Protein AF-A0A7V3ZUM0-F1 (afdb_monomer_lite)

Foldseek 3Di:
DDPPPPPALVNLLVQLLVQLLCLLQVLCVVVPDDGDPVVLSVCLSVLLVVLCVVLCVSPPVPPDDDPVVLVSLLVSLCVSLVVSVVCVVVVVHPDDPSSSVSSSVSSSVSNVVVVVVVVVVVVVVVVVLVVVLVPDDDQAEEEEECLLHFLNLLLQVVCVVVVHQYEYEEQQPPHDQSCVVVVPPPSYHYQHDALLDLVSLLVSLAPGQEYEYPWAQDDQVSCVVDVPVRCSGLAVSLLSNLVSCVVNNHAYYEYEAAPLQQPADPPDDDFPPHDGDRPGSNSVSRVNSLVSCLVRVLSHLYAYEHEFQEDDDGSRDDCVRDVNVQVVCCVPVVDGDFDFDPGKGFYDYSNQQSVVVVCLVPDDSVVGRSYYGYRTDPVRIDGRD

Secondary structure (DSSP, 8-state):
--------HHHHHHHHHHHHHHHHHHHHHHTT-SS--HHHHHHHHHHHHHHHHHTTTTTTTTT--THHHHHHHHHHHHHHHHHHHHHGGGGT----HHHHHHHHHHHHHHHHHHHHHHHHHHHHHHHHHHHHTTS-PPP-EEEEETTTSHHHHHHHHHHHHTT-EEEEEE--TT-SGGGGGGGG-TTEEEEES-TTSHHHHHHHTTT-SEEEE-----SHHHHHT-HHHHIIIIIIHHHHHHHHHHHTT--EEEEEEEGGGS---SSPPP-TTSPP---SHHHHHHHHHHHHHHHH-TTSEEEEEEE-EEES--SS--TTSHHHHHHHHHHHHS-------S-EEEEEEHHHHHHHHHHHHHS-HHHHTTEEEEES-GGGEEE--

InterPro domains:
  IPR001509 NAD-dependent epimerase/dehydratase [PF01370] (142-376)
  IPR036291 NAD(P)-binding domain superfamily [SSF51735] (141-379)
  IPR050177 Bifunctional lipid A modification and metabolic enzymes [PTHR43245] (141-382)

pLDDT: mean 87.78, std 13.62, range [28.17, 98.88]

Radius of gyration: 31.3 Å; chains: 1; bounding box: 70×58×89 Å

Structure (mmCIF, N/CA/C/O backbone):
data_AF-A0A7V3ZUM0-F1
#
_entry.id   AF-A0A7V3ZUM0-F1
#
loop_
_atom_site.group_PDB
_atom_site.id
_atom_site.type_symbol
_atom_site.label_atom_id
_atom_site.label_alt_id
_atom_site.label_comp_id
_atom_site.label_asym_id
_atom_site.label_entity_id
_atom_site.label_seq_id
_atom_site.pdbx_PDB_ins_code
_atom_site.Cartn_x
_atom_site.Cartn_y
_atom_site.Cartn_z
_atom_site.occupancy
_atom_site.B_iso_or_equiv
_atom_site.auth_seq_id
_atom_site.auth_comp_id
_atom_site.auth_asym_id
_atom_site.auth_atom_id
_atom_site.pdbx_PDB_model_num
ATOM 1 N N . MET A 1 1 ? -23.088 8.554 10.949 1.00 31.09 1 MET A N 1
ATOM 2 C CA . MET A 1 1 ? -23.214 9.950 11.427 1.00 31.09 1 MET A CA 1
ATOM 3 C C . MET A 1 1 ? -23.264 10.011 12.962 1.00 31.09 1 MET A C 1
ATOM 5 O O . MET A 1 1 ? -24.195 10.553 13.531 1.00 31.09 1 MET A O 1
ATOM 9 N N . LEU A 1 2 ? -22.247 9.482 13.652 1.00 28.17 2 LEU A N 1
ATOM 10 C CA . LEU A 1 2 ? -22.033 9.686 15.091 1.00 28.17 2 LEU A CA 1
ATOM 11 C C . LEU A 1 2 ? -20.631 10.278 15.220 1.00 28.17 2 LEU A C 1
ATOM 13 O O . LEU A 1 2 ? -19.628 9.577 15.085 1.00 28.17 2 LEU A O 1
ATOM 17 N N . LYS A 1 3 ? -20.569 11.612 15.323 1.00 31.75 3 LYS A N 1
ATOM 18 C CA . LYS A 1 3 ? -19.327 12.367 15.525 1.00 31.75 3 LYS A CA 1
ATOM 19 C C . LYS A 1 3 ? -18.569 11.739 16.695 1.00 31.75 3 LYS A C 1
ATOM 21 O O . LYS A 1 3 ? -19.166 11.475 17.735 1.00 31.75 3 LYS A O 1
ATOM 26 N N . LYS A 1 4 ? -17.254 11.539 16.531 1.00 39.03 4 LYS A N 1
ATOM 27 C CA . LYS A 1 4 ? -16.315 11.295 17.636 1.00 39.03 4 LYS A CA 1
ATOM 28 C C . LYS A 1 4 ? -16.740 12.179 18.813 1.00 39.03 4 LYS A C 1
ATOM 30 O O . LYS A 1 4 ? -16.676 13.400 18.680 1.00 39.03 4 LYS A O 1
ATOM 35 N N . LEU A 1 5 ? -17.143 11.589 19.939 1.00 40.75 5 LEU A N 1
ATOM 36 C CA . LEU A 1 5 ? -17.339 12.283 21.218 1.00 40.75 5 LEU A CA 1
ATOM 37 C C . LEU A 1 5 ? -15.971 12.717 21.781 1.00 40.75 5 LEU A C 1
ATOM 39 O O . LEU A 1 5 ? -15.583 12.411 22.903 1.00 40.75 5 LEU A O 1
ATOM 43 N N . ASN A 1 6 ? -15.206 13.455 20.977 1.00 42.56 6 ASN A N 1
ATOM 44 C CA . ASN A 1 6 ? -14.172 14.341 21.464 1.00 42.56 6 ASN A CA 1
ATOM 45 C C . ASN A 1 6 ? -14.917 15.524 22.073 1.00 42.56 6 ASN A C 1
ATOM 47 O O . ASN A 1 6 ? -15.177 16.509 21.388 1.00 42.56 6 ASN A O 1
ATOM 51 N N . PHE A 1 7 ? -15.310 15.396 23.342 1.00 53.81 7 PHE A N 1
ATOM 52 C CA . PHE A 1 7 ? -15.875 16.502 24.108 1.00 53.81 7 PHE A CA 1
ATOM 53 C C . PHE A 1 7 ? -14.894 17.678 24.045 1.00 53.81 7 PHE A C 1
ATOM 55 O O . PHE A 1 7 ? -13.860 17.659 24.726 1.00 53.81 7 PHE A O 1
ATOM 62 N N . SER A 1 8 ? -15.190 18.664 23.191 1.00 62.16 8 SER A N 1
ATOM 63 C CA . SER A 1 8 ? -14.493 19.946 23.187 1.00 62.16 8 SER A CA 1
ATOM 64 C C . SER A 1 8 ? -14.659 20.594 24.563 1.00 62.16 8 SER A C 1
ATOM 66 O O . SER A 1 8 ? -15.570 20.248 25.323 1.00 62.16 8 SER A O 1
ATOM 68 N N . ILE A 1 9 ? -13.767 21.526 24.896 1.00 67.62 9 ILE A N 1
ATOM 69 C CA . ILE A 1 9 ? -13.821 22.296 26.148 1.00 67.62 9 ILE A CA 1
ATOM 70 C C . ILE A 1 9 ? -15.236 22.863 26.373 1.00 67.62 9 ILE A C 1
ATOM 72 O O . ILE A 1 9 ? -15.766 22.768 27.478 1.00 67.62 9 ILE A O 1
ATOM 76 N N . SER A 1 10 ? -15.891 23.303 25.294 1.00 71.38 10 SER A N 1
ATOM 77 C CA . SER A 1 10 ? -17.259 23.829 25.265 1.00 71.38 10 SER A CA 1
ATOM 78 C C . SER A 1 10 ? -18.306 22.868 25.848 1.00 71.38 10 SER A C 1
ATOM 80 O O . SER A 1 10 ? -19.123 23.281 26.663 1.00 71.38 10 SER A O 1
ATOM 82 N N . TYR A 1 11 ? -18.274 21.576 25.494 1.00 75.06 11 TYR A N 1
ATOM 83 C CA . TYR A 1 11 ? -19.259 20.609 26.003 1.00 75.06 11 TYR A CA 1
ATOM 84 C C . TYR A 1 11 ? -19.029 20.245 27.471 1.00 75.06 11 TYR A C 1
ATOM 86 O O . TYR A 1 11 ? -19.983 19.959 28.189 1.00 75.06 11 TYR A O 1
ATOM 94 N N . ARG A 1 12 ? -17.769 20.234 27.928 1.00 78.25 12 ARG A N 1
ATOM 95 C CA . ARG A 1 12 ? -17.461 19.978 29.345 1.00 78.25 12 ARG A CA 1
ATOM 96 C C . ARG A 1 12 ? -17.945 21.126 30.216 1.00 78.25 12 ARG A C 1
ATOM 98 O O . ARG A 1 12 ? -18.548 20.873 31.248 1.00 78.25 12 ARG A O 1
ATOM 105 N N . LEU A 1 13 ? -17.715 22.356 29.764 1.00 83.94 13 LEU A N 1
ATOM 106 C CA . LEU A 1 13 ? -18.168 23.558 30.449 1.00 83.94 13 LEU A CA 1
ATOM 107 C C . LEU A 1 13 ? -19.701 23.606 30.523 1.00 83.94 13 LEU A C 1
ATOM 109 O O . LEU A 1 13 ? -20.245 23.822 31.599 1.00 83.94 13 LEU A O 1
ATOM 113 N N . LEU A 1 14 ? -20.394 23.289 29.423 1.00 85.88 14 LEU A N 1
ATOM 114 C CA . LEU A 1 14 ? -21.857 23.175 29.405 1.00 85.88 14 LEU A CA 1
ATOM 115 C C . LEU A 1 14 ? -22.374 22.114 30.395 1.00 85.88 14 LEU A C 1
ATOM 117 O O . LEU A 1 14 ? -23.320 22.370 31.134 1.00 85.88 14 LEU A O 1
ATOM 121 N N . ALA A 1 15 ? -21.756 20.930 30.427 1.00 86.12 15 ALA A N 1
ATOM 122 C CA . ALA A 1 15 ? -22.154 19.863 31.344 1.00 86.12 15 ALA A CA 1
ATOM 123 C C . ALA A 1 15 ? -21.955 20.261 32.815 1.00 86.12 15 ALA A C 1
ATOM 125 O O . ALA A 1 15 ? -22.826 20.000 33.641 1.00 86.12 15 ALA A O 1
ATOM 126 N N . ASP A 1 16 ? -20.837 20.914 33.137 1.00 88.75 16 ASP A N 1
ATOM 127 C CA . ASP A 1 16 ? -20.536 21.337 34.504 1.00 88.75 16 ASP A CA 1
ATOM 128 C C . ASP A 1 16 ? -21.480 22.474 34.958 1.00 88.75 16 ASP A C 1
ATOM 130 O O . ASP A 1 16 ? -21.953 22.441 36.093 1.00 88.75 16 ASP A O 1
ATOM 134 N N . VAL A 1 17 ? -21.844 23.413 34.066 1.00 90.88 17 VAL A N 1
ATOM 135 C CA . VAL A 1 17 ? -22.904 24.420 34.307 1.00 90.88 17 VAL A CA 1
ATOM 136 C C . VAL A 1 17 ? -24.218 23.734 34.673 1.00 90.88 17 VAL A C 1
ATOM 138 O O . VAL A 1 17 ? -24.786 24.018 35.723 1.00 90.88 17 VAL A O 1
ATOM 141 N N . LEU A 1 18 ? -24.681 22.796 33.839 1.00 90.69 18 LEU A N 1
ATOM 142 C CA . LEU A 1 18 ? -25.948 22.094 34.060 1.00 90.69 18 LEU A CA 1
ATOM 143 C C . LEU A 1 18 ? -25.952 21.327 35.385 1.00 90.69 18 LEU A C 1
ATOM 145 O O . LEU A 1 18 ? -26.943 21.376 36.110 1.00 90.69 18 LEU A O 1
ATOM 149 N N . ILE A 1 19 ? -24.847 20.657 35.724 1.00 91.00 19 ILE A N 1
ATOM 150 C CA . ILE A 1 19 ? -24.710 19.919 36.984 1.00 91.00 19 ILE A CA 1
ATOM 151 C C . ILE A 1 19 ? -24.791 20.865 38.185 1.00 91.00 19 ILE A C 1
ATOM 153 O O . ILE A 1 19 ? -25.517 20.570 39.135 1.00 91.00 19 ILE A O 1
ATOM 157 N N . LEU A 1 20 ? -24.074 21.991 38.162 1.00 89.31 20 LEU A N 1
ATOM 158 C CA . LEU A 1 20 ? -24.071 22.955 39.265 1.00 89.31 20 LEU A CA 1
ATOM 159 C C . LEU A 1 20 ? -25.440 23.622 39.432 1.00 89.31 20 LEU A C 1
ATOM 161 O O . LEU A 1 20 ? -25.961 23.683 40.547 1.00 89.31 20 LEU A O 1
ATOM 165 N N . THR A 1 21 ? -26.051 24.053 38.326 1.00 89.06 21 THR A N 1
ATOM 166 C CA . THR A 1 21 ? -27.392 24.643 38.324 1.00 89.06 21 THR A CA 1
ATOM 167 C C . THR A 1 21 ? -28.431 23.661 38.850 1.00 89.06 21 THR A C 1
ATOM 169 O O . THR A 1 21 ? -29.188 24.002 39.756 1.00 89.06 21 THR A O 1
ATOM 172 N N . PHE A 1 22 ? -28.426 22.424 38.348 1.00 90.62 22 PHE A N 1
ATOM 173 C CA . PHE A 1 22 ? -29.328 21.378 38.821 1.00 90.62 22 PHE A CA 1
ATOM 174 C C . PHE A 1 22 ? -29.130 21.098 40.311 1.00 90.62 22 PHE A C 1
ATOM 176 O O . PHE A 1 22 ? -30.105 21.059 41.055 1.00 90.62 22 PHE A O 1
ATOM 183 N N . SER A 1 23 ? -27.878 20.957 40.760 1.00 88.94 23 SER A N 1
ATOM 184 C CA . SER A 1 23 ? -27.572 20.630 42.156 1.00 88.94 23 SER A CA 1
ATOM 185 C C . SER A 1 23 ? -28.124 21.682 43.115 1.00 88.94 23 SER A C 1
ATOM 187 O O . SER A 1 23 ? -28.759 21.334 44.108 1.00 88.94 23 SER A O 1
ATOM 189 N N . TYR A 1 24 ? -27.921 22.965 42.804 1.00 85.31 24 TYR A N 1
ATOM 190 C CA . TYR A 1 24 ? -28.390 24.061 43.650 1.00 85.31 24 TYR A CA 1
ATOM 191 C C . TYR A 1 24 ? -29.913 24.189 43.626 1.00 85.31 24 TYR A C 1
ATOM 193 O O . TYR A 1 24 ? -30.544 24.240 44.680 1.00 85.31 24 TYR A O 1
ATOM 201 N N . SER A 1 25 ? -30.526 24.186 42.437 1.00 85.38 25 SER A N 1
ATOM 202 C CA . SER A 1 25 ? -31.981 24.300 42.297 1.00 85.38 25 SER A CA 1
ATOM 203 C C . SER A 1 25 ? -32.721 23.135 42.957 1.00 85.38 25 SER A C 1
ATOM 205 O O . SER A 1 25 ? -33.730 23.358 43.624 1.00 85.38 25 SER A O 1
ATOM 207 N N . PHE A 1 26 ? -32.210 21.909 42.818 1.00 86.44 26 PHE A N 1
ATOM 208 C CA . PHE A 1 26 ? -32.809 20.710 43.402 1.00 86.44 26 PHE A CA 1
ATOM 209 C C . PHE A 1 26 ? -32.731 20.712 44.931 1.00 86.44 26 PHE A C 1
ATOM 211 O O . PHE A 1 26 ? -33.729 20.467 45.606 1.00 86.44 26 PHE A O 1
ATOM 218 N N . VAL A 1 27 ? -31.568 21.042 45.496 1.00 85.12 27 VAL A N 1
ATOM 219 C CA . VAL A 1 27 ? -31.409 21.103 46.955 1.00 85.12 27 VAL A CA 1
ATOM 220 C C . VAL A 1 27 ? -32.220 22.251 47.548 1.00 85.12 27 VAL A C 1
ATOM 222 O O . VAL A 1 27 ? -32.852 22.062 48.582 1.00 85.12 27 VAL A O 1
ATOM 225 N N . ASN A 1 28 ? -32.264 23.406 46.883 1.00 80.19 28 ASN A N 1
ATOM 226 C CA . ASN A 1 28 ? -33.067 24.543 47.327 1.00 80.19 28 ASN A CA 1
ATOM 227 C C . ASN A 1 28 ? -34.577 24.245 47.317 1.00 80.19 28 ASN A C 1
ATOM 229 O O . ASN A 1 28 ? -35.300 24.686 48.208 1.00 80.19 28 ASN A O 1
ATOM 233 N N . PHE A 1 29 ? -35.047 23.465 46.338 1.00 81.56 29 PHE A N 1
ATOM 234 C CA . PHE A 1 29 ? -36.418 22.953 46.314 1.00 81.56 29 PHE A CA 1
ATOM 235 C C . PHE A 1 29 ? -36.701 22.035 47.515 1.00 81.56 29 PHE A C 1
ATOM 237 O O . PHE A 1 29 ? -37.710 22.206 48.194 1.00 81.56 29 PHE A O 1
ATOM 244 N N . LEU A 1 30 ? -35.789 21.105 47.825 1.00 81.69 30 LEU A N 1
ATOM 245 C CA . LEU A 1 30 ? -35.936 20.178 48.956 1.00 81.69 30 LEU A CA 1
ATOM 246 C C . LEU A 1 30 ? -35.876 20.862 50.329 1.00 81.69 30 LEU A C 1
ATOM 248 O O . LEU A 1 30 ? -36.428 20.339 51.295 1.00 81.69 30 LEU A O 1
ATOM 252 N N . THR A 1 31 ? -35.211 22.012 50.446 1.00 77.81 31 THR A N 1
ATOM 253 C CA . THR A 1 31 ? -35.088 22.755 51.710 1.00 77.81 31 THR A CA 1
ATOM 254 C C . THR A 1 31 ? -36.210 23.778 51.942 1.00 77.81 31 THR A C 1
ATOM 256 O O . THR A 1 31 ? -36.068 24.641 52.806 1.00 77.81 31 THR A O 1
ATOM 259 N N . ASN A 1 32 ? -37.354 23.635 51.254 1.00 64.81 32 ASN A N 1
ATOM 260 C CA . ASN A 1 32 ? -38.580 24.439 51.407 1.00 64.81 32 ASN A CA 1
ATOM 261 C C . ASN A 1 32 ? -38.448 25.938 51.066 1.00 64.81 32 ASN A C 1
ATOM 263 O O . ASN A 1 32 ? -39.253 26.751 51.526 1.00 64.81 32 ASN A O 1
ATOM 267 N N . HIS A 1 33 ? -37.493 26.324 50.214 1.00 61.25 33 HIS A N 1
ATOM 268 C CA . HIS A 1 33 ? -37.398 27.706 49.729 1.00 61.25 33 HIS A CA 1
ATOM 269 C C . HIS A 1 33 ? -38.168 27.901 48.419 1.00 61.25 33 HIS A C 1
ATOM 271 O O . HIS A 1 33 ? -37.955 27.193 47.432 1.00 61.25 33 HIS A O 1
ATOM 277 N N . ARG A 1 34 ? -39.060 28.903 48.389 1.00 56.22 34 ARG A N 1
ATOM 278 C CA . ARG A 1 34 ? -39.757 29.349 47.172 1.00 56.22 34 ARG A CA 1
ATOM 279 C C . ARG A 1 34 ? -38.751 30.011 46.225 1.00 56.22 34 ARG A C 1
ATOM 281 O O . ARG A 1 34 ? -38.423 31.171 46.420 1.00 56.22 34 ARG A O 1
ATOM 288 N N . LEU A 1 35 ? -38.334 29.259 45.204 1.00 53.41 35 LEU A N 1
ATOM 289 C CA . LEU A 1 35 ? -37.402 29.617 44.123 1.00 53.41 35 LEU A CA 1
ATOM 290 C C . LEU A 1 35 ? -35.992 30.046 44.596 1.00 53.41 35 LEU A C 1
ATOM 292 O O . LEU A 1 35 ? -35.839 30.835 45.524 1.00 53.41 35 LEU A O 1
ATOM 296 N N . PRO A 1 36 ? -34.916 29.532 43.971 1.00 59.66 36 PRO A N 1
ATOM 297 C CA . PRO A 1 36 ? -33.568 30.003 44.269 1.00 59.66 36 PRO A CA 1
ATOM 298 C C . PRO A 1 36 ? -33.463 31.493 43.937 1.00 59.66 36 PRO A C 1
ATOM 300 O O . PRO A 1 36 ? -33.962 31.931 42.900 1.00 59.66 36 PRO A O 1
ATOM 303 N N . ASN A 1 37 ? -32.781 32.271 44.782 1.00 69.06 37 ASN A N 1
ATOM 304 C CA . ASN A 1 37 ? -32.390 33.621 44.393 1.00 69.06 37 ASN A CA 1
ATOM 305 C C . ASN A 1 37 ? -31.504 33.493 43.140 1.00 69.06 37 ASN A C 1
ATOM 307 O O . ASN A 1 37 ? -30.405 32.939 43.188 1.00 69.06 37 ASN A O 1
ATOM 311 N N . PHE A 1 38 ? -32.008 33.944 41.989 1.00 71.44 38 PHE A N 1
ATOM 312 C CA . PHE A 1 38 ? -31.313 33.798 40.708 1.00 71.44 38 PHE A CA 1
ATOM 313 C C . PHE A 1 38 ? -29.910 34.415 40.749 1.00 71.44 38 PHE A C 1
ATOM 315 O O . PHE A 1 38 ? -28.995 33.896 40.109 1.00 71.44 38 PHE A O 1
ATOM 322 N N . LEU A 1 39 ? -29.719 35.461 41.561 1.00 75.69 39 LEU A N 1
ATOM 323 C CA . LEU A 1 39 ? -28.429 36.112 41.749 1.00 75.69 39 LEU A CA 1
ATOM 324 C C . LEU A 1 39 ? -27.421 35.205 42.474 1.00 75.69 39 LEU A C 1
ATOM 326 O O . LEU A 1 39 ? -26.272 35.106 42.048 1.00 75.69 39 LEU A O 1
ATOM 330 N N . SER A 1 40 ? -27.845 34.499 43.530 1.00 75.25 40 SER A N 1
ATOM 331 C CA . SER A 1 40 ? -26.961 33.601 44.288 1.00 75.25 40 SER A CA 1
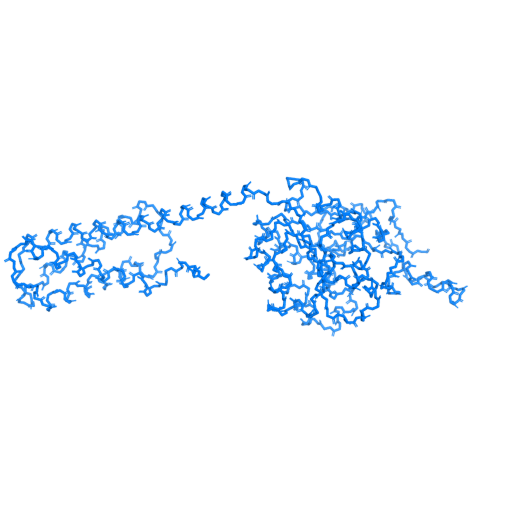ATOM 332 C C . SER A 1 40 ? -26.610 32.349 43.491 1.00 75.25 40 SER A C 1
ATOM 334 O O . SER A 1 40 ? -25.469 31.896 43.538 1.00 75.25 40 SER A O 1
ATOM 336 N N . LEU A 1 41 ? -27.562 31.820 42.717 1.00 82.00 41 LEU A N 1
ATOM 337 C CA . LEU A 1 41 ? -27.322 30.718 41.788 1.00 82.00 41 LEU A CA 1
ATOM 338 C C . LEU A 1 41 ? -26.305 31.116 40.709 1.00 82.00 41 LEU A C 1
ATOM 340 O O . LEU A 1 41 ? -25.343 30.386 40.469 1.00 82.00 41 LEU A O 1
ATOM 344 N N . TYR A 1 42 ? -26.499 32.275 40.075 1.00 85.19 42 TYR A N 1
ATOM 345 C CA . TYR A 1 42 ? -25.591 32.772 39.044 1.00 85.19 42 TYR A CA 1
ATOM 346 C C . TYR A 1 42 ? -24.178 32.989 39.596 1.00 85.19 42 TYR A C 1
ATOM 348 O O . TYR A 1 42 ? -23.201 32.548 38.985 1.00 85.19 42 TYR A O 1
ATOM 356 N N . PHE A 1 43 ? -24.062 33.603 40.778 1.00 84.69 43 PHE A N 1
ATOM 357 C CA . PHE A 1 43 ? -22.773 33.830 41.427 1.00 84.69 43 PHE A CA 1
ATOM 358 C C . PHE A 1 43 ? -22.094 32.510 41.816 1.00 84.69 43 PHE A C 1
ATOM 360 O O . PHE A 1 43 ? -20.909 32.339 41.559 1.00 84.69 43 PHE A O 1
ATOM 367 N N . LEU A 1 44 ? -22.839 31.532 42.346 1.00 84.94 44 LEU A N 1
ATOM 368 C CA . LEU A 1 44 ? -22.287 30.222 42.705 1.00 84.94 44 LEU A CA 1
ATOM 369 C C . LEU A 1 44 ? -21.729 29.497 41.480 1.00 84.94 44 LEU A C 1
ATOM 371 O O . LEU A 1 44 ? -20.591 29.036 41.496 1.00 84.94 44 LEU A O 1
ATOM 375 N N . VAL A 1 45 ? -22.519 29.411 40.407 1.00 87.69 45 VAL A N 1
ATOM 376 C CA . VAL A 1 45 ? -22.122 28.697 39.187 1.00 87.69 45 VAL A CA 1
ATOM 377 C C . VAL A 1 45 ? -20.909 29.366 38.543 1.00 87.69 45 VAL A C 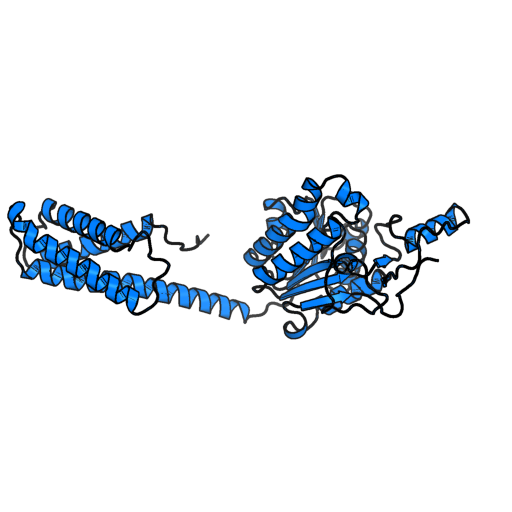1
ATOM 379 O O . VAL A 1 45 ? -19.932 28.685 38.237 1.00 87.69 45 VAL A O 1
ATOM 382 N N . THR A 1 46 ? -20.931 30.691 38.369 1.00 88.00 46 THR A N 1
ATOM 383 C CA . THR A 1 46 ? -19.800 31.426 37.776 1.00 88.00 46 THR A CA 1
ATOM 384 C C . THR A 1 46 ? -18.535 31.304 38.623 1.00 88.00 46 THR A C 1
ATOM 386 O O . THR A 1 46 ? -17.455 31.062 38.080 1.00 88.00 46 THR A O 1
ATOM 389 N N . PHE A 1 47 ? -18.666 31.372 39.947 1.00 88.38 47 PHE A N 1
ATOM 390 C CA . PHE A 1 47 ? -17.550 31.226 40.871 1.00 88.38 47 PHE A CA 1
ATOM 391 C C . PHE A 1 47 ? -16.958 29.809 40.855 1.00 88.38 47 PHE A C 1
ATOM 393 O O . PHE A 1 47 ? -15.743 29.646 40.742 1.00 88.38 47 PHE A O 1
ATOM 400 N N . CYS A 1 48 ? -17.797 28.768 40.862 1.00 88.94 48 CYS A N 1
ATOM 401 C CA . CYS A 1 48 ? -17.347 27.385 40.706 1.00 88.94 48 CYS A CA 1
ATOM 402 C C . CYS A 1 48 ? -16.590 27.174 39.388 1.00 88.94 48 CYS A C 1
ATOM 404 O O . CYS A 1 48 ? -15.515 26.580 39.398 1.00 88.94 48 CYS A O 1
ATOM 406 N N . LEU A 1 49 ? -17.095 27.692 38.263 1.00 89.56 49 LEU A N 1
ATOM 407 C CA . LEU A 1 49 ? -16.420 27.569 36.964 1.00 89.56 49 LEU A CA 1
ATOM 408 C C . LEU A 1 49 ? -15.069 28.289 36.937 1.00 89.56 49 LEU A C 1
ATOM 410 O O . LEU A 1 49 ? -14.115 27.773 36.349 1.00 89.56 49 LEU A O 1
ATOM 414 N N . PHE A 1 50 ? -14.970 29.451 37.589 1.00 89.50 50 PHE A N 1
ATOM 415 C CA . PHE A 1 50 ? -13.712 30.179 37.733 1.00 89.50 50 PHE A CA 1
ATOM 416 C C . PHE A 1 50 ? -12.676 29.352 38.505 1.00 89.50 50 PHE A C 1
ATOM 418 O O . PHE A 1 50 ? -11.569 29.131 38.009 1.00 89.50 50 PHE A O 1
ATOM 425 N N . ILE A 1 51 ? -13.060 28.799 39.660 1.00 88.88 51 ILE A N 1
ATOM 426 C CA . ILE A 1 51 ? -12.192 27.920 40.455 1.00 88.88 51 ILE A CA 1
ATOM 427 C C . ILE A 1 51 ? -11.832 26.647 39.679 1.00 88.88 51 ILE A C 1
ATOM 429 O O . ILE A 1 51 ? -10.670 26.253 39.653 1.00 88.88 51 ILE A O 1
ATOM 433 N N . PHE A 1 52 ? -12.780 26.028 38.973 1.00 89.00 52 PHE A N 1
ATOM 434 C CA . PHE A 1 52 ? -12.516 24.845 38.145 1.00 89.00 52 PHE A CA 1
ATOM 435 C C . PHE A 1 52 ? -11.511 25.142 37.028 1.00 89.00 52 PHE A C 1
ATOM 437 O O . PHE A 1 52 ? -10.640 24.315 36.746 1.00 89.00 52 PHE A O 1
ATOM 444 N N . SER A 1 53 ? -11.591 26.327 36.418 1.00 85.38 53 SER A N 1
ATOM 445 C CA . SER A 1 53 ? -10.621 26.789 35.424 1.00 85.38 53 SER A CA 1
ATOM 446 C C . SER A 1 53 ? -9.222 26.944 36.026 1.00 85.38 53 SER A C 1
ATOM 448 O O . SER A 1 53 ? -8.267 26.392 35.475 1.00 85.38 53 SER A O 1
ATOM 450 N N . LEU A 1 54 ? -9.107 27.595 37.191 1.00 86.19 54 LEU A N 1
ATOM 451 C CA . LEU A 1 54 ? -7.839 27.743 37.920 1.00 86.19 54 LEU A CA 1
ATOM 452 C C . LEU A 1 54 ? -7.244 26.391 38.337 1.00 86.19 54 LEU A C 1
ATOM 454 O O . LEU A 1 54 ? -6.044 26.173 38.202 1.00 86.19 54 LEU A O 1
ATOM 458 N N . CYS A 1 55 ? -8.084 25.447 38.765 1.00 83.94 55 CYS A N 1
ATOM 459 C CA . CYS A 1 55 ? -7.684 24.077 39.090 1.00 83.94 55 CYS A CA 1
ATOM 460 C C . CYS A 1 55 ? -7.432 23.198 37.848 1.00 83.94 55 CYS A C 1
ATOM 462 O O . CYS A 1 55 ? -7.160 22.003 37.974 1.00 83.94 55 CYS A O 1
ATOM 464 N N . GLY A 1 56 ? -7.536 23.752 36.639 1.00 78.25 56 GLY A N 1
ATOM 465 C CA . GLY A 1 56 ? -7.142 23.085 35.405 1.00 78.25 56 GLY A CA 1
ATOM 466 C C . GLY A 1 56 ? -8.149 22.086 34.831 1.00 78.25 56 GLY A C 1
ATOM 467 O O . GLY A 1 56 ? -7.778 21.274 33.976 1.00 78.25 56 GLY A O 1
ATOM 468 N N . PHE A 1 57 ? -9.426 22.136 35.232 1.00 77.31 57 PHE A N 1
ATOM 469 C CA . PHE A 1 57 ? -10.471 21.245 34.698 1.00 77.31 57 PHE A CA 1
ATOM 470 C C . PHE A 1 57 ? -10.612 21.345 33.174 1.00 77.31 57 PHE A C 1
ATOM 472 O O . PHE A 1 57 ? -10.902 20.345 32.502 1.00 77.31 57 PHE A O 1
ATOM 479 N N . TYR A 1 58 ? -10.395 22.547 32.635 1.00 75.94 58 TYR A N 1
ATOM 480 C CA . TYR A 1 58 ? -10.609 22.874 31.225 1.00 75.94 58 TYR A CA 1
ATOM 481 C C . TYR A 1 58 ? -9.310 22.993 30.417 1.00 75.94 58 TYR A C 1
ATOM 483 O O . TYR A 1 58 ? -9.353 22.866 29.195 1.00 75.94 58 TYR A O 1
ATOM 491 N N . THR A 1 59 ? -8.162 23.155 31.079 1.00 66.88 59 THR A N 1
ATOM 492 C CA . THR A 1 59 ? -6.841 23.328 30.447 1.00 66.88 59 THR A CA 1
ATOM 493 C C . THR A 1 59 ? -6.001 22.046 30.475 1.00 66.88 59 THR A C 1
ATOM 495 O O . THR A 1 59 ? -5.512 21.613 29.434 1.00 66.88 59 THR A O 1
ATOM 498 N N . TYR A 1 60 ? -5.902 21.369 31.626 1.00 55.69 60 TYR A N 1
ATOM 499 C CA . TYR A 1 60 ? -5.011 20.212 31.834 1.00 55.69 60 TYR A CA 1
ATOM 500 C C . TYR A 1 60 ? -5.734 18.859 31.914 1.00 55.69 60 TYR A C 1
ATOM 502 O O . TYR A 1 60 ? -5.1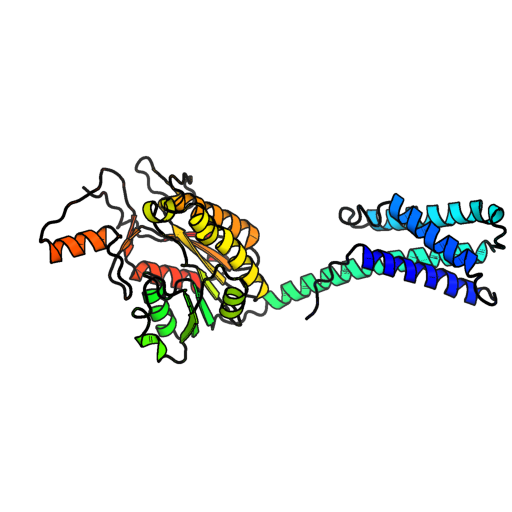06 17.811 32.055 1.00 55.69 60 TYR A O 1
ATOM 510 N N . GLY A 1 61 ? -7.062 18.829 31.759 1.00 51.44 61 GLY A N 1
ATOM 511 C CA . GLY A 1 61 ? -7.912 17.640 31.938 1.00 51.44 61 GLY A CA 1
ATOM 512 C C . GLY A 1 61 ? -7.692 16.451 30.979 1.00 51.44 61 GLY A C 1
ATOM 513 O O . GLY A 1 61 ? -8.584 15.602 30.866 1.00 51.44 61 GLY A O 1
ATOM 514 N N . ARG A 1 62 ? -6.563 16.386 30.258 1.00 50.56 62 ARG A N 1
ATOM 515 C CA . ARG A 1 62 ? -6.125 15.241 29.438 1.00 50.56 62 ARG A CA 1
ATOM 516 C C . ARG A 1 62 ? -5.042 14.378 30.101 1.00 50.56 62 ARG A C 1
ATOM 518 O O . ARG A 1 62 ? -4.912 13.225 29.701 1.00 50.56 62 ARG A O 1
ATOM 525 N N . THR A 1 63 ? -4.303 14.877 31.094 1.00 48.28 63 THR A N 1
ATOM 526 C CA . THR A 1 63 ? -3.138 14.164 31.662 1.00 48.28 63 THR A CA 1
ATOM 527 C C . THR A 1 63 ? -3.443 13.358 32.926 1.00 48.28 63 THR A C 1
ATOM 529 O O . THR A 1 63 ? -2.741 12.391 33.213 1.00 48.28 63 THR A O 1
ATOM 532 N N . TYR A 1 64 ? -4.517 13.669 33.654 1.00 55.22 64 TYR A N 1
ATOM 533 C CA . TYR A 1 64 ? -4.820 13.008 34.927 1.00 55.22 64 TYR A CA 1
ATOM 534 C C . TYR A 1 64 ? -5.676 11.739 34.763 1.00 55.22 64 TYR A C 1
ATOM 536 O O . TYR A 1 64 ? -6.803 11.789 34.256 1.00 55.22 64 TYR A O 1
ATOM 544 N N . ARG A 1 65 ? -5.159 10.588 35.221 1.00 58.25 65 ARG A N 1
ATOM 545 C CA . ARG A 1 65 ? -5.845 9.279 35.210 1.00 58.25 65 ARG A CA 1
ATOM 546 C C . ARG A 1 65 ? -6.261 8.838 36.621 1.00 58.25 65 ARG A C 1
ATOM 548 O O . ARG A 1 65 ? -5.555 9.081 37.594 1.00 58.25 65 ARG A O 1
ATOM 555 N N . GLY A 1 66 ? -7.391 8.131 36.716 1.00 65.44 66 GLY A N 1
ATOM 556 C CA . GLY A 1 66 ? -7.798 7.391 37.919 1.00 65.44 66 GLY A CA 1
ATOM 557 C C . GLY A 1 66 ? -8.086 8.258 39.153 1.00 65.44 66 GLY A C 1
ATOM 558 O O . GLY A 1 66 ? -8.779 9.271 39.058 1.00 65.44 66 GLY A O 1
ATOM 559 N N . ARG A 1 67 ? -7.554 7.844 40.314 1.00 62.44 67 ARG A N 1
ATOM 560 C CA . ARG A 1 67 ? -7.806 8.439 41.646 1.00 62.44 67 ARG A CA 1
ATOM 561 C C . ARG A 1 67 ? -7.472 9.932 41.725 1.00 62.44 67 ARG A C 1
ATOM 563 O O . ARG A 1 67 ? -8.187 10.680 42.383 1.00 62.44 67 ARG A O 1
ATOM 570 N N . TYR A 1 68 ? -6.452 10.379 40.993 1.00 71.25 68 TYR A N 1
ATOM 571 C CA . TYR A 1 68 ? -6.036 11.783 40.975 1.00 71.25 68 TYR A CA 1
ATOM 572 C C . TYR A 1 68 ? -7.131 12.710 40.429 1.00 71.25 68 TYR A C 1
ATOM 574 O O . TYR A 1 68 ? -7.307 13.829 40.897 1.00 71.25 68 TYR A O 1
ATOM 582 N N . LYS A 1 69 ? -7.930 12.225 39.470 1.00 75.12 69 LYS A N 1
ATOM 583 C CA . LYS A 1 69 ? -9.020 13.005 38.877 1.00 75.12 69 LYS A CA 1
ATOM 584 C C . LYS A 1 69 ? -10.180 13.207 39.852 1.00 75.12 69 LYS A C 1
ATOM 586 O O . LYS A 1 69 ? -10.778 14.274 39.856 1.00 75.12 69 LYS A O 1
ATOM 591 N N . PHE A 1 70 ? -10.480 12.204 40.676 1.00 78.69 70 PHE A N 1
ATOM 592 C CA . PHE A 1 70 ? -11.490 12.317 41.729 1.00 78.69 70 PHE A CA 1
ATOM 593 C C . PHE A 1 70 ? -11.040 13.282 42.832 1.00 78.69 70 PHE A C 1
ATOM 595 O O . PHE A 1 70 ? -11.801 14.164 43.211 1.00 78.69 70 PHE A O 1
ATOM 602 N N . LEU A 1 71 ? -9.783 13.174 43.277 1.00 81.88 71 LEU A N 1
ATOM 603 C CA . LEU A 1 71 ? -9.212 14.089 44.271 1.00 81.88 71 LEU A CA 1
ATOM 604 C C . LEU A 1 71 ? -9.212 15.542 43.785 1.00 81.88 71 LEU A C 1
ATOM 606 O O . LEU A 1 71 ? -9.547 16.435 44.554 1.00 81.88 71 LEU A O 1
ATOM 610 N N . LEU A 1 72 ? -8.914 15.775 42.504 1.00 84.25 72 LEU A N 1
ATOM 611 C CA . LEU A 1 72 ? -8.988 17.108 41.905 1.00 84.25 72 LEU A CA 1
ATOM 612 C C . LEU A 1 72 ? -10.426 17.653 41.887 1.00 84.25 72 LEU A C 1
ATOM 614 O O . LEU A 1 72 ? -10.629 18.833 42.160 1.00 84.25 72 LEU A O 1
ATOM 618 N N . ILE A 1 73 ? -11.420 16.800 41.598 1.00 85.31 73 ILE A N 1
ATOM 619 C CA . ILE A 1 73 ? -12.839 17.188 41.639 1.00 85.31 73 ILE A CA 1
ATOM 620 C C . ILE A 1 73 ? -13.256 17.567 43.053 1.00 85.31 73 ILE A C 1
ATOM 622 O O . ILE A 1 73 ? -13.834 18.632 43.256 1.00 85.31 73 ILE A O 1
ATOM 626 N N . LEU A 1 74 ? -12.919 16.716 44.021 1.00 86.69 74 LEU A N 1
ATOM 627 C CA . LEU A 1 74 ? -13.214 16.946 45.426 1.00 86.69 74 LEU A CA 1
ATOM 628 C C . LEU A 1 74 ? -12.559 18.239 45.921 1.00 86.69 74 LEU A C 1
ATOM 630 O O . LEU A 1 74 ? -13.237 19.068 46.518 1.00 86.69 74 LEU A O 1
ATOM 634 N N . PHE A 1 75 ? -11.273 18.438 45.628 1.00 89.00 75 PHE A N 1
ATOM 635 C CA . PHE A 1 75 ? -10.522 19.624 46.030 1.00 89.00 75 PHE A CA 1
ATOM 636 C C . PHE A 1 75 ? -11.100 20.905 45.423 1.00 89.00 75 PHE A C 1
ATOM 638 O O . PHE A 1 75 ? -11.430 21.831 46.158 1.00 89.00 75 PHE A O 1
ATOM 645 N N . ALA A 1 76 ? -11.278 20.951 44.099 1.00 87.88 76 ALA A N 1
ATOM 646 C CA . ALA A 1 76 ? -11.758 22.150 43.417 1.00 87.88 76 ALA A CA 1
ATOM 647 C C . ALA A 1 76 ? -13.194 22.505 43.831 1.00 87.88 76 ALA A C 1
ATOM 649 O O . ALA A 1 76 ? -13.507 23.678 44.028 1.00 87.88 76 ALA A O 1
ATOM 650 N N . ASN A 1 77 ? -14.058 21.500 44.012 1.00 90.00 77 ASN A N 1
ATOM 651 C CA . ASN A 1 77 ? -15.423 21.725 44.475 1.00 90.00 77 ASN A CA 1
ATOM 652 C C . ASN A 1 77 ? -15.459 22.161 45.946 1.00 90.00 77 ASN A C 1
ATOM 654 O O . ASN A 1 77 ? -16.169 23.102 46.284 1.00 90.00 77 ASN A O 1
ATOM 658 N N . SER A 1 78 ? -14.646 21.546 46.811 1.00 88.94 78 SER A N 1
ATOM 659 C CA . SER A 1 78 ? -14.532 21.956 48.219 1.00 88.94 78 SER A CA 1
ATOM 660 C C . SER A 1 78 ? -14.051 23.398 48.334 1.00 88.94 78 SER A C 1
ATOM 662 O O . SER A 1 78 ? -14.651 24.187 49.055 1.00 88.94 78 SER A O 1
ATOM 664 N N . LEU A 1 79 ? -13.013 23.761 47.578 1.00 89.75 79 LEU A N 1
ATOM 665 C CA . LEU A 1 79 ? -12.463 25.111 47.555 1.00 89.75 79 LEU A CA 1
ATOM 666 C C . LEU A 1 79 ? -13.500 26.133 47.072 1.00 89.75 79 LEU A C 1
ATOM 668 O O . LEU A 1 79 ? -13.659 27.180 47.696 1.00 89.75 79 LEU A O 1
ATOM 672 N N . ALA A 1 80 ? -14.238 25.817 46.003 1.00 87.44 80 ALA A N 1
ATOM 673 C CA . ALA A 1 80 ? -15.268 26.699 45.466 1.00 87.44 80 ALA A CA 1
ATOM 674 C C . ALA A 1 80 ? -16.400 26.953 46.471 1.00 87.44 80 ALA A C 1
ATOM 676 O O . ALA A 1 80 ? -16.745 28.105 46.721 1.00 87.44 80 ALA A O 1
ATOM 677 N N . PHE A 1 81 ? -16.947 25.900 47.086 1.00 86.50 81 PHE A N 1
ATOM 678 C CA . PHE A 1 81 ? -18.040 26.033 48.055 1.00 86.50 81 PHE A CA 1
ATOM 679 C C . PHE A 1 81 ? -17.583 26.666 49.377 1.00 86.50 81 PHE A C 1
ATOM 681 O O . PHE A 1 81 ? -18.326 27.456 49.956 1.00 86.50 81 PHE A O 1
ATOM 688 N N . PHE A 1 82 ? -16.358 26.376 49.830 1.00 87.50 82 PHE A N 1
ATOM 689 C CA . PHE A 1 82 ? -15.767 27.000 51.015 1.00 87.50 82 PHE A CA 1
ATOM 690 C C . PHE A 1 82 ? -15.602 28.510 50.819 1.00 87.50 82 PHE A C 1
ATOM 692 O O . PHE A 1 82 ? -16.127 29.297 51.602 1.00 87.50 82 PHE A O 1
ATOM 699 N N . LEU A 1 83 ? -14.939 28.929 49.739 1.00 86.00 83 LEU A N 1
ATOM 700 C CA . LEU A 1 83 ? -14.743 30.348 49.444 1.00 86.00 83 LEU A CA 1
ATOM 701 C C . LEU A 1 83 ? -16.074 31.070 49.205 1.00 86.00 83 LEU A C 1
ATOM 703 O O . LEU A 1 83 ? -16.260 32.181 49.694 1.00 86.00 83 LEU A O 1
ATOM 707 N N . PHE A 1 84 ? -17.022 30.433 48.516 1.00 84.19 84 PHE A N 1
ATOM 708 C CA . PHE A 1 84 ? -18.349 31.003 48.301 1.00 84.19 84 PHE A CA 1
ATOM 709 C C . PHE A 1 84 ? -19.096 31.246 49.617 1.00 84.19 84 PHE A C 1
ATOM 711 O O . PHE A 1 84 ? -19.685 32.310 49.787 1.00 84.19 84 PHE A O 1
ATOM 718 N N . TYR A 1 85 ? -19.031 30.310 50.572 1.00 84.06 85 TYR A N 1
ATOM 719 C CA . TYR A 1 85 ? -19.636 30.478 51.894 1.00 84.06 85 TYR A CA 1
ATOM 720 C C . TYR A 1 85 ? -19.055 31.685 52.639 1.00 84.06 85 TYR A C 1
ATOM 722 O O . TYR A 1 85 ? -19.821 32.524 53.110 1.00 84.06 85 TYR A O 1
ATOM 730 N N . TYR A 1 86 ? -17.725 31.822 52.676 1.00 84.00 86 TYR A N 1
ATOM 731 C CA . TYR A 1 86 ? -17.055 32.937 53.358 1.00 84.00 86 TYR A CA 1
ATOM 732 C C . TYR A 1 86 ? -17.285 34.291 52.681 1.00 84.00 86 TYR A C 1
ATOM 734 O O . TYR A 1 86 ? -17.353 35.308 53.365 1.00 84.00 86 TYR A O 1
ATOM 742 N N . LEU A 1 87 ? -17.420 34.315 51.353 1.00 83.38 87 LEU A N 1
ATOM 743 C CA . LEU A 1 87 ? -17.662 35.543 50.595 1.00 83.38 87 LEU A CA 1
ATOM 744 C C . LEU A 1 87 ? -19.145 35.925 50.533 1.00 83.38 87 LEU A C 1
ATOM 746 O O . LEU A 1 87 ? -19.457 37.093 50.326 1.00 83.38 87 LEU A O 1
ATOM 750 N N . SER A 1 88 ? -20.071 34.985 50.734 1.00 76.62 88 SER A N 1
ATOM 751 C CA . SER A 1 88 ? -21.513 35.241 50.624 1.00 76.62 88 SER A CA 1
ATOM 752 C C . SER A 1 88 ? -22.066 36.376 51.512 1.00 76.62 88 SER A C 1
ATOM 754 O O . SER A 1 88 ? -22.949 37.089 51.019 1.00 76.62 88 SER A O 1
ATOM 756 N N . PRO A 1 89 ? -21.560 36.638 52.744 1.00 78.69 89 PRO A N 1
ATOM 757 C CA . PRO A 1 89 ? -22.028 37.755 53.567 1.00 78.69 89 PRO A CA 1
ATOM 758 C C . PRO A 1 89 ? -21.718 39.128 52.956 1.00 78.69 89 PRO A C 1
ATOM 760 O O . PRO A 1 89 ? -22.505 40.054 53.131 1.00 78.69 89 PRO A O 1
ATOM 763 N N . LEU A 1 90 ? -20.624 39.255 52.190 1.00 78.81 90 LEU A N 1
ATOM 764 C CA . LEU A 1 90 ? -20.251 40.503 51.500 1.00 78.81 90 LEU A CA 1
ATOM 765 C C . LEU A 1 90 ? -21.277 40.907 50.433 1.00 78.81 90 LEU A C 1
ATOM 767 O O . LEU A 1 90 ? -21.394 42.080 50.098 1.00 78.81 90 LEU A O 1
ATOM 771 N N . PHE A 1 91 ? -22.025 39.935 49.911 1.00 72.56 91 PHE A N 1
ATOM 772 C CA . PHE A 1 91 ? -23.016 40.124 48.855 1.00 72.56 91 PHE A CA 1
ATOM 773 C C . PHE A 1 91 ? -24.460 40.043 49.371 1.00 72.56 91 PHE A C 1
ATOM 775 O O . PHE A 1 91 ? -25.387 39.924 48.572 1.00 72.56 91 PHE A O 1
ATOM 782 N N . LEU A 1 92 ? -24.662 40.096 50.698 1.00 68.69 92 LEU A N 1
ATOM 783 C CA . LEU A 1 92 ? -25.978 40.041 51.352 1.00 68.69 92 LEU A CA 1
ATOM 784 C C . LEU A 1 92 ? -26.818 38.815 50.946 1.00 68.69 92 LEU A C 1
ATOM 786 O O . LEU A 1 92 ? -28.048 38.871 50.931 1.00 68.69 92 LEU A O 1
ATOM 790 N N . PHE A 1 93 ? -26.182 37.688 50.612 1.00 66.88 93 PHE A N 1
ATOM 791 C CA . PHE A 1 93 ? -26.913 36.470 50.277 1.00 66.88 93 PHE A CA 1
ATOM 792 C C . PHE A 1 93 ? -27.332 35.731 51.559 1.00 66.88 93 PHE A C 1
ATOM 794 O O . PHE A 1 93 ? -26.459 35.242 52.278 1.00 66.88 93 PHE A O 1
ATOM 801 N N . PRO A 1 94 ? -28.640 35.577 51.854 1.00 63.16 94 PRO A N 1
ATOM 802 C CA . PRO A 1 94 ? -29.097 34.812 53.008 1.00 63.16 94 PRO A CA 1
ATOM 803 C C . PRO A 1 94 ? -28.902 33.323 52.717 1.00 63.16 94 PRO A C 1
ATOM 805 O O . PRO A 1 94 ? -29.750 32.676 52.104 1.00 63.16 94 PRO A O 1
ATOM 808 N N . GLN A 1 95 ? -27.750 32.771 53.087 1.00 63.06 95 GLN A N 1
ATOM 809 C CA . GLN A 1 95 ? -27.434 31.380 52.780 1.00 63.06 95 GLN A CA 1
ATOM 810 C C . GLN A 1 95 ? -27.499 30.510 54.022 1.00 63.06 95 GLN A C 1
ATOM 812 O O . GLN A 1 95 ? -26.752 30.672 54.982 1.00 63.06 95 GLN A O 1
ATOM 817 N N . GLN A 1 96 ? -28.399 29.533 53.979 1.00 70.31 96 GLN A N 1
ATOM 818 C CA . GLN A 1 96 ? -28.450 28.488 54.983 1.00 70.31 96 GLN A CA 1
ATOM 819 C C . GLN A 1 96 ? -27.311 27.504 54.720 1.00 70.31 96 GLN A C 1
ATOM 821 O O . GLN A 1 96 ? -27.279 26.850 53.673 1.00 70.31 96 GLN A O 1
ATOM 826 N N . LEU A 1 97 ? -26.413 27.358 55.699 1.00 76.44 97 LEU A N 1
ATOM 827 C CA . LEU A 1 97 ? -25.291 26.410 55.674 1.00 76.44 97 LEU A CA 1
ATOM 828 C C . LEU A 1 97 ? -25.736 25.003 55.233 1.00 76.44 97 LEU A C 1
ATOM 830 O O . LEU A 1 97 ? -25.047 24.333 54.467 1.00 76.44 97 LEU A O 1
ATOM 834 N N . ARG A 1 98 ? -26.942 24.595 55.647 1.00 77.31 98 ARG A N 1
ATOM 835 C CA . ARG A 1 98 ? -27.570 23.324 55.271 1.00 77.31 98 ARG A CA 1
ATOM 836 C C . ARG A 1 98 ? -27.761 23.182 53.754 1.00 77.31 98 ARG A C 1
ATOM 838 O O . ARG A 1 98 ? -27.361 22.168 53.190 1.00 77.31 98 ARG A O 1
ATOM 845 N N . THR A 1 99 ? -28.330 24.185 53.084 1.00 80.44 99 THR A N 1
ATOM 846 C CA . THR A 1 99 ? -28.587 24.161 51.630 1.00 80.44 99 THR A CA 1
ATOM 847 C C . THR A 1 99 ? -27.279 24.104 50.842 1.00 80.44 99 THR A C 1
ATOM 849 O O . THR A 1 99 ? -27.153 23.320 49.901 1.00 80.44 99 THR A O 1
ATOM 852 N N . LEU A 1 100 ? -26.269 24.875 51.252 1.00 82.00 100 LEU A N 1
ATOM 853 C CA . LEU A 1 100 ? -24.949 24.841 50.620 1.00 82.00 100 LEU A CA 1
ATOM 854 C C . LEU A 1 100 ? -24.257 23.489 50.776 1.00 82.00 100 LEU A C 1
ATOM 856 O O . LEU A 1 100 ? -23.722 22.964 49.803 1.00 82.00 100 LEU A O 1
ATOM 860 N N . PHE A 1 101 ? -24.296 22.912 51.976 1.00 83.75 101 PHE A N 1
ATOM 861 C CA . PHE A 1 101 ? -23.663 21.628 52.255 1.00 83.75 101 PHE A CA 1
ATOM 862 C C . PHE A 1 101 ? -24.259 20.495 51.408 1.00 83.75 101 PHE A C 1
ATOM 864 O O . PHE A 1 101 ? -23.524 19.739 50.771 1.00 83.75 101 PHE A O 1
ATOM 871 N N . PHE A 1 102 ? -25.590 20.408 51.324 1.00 84.69 102 PHE A N 1
ATOM 872 C CA . PHE A 1 102 ? -26.245 19.405 50.478 1.00 84.69 102 PHE A CA 1
ATOM 873 C C . PHE A 1 102 ? -26.025 19.663 48.982 1.00 84.69 102 PHE A C 1
ATOM 875 O O . PHE A 1 102 ? -25.852 18.709 48.222 1.00 84.69 102 PHE A O 1
ATOM 882 N N . THR A 1 103 ? -25.951 20.931 48.558 1.00 86.00 103 THR A N 1
ATOM 883 C CA . THR A 1 103 ? -25.601 21.284 47.172 1.00 86.00 103 THR A CA 1
ATOM 884 C C . THR A 1 103 ? -24.184 20.831 46.836 1.00 86.00 103 THR A C 1
ATOM 886 O O . THR A 1 103 ? -23.966 20.231 45.786 1.00 86.00 103 THR A O 1
ATOM 889 N N . TYR A 1 104 ? -23.228 21.066 47.736 1.00 89.31 104 TYR A N 1
ATOM 890 C CA . TYR A 1 104 ? -21.847 20.618 47.597 1.00 89.31 104 TYR A CA 1
ATOM 891 C C . TYR A 1 104 ? -21.758 19.093 47.442 1.00 89.31 104 TYR A C 1
ATOM 893 O O . TYR A 1 104 ? -21.080 18.608 46.531 1.00 89.31 104 TYR A O 1
ATOM 901 N N . LEU A 1 105 ? -22.462 18.332 48.287 1.00 89.81 105 LEU A N 1
ATOM 902 C CA . LEU A 1 105 ? -22.469 16.868 48.216 1.00 89.81 105 LEU A CA 1
ATOM 903 C C . LEU A 1 105 ? -23.028 16.372 46.877 1.00 89.81 105 LEU A C 1
ATOM 905 O O . LEU A 1 105 ? -22.394 15.550 46.211 1.00 89.81 105 LEU A O 1
ATOM 909 N N . LEU A 1 106 ? -24.175 16.912 46.455 1.00 89.69 106 LEU A N 1
ATOM 910 C CA . LEU A 1 106 ? -24.817 16.531 45.200 1.00 89.69 106 LEU A CA 1
ATOM 911 C C . LEU A 1 106 ? -23.961 16.909 43.982 1.00 89.69 106 LEU A C 1
ATOM 913 O O . LEU A 1 106 ? -23.763 16.081 43.092 1.00 89.69 106 LEU A O 1
ATOM 917 N N . ALA A 1 107 ? -23.381 18.111 43.972 1.00 88.88 107 ALA A N 1
ATOM 918 C CA . ALA A 1 107 ? -22.489 18.562 42.908 1.00 88.88 107 ALA A CA 1
ATOM 919 C C . ALA A 1 107 ? -21.233 17.682 42.816 1.00 88.88 107 ALA A C 1
ATOM 921 O O . ALA A 1 107 ? -20.860 17.247 41.727 1.00 88.88 107 ALA A O 1
ATOM 922 N N . THR A 1 108 ? -20.614 17.347 43.954 1.00 88.38 108 THR A N 1
ATOM 923 C CA . THR A 1 108 ? -19.438 16.460 44.002 1.00 88.38 108 THR A CA 1
ATOM 924 C C . THR A 1 108 ? -19.767 15.078 43.441 1.00 88.38 108 THR A C 1
ATOM 926 O O . THR A 1 108 ? -18.993 14.528 42.648 1.00 88.38 108 THR A O 1
ATOM 929 N N . PHE A 1 109 ? -20.926 14.527 43.814 1.00 90.25 109 PHE A N 1
ATOM 930 C CA . PHE A 1 109 ? -21.402 13.239 43.319 1.00 90.25 109 PHE A CA 1
ATOM 931 C C . PHE A 1 109 ? -21.630 13.265 41.803 1.00 90.25 109 PHE A C 1
ATOM 933 O O . PHE A 1 109 ? -21.057 12.446 41.084 1.00 90.25 109 PHE A O 1
ATOM 940 N N . LEU A 1 110 ? -22.396 14.236 41.297 1.00 90.69 110 LEU A N 1
ATOM 941 C CA . LEU A 1 110 ? -22.744 14.331 39.878 1.00 90.69 110 LEU A CA 1
ATOM 942 C C . LEU A 1 110 ? -21.531 14.629 38.986 1.00 90.69 110 LEU A C 1
ATOM 944 O O . LEU A 1 110 ? -21.385 14.008 37.931 1.00 90.69 110 LEU A O 1
ATOM 948 N N . LEU A 1 111 ? -20.617 15.511 39.412 1.00 88.19 111 LEU A N 1
ATOM 949 C CA . LEU A 1 111 ? -19.367 15.783 38.690 1.00 88.19 111 LEU A CA 1
ATOM 950 C C . LEU A 1 111 ? -18.490 14.526 38.607 1.00 88.19 111 LEU A C 1
ATOM 952 O O . LEU A 1 111 ? -17.955 14.201 37.542 1.00 88.19 111 LEU A O 1
ATOM 956 N N . SER A 1 112 ? -18.373 13.781 39.709 1.00 85.56 112 SER A N 1
ATOM 957 C CA . SER A 1 112 ? -17.609 12.530 39.752 1.00 85.56 112 SER A CA 1
ATOM 958 C C . SER A 1 112 ? -18.246 11.451 38.875 1.00 85.56 112 SER A C 1
ATOM 960 O O . SER A 1 112 ? -17.553 10.814 38.075 1.00 85.56 112 SER A O 1
ATOM 962 N N . PHE A 1 113 ? -19.570 11.297 38.959 1.00 86.25 113 PHE A N 1
ATOM 963 C CA . PHE A 1 113 ? -20.340 10.342 38.168 1.00 86.25 113 PHE A CA 1
ATOM 964 C C . PHE A 1 113 ? -20.231 10.628 36.668 1.00 86.25 113 PHE A C 1
ATOM 966 O O . PHE A 1 113 ? -19.891 9.732 35.899 1.00 86.25 113 PHE A O 1
ATOM 973 N N . ALA A 1 114 ? -20.407 11.882 36.240 1.00 84.44 114 ALA A N 1
ATOM 974 C CA . ALA A 1 114 ? -20.279 12.269 34.836 1.00 84.44 114 ALA A CA 1
ATOM 975 C C . ALA A 1 114 ? -18.886 11.935 34.270 1.00 84.44 114 ALA A C 1
ATOM 977 O O . ALA A 1 114 ? -18.748 11.482 33.132 1.00 84.44 114 ALA A O 1
ATOM 978 N N . ARG A 1 115 ? -17.822 12.115 35.064 1.00 81.75 115 ARG A N 1
ATOM 979 C CA . ARG A 1 115 ? -16.452 11.787 34.638 1.00 81.75 115 ARG A CA 1
ATOM 980 C C . ARG A 1 115 ? -16.178 10.280 34.637 1.00 81.75 115 ARG A C 1
ATOM 982 O O . ARG A 1 115 ? -15.441 9.831 33.757 1.00 81.75 115 ARG A O 1
ATOM 989 N N . LEU A 1 116 ? -16.767 9.515 35.558 1.00 81.12 116 LEU A N 1
ATOM 990 C CA . LEU A 1 116 ? -16.705 8.050 35.565 1.00 81.12 116 LEU A CA 1
ATOM 991 C C . LEU A 1 116 ? -17.469 7.452 34.377 1.00 81.12 116 LEU A C 1
ATOM 993 O O . LEU A 1 116 ? -16.927 6.609 33.666 1.00 81.12 116 LEU A O 1
ATOM 997 N N . PHE A 1 117 ? -18.677 7.946 34.103 1.00 79.94 117 PHE A N 1
ATOM 998 C CA . PHE A 1 117 ? -19.499 7.523 32.972 1.00 79.94 117 PHE A CA 1
ATOM 999 C C . PHE A 1 117 ? -18.774 7.724 31.637 1.00 79.94 117 PHE A C 1
ATOM 1001 O O . PHE A 1 117 ? -18.744 6.823 30.806 1.00 79.94 117 PHE A O 1
ATOM 1008 N N . LEU A 1 118 ? -18.096 8.861 31.451 1.00 74.25 118 LEU A N 1
ATOM 1009 C CA . LEU A 1 118 ? -17.280 9.104 30.257 1.00 74.25 118 LEU A CA 1
ATOM 1010 C C . LEU A 1 118 ? -16.096 8.135 30.129 1.00 74.25 118 LEU A C 1
ATOM 1012 O O . LEU A 1 118 ? -15.738 7.750 29.016 1.00 74.25 118 LEU A O 1
ATOM 1016 N N . LEU A 1 119 ? -15.461 7.746 31.237 1.00 73.31 119 LEU A N 1
ATOM 1017 C CA . LEU A 1 119 ? -14.388 6.747 31.211 1.00 73.31 119 LEU A CA 1
ATOM 1018 C C . LEU A 1 119 ? -14.933 5.368 30.826 1.00 73.31 119 LEU A C 1
ATOM 1020 O O . LEU A 1 119 ? -14.369 4.720 29.945 1.00 73.31 119 LEU A O 1
ATOM 1024 N N . LEU A 1 120 ? -16.046 4.959 31.438 1.00 73.44 120 LEU A N 1
ATOM 1025 C CA . LEU A 1 120 ? -16.710 3.690 31.152 1.00 73.44 120 LEU A CA 1
ATOM 1026 C C . LEU A 1 120 ? -17.222 3.639 29.711 1.00 73.44 120 LEU A C 1
ATOM 1028 O O . LEU A 1 120 ? -16.927 2.686 29.005 1.00 73.44 120 LEU A O 1
ATOM 1032 N N . SER A 1 121 ? -17.898 4.682 29.230 1.00 70.12 121 SER A N 1
ATOM 1033 C CA . SER A 1 121 ? -18.395 4.774 27.851 1.00 70.12 121 SER A CA 1
ATOM 1034 C C . SER A 1 121 ? -17.266 4.636 26.823 1.00 70.12 121 SER A C 1
ATOM 1036 O O . SER A 1 121 ? -17.381 3.863 25.872 1.00 70.12 121 SER A O 1
ATOM 1038 N N . ASN A 1 122 ? -16.125 5.298 27.046 1.00 69.06 122 ASN A N 1
ATOM 1039 C CA . ASN A 1 122 ? -14.953 5.140 26.181 1.00 69.06 122 ASN A CA 1
ATOM 1040 C C . ASN A 1 122 ? -14.370 3.718 26.239 1.00 69.06 122 ASN A C 1
ATOM 1042 O O . ASN A 1 122 ? -13.940 3.193 25.212 1.00 69.06 122 ASN A O 1
ATOM 1046 N N . HIS A 1 123 ? -14.367 3.087 27.416 1.00 71.31 123 HIS A N 1
ATOM 1047 C CA . HIS A 1 123 ? -13.916 1.707 27.587 1.00 71.31 123 HIS A CA 1
ATOM 1048 C C . HIS A 1 123 ? -14.846 0.702 26.889 1.00 71.31 123 HIS A C 1
ATOM 1050 O O . HIS A 1 123 ? -14.364 -0.152 26.149 1.00 71.31 123 HIS A O 1
ATOM 1056 N N . PHE A 1 124 ? -16.165 0.842 27.036 1.00 67.31 124 PHE A N 1
ATOM 1057 C CA . PHE A 1 124 ? -17.152 0.017 26.335 1.00 67.31 124 PHE A CA 1
ATOM 1058 C C . PHE A 1 124 ? -17.068 0.197 24.820 1.00 67.31 124 PHE A C 1
ATOM 1060 O O . PHE A 1 124 ? -16.987 -0.792 24.103 1.00 67.31 124 PHE A O 1
ATOM 1067 N N . THR A 1 125 ? -16.947 1.434 24.330 1.00 64.62 125 THR A N 1
ATOM 1068 C CA . THR A 1 125 ? -16.759 1.707 22.892 1.00 64.62 125 THR A CA 1
ATOM 1069 C C . THR A 1 125 ? -15.468 1.064 22.361 1.00 64.62 125 THR A C 1
ATOM 1071 O O . THR A 1 125 ? -15.420 0.563 21.236 1.00 64.62 125 THR A O 1
ATOM 1074 N N . TYR A 1 126 ? -14.395 1.061 23.160 1.00 63.56 126 TYR A N 1
ATOM 1075 C CA . TYR A 1 126 ? -13.150 0.366 22.827 1.00 63.56 126 TYR A CA 1
ATOM 1076 C C . TYR A 1 126 ? -13.342 -1.156 22.772 1.00 63.56 126 TYR A C 1
ATOM 1078 O O . TYR A 1 126 ? -12.884 -1.796 21.823 1.00 63.56 126 TYR A O 1
ATOM 1086 N N . LEU A 1 127 ? -14.043 -1.733 23.752 1.00 63.50 127 LEU A N 1
ATOM 1087 C CA . LEU A 1 127 ? -14.343 -3.163 23.794 1.00 63.50 127 LEU A CA 1
ATOM 1088 C C . LEU A 1 127 ? -15.257 -3.597 22.645 1.00 63.50 127 LEU A C 1
ATOM 1090 O O . LEU A 1 127 ? -14.987 -4.624 22.032 1.00 63.50 127 LEU A O 1
ATOM 1094 N N . GLU A 1 128 ? -16.273 -2.813 22.291 1.00 62.25 128 GLU A N 1
ATOM 1095 C CA . GLU A 1 128 ? -17.138 -3.074 21.137 1.00 62.25 128 GLU A CA 1
ATOM 1096 C C . GLU A 1 128 ? -16.352 -3.065 19.829 1.00 62.25 128 GLU A C 1
ATOM 1098 O O . GLU A 1 128 ? -16.481 -3.995 19.041 1.00 62.25 128 GLU A O 1
ATOM 1103 N N . LYS A 1 129 ? -15.460 -2.088 19.617 1.00 57.59 129 LYS A N 1
ATOM 1104 C CA . LYS A 1 129 ? -14.565 -2.087 18.446 1.00 57.59 129 LYS A CA 1
ATOM 1105 C C . LYS A 1 129 ? -13.636 -3.296 18.426 1.00 57.59 129 LYS A C 1
ATOM 1107 O O . LYS A 1 129 ? -13.411 -3.883 17.370 1.00 57.59 129 LYS A O 1
ATOM 1112 N N . LYS A 1 130 ? -13.100 -3.681 19.588 1.00 53.94 130 LYS A N 1
ATOM 1113 C CA . LYS A 1 130 ? -12.260 -4.876 19.721 1.00 53.94 130 LYS A CA 1
ATOM 1114 C C . LYS A 1 130 ? -13.057 -6.145 19.410 1.00 53.94 130 LYS A C 1
ATOM 1116 O O . LYS A 1 130 ? -12.526 -7.020 18.745 1.00 53.94 130 LYS A O 1
ATOM 1121 N N . ARG A 1 131 ? -14.320 -6.231 19.834 1.00 50.19 131 ARG A N 1
ATOM 1122 C CA . ARG A 1 131 ? -15.215 -7.374 19.595 1.00 50.19 131 ARG A CA 1
ATOM 1123 C C . ARG A 1 131 ? -15.727 -7.423 18.150 1.00 50.19 131 ARG A C 1
ATOM 1125 O O . ARG A 1 131 ? -15.772 -8.501 17.574 1.00 50.19 131 ARG A O 1
ATOM 1132 N N . ALA A 1 132 ? -16.010 -6.278 17.530 1.00 51.25 132 ALA A N 1
ATOM 1133 C CA . ALA A 1 132 ? -16.347 -6.173 16.109 1.00 51.25 132 ALA A CA 1
ATOM 1134 C C . ALA A 1 132 ? -15.186 -6.621 15.203 1.00 51.25 132 ALA A C 1
ATOM 1136 O O . ALA A 1 132 ? -15.425 -7.240 14.175 1.00 51.25 132 ALA A O 1
ATOM 1137 N N . ARG A 1 133 ? -13.927 -6.408 15.620 1.00 52.34 133 ARG A N 1
ATOM 1138 C CA . ARG A 1 133 ? -12.749 -6.994 14.949 1.00 52.34 133 ARG A CA 1
ATOM 1139 C C . ARG A 1 133 ? -12.678 -8.525 15.028 1.00 52.34 133 ARG A C 1
ATOM 1141 O O . ARG A 1 133 ? -11.959 -9.121 14.235 1.00 52.34 133 ARG A O 1
ATOM 1148 N N . VAL A 1 134 ? -13.360 -9.160 15.984 1.00 49.19 134 VAL A N 1
ATOM 1149 C CA . VAL A 1 134 ? -13.297 -10.619 16.193 1.00 49.19 134 VAL A CA 1
ATOM 1150 C C . VAL A 1 134 ? -14.255 -11.373 15.261 1.00 49.19 134 VAL A C 1
ATOM 1152 O O . VAL A 1 134 ? -13.978 -12.519 14.919 1.00 49.19 134 VAL A O 1
ATOM 1155 N N . ILE A 1 135 ? -15.329 -10.741 14.772 1.00 45.66 135 ILE A N 1
ATOM 1156 C CA . ILE A 1 135 ? -16.202 -11.340 13.749 1.00 45.66 135 ILE A CA 1
ATOM 1157 C C . ILE A 1 135 ? -15.577 -11.070 12.373 1.00 45.66 135 ILE A C 1
ATOM 1159 O O . ILE A 1 135 ? -15.836 -10.048 11.740 1.00 45.66 135 ILE A O 1
ATOM 1163 N N . LYS A 1 136 ? -14.690 -11.971 11.935 1.00 60.78 136 LYS A N 1
ATOM 1164 C CA . LYS A 1 136 ? -13.966 -11.854 10.661 1.00 60.78 136 LYS A CA 1
ATOM 1165 C C . LYS A 1 136 ? -14.881 -12.140 9.473 1.00 60.78 136 LYS A C 1
ATOM 1167 O O . LYS A 1 136 ? -15.298 -13.276 9.263 1.00 60.78 136 LYS A O 1
ATOM 1172 N N . LYS A 1 137 ? -15.138 -11.114 8.662 1.00 71.19 137 LYS A N 1
ATOM 1173 C CA . LYS A 1 137 ? -15.693 -11.283 7.316 1.00 71.19 137 LYS A CA 1
ATOM 1174 C C . LYS A 1 137 ? -14.575 -11.790 6.386 1.00 71.19 137 LYS A C 1
ATOM 1176 O O . LYS A 1 137 ? -13.482 -11.224 6.441 1.00 71.19 137 LYS A O 1
ATOM 1181 N N . PRO A 1 138 ? -14.804 -12.810 5.541 1.00 84.19 138 PRO A N 1
ATOM 1182 C CA . PRO A 1 138 ? -13.820 -13.219 4.539 1.00 84.19 138 PRO A CA 1
ATOM 1183 C C . PRO A 1 138 ? -13.484 -12.058 3.590 1.00 84.19 138 PRO A C 1
ATOM 1185 O O . PRO A 1 138 ? -14.329 -11.202 3.327 1.00 84.19 138 PRO A O 1
ATOM 1188 N N . ILE A 1 139 ? -12.251 -12.030 3.073 1.00 92.25 139 ILE A N 1
ATOM 1189 C CA . ILE A 1 139 ? -11.860 -11.072 2.030 1.00 92.25 139 ILE A CA 1
ATOM 1190 C C . ILE A 1 139 ? -12.651 -11.418 0.767 1.00 92.25 139 ILE A C 1
ATOM 1192 O O . ILE A 1 139 ? -12.487 -12.507 0.226 1.00 92.25 139 ILE A O 1
ATOM 1196 N N . GLU A 1 140 ? -13.492 -10.501 0.298 1.00 94.69 140 GLU A N 1
ATOM 1197 C CA . GLU A 1 140 ? -14.311 -10.684 -0.903 1.00 94.69 140 GLU A CA 1
ATOM 1198 C C . GLU A 1 140 ? -13.943 -9.655 -1.975 1.00 94.69 140 GLU A C 1
ATOM 1200 O O . GLU A 1 140 ? -13.763 -10.010 -3.144 1.00 94.69 140 GLU A O 1
ATOM 1205 N N . ARG A 1 141 ? -13.797 -8.382 -1.573 1.00 98.00 141 ARG A N 1
ATOM 1206 C CA . ARG A 1 141 ? -13.435 -7.277 -2.466 1.00 98.00 141 ARG A CA 1
ATOM 1207 C C . ARG A 1 141 ? -12.060 -6.702 -2.142 1.00 98.00 141 ARG A C 1
ATOM 1209 O O . ARG A 1 141 ? -11.780 -6.324 -1.003 1.00 98.00 141 ARG A O 1
ATOM 1216 N N . ILE A 1 142 ? -11.231 -6.568 -3.174 1.00 98.75 142 ILE A N 1
ATOM 1217 C CA . ILE A 1 142 ? -9.861 -6.055 -3.092 1.00 98.75 142 ILE A CA 1
ATOM 1218 C C . ILE A 1 142 ? -9.755 -4.773 -3.916 1.00 98.75 142 ILE A C 1
ATOM 1220 O O . ILE A 1 142 ? -10.109 -4.767 -5.094 1.00 98.75 142 ILE A O 1
ATOM 1224 N N . LEU A 1 143 ? -9.232 -3.706 -3.314 1.00 98.88 143 LEU A N 1
ATOM 1225 C CA . LEU A 1 143 ? -8.810 -2.508 -4.035 1.00 98.88 143 LEU A CA 1
ATOM 1226 C C . LEU A 1 143 ? -7.339 -2.634 -4.449 1.00 98.88 143 LEU A C 1
ATOM 1228 O O . LEU A 1 143 ? -6.483 -2.896 -3.605 1.00 98.88 143 LEU A O 1
ATOM 1232 N N . VAL A 1 144 ? -7.032 -2.377 -5.719 1.00 98.88 144 VAL A N 1
ATOM 1233 C CA . VAL A 1 144 ? -5.660 -2.248 -6.230 1.00 98.88 144 VAL A CA 1
ATOM 1234 C C . VAL A 1 144 ? -5.439 -0.819 -6.727 1.00 98.88 144 VAL A C 1
ATOM 1236 O O . VAL A 1 144 ? -5.971 -0.417 -7.762 1.00 98.88 144 VAL A O 1
ATOM 1239 N N . ILE A 1 145 ? -4.649 -0.034 -5.993 1.00 98.81 145 ILE A N 1
ATOM 1240 C CA . ILE A 1 145 ? -4.225 1.299 -6.450 1.00 98.81 145 ILE A CA 1
ATOM 1241 C C . ILE A 1 145 ? -3.083 1.115 -7.452 1.00 98.81 145 ILE A C 1
ATOM 1243 O O . ILE A 1 145 ? -2.115 0.422 -7.141 1.00 98.81 145 ILE A O 1
ATOM 1247 N N . GLY A 1 146 ? -3.180 1.735 -8.631 1.00 98.38 146 GLY A N 1
ATOM 1248 C CA . GLY A 1 146 ? -2.256 1.502 -9.749 1.00 98.38 146 GLY A CA 1
ATOM 1249 C C . GLY A 1 146 ? -2.568 0.219 -10.531 1.00 98.38 146 GLY A C 1
ATOM 1250 O O . GLY A 1 146 ? -1.663 -0.431 -11.061 1.00 98.38 146 GLY A O 1
ATOM 1251 N N . GLY A 1 147 ? -3.840 -0.196 -10.547 1.00 98.12 147 GLY A N 1
ATOM 1252 C CA . GLY A 1 147 ? -4.291 -1.458 -11.135 1.00 98.12 147 GLY A CA 1
ATOM 1253 C C . GLY A 1 147 ? -4.181 -1.546 -12.662 1.00 98.12 147 GLY A C 1
ATOM 1254 O O . GLY A 1 147 ? -4.144 -2.656 -13.184 1.00 98.12 147 GLY A O 1
ATOM 1255 N N . ALA A 1 148 ? -4.069 -0.424 -13.381 1.00 98.12 148 ALA A N 1
ATOM 1256 C CA . ALA A 1 148 ? -3.799 -0.418 -14.824 1.00 98.12 148 ALA A CA 1
ATOM 1257 C C . ALA A 1 148 ? -2.292 -0.343 -15.149 1.00 98.12 148 ALA A C 1
ATOM 1259 O O . ALA A 1 148 ? -1.887 -0.363 -16.315 1.00 98.12 148 ALA A O 1
ATOM 1260 N N . GLY A 1 149 ? -1.450 -0.278 -14.113 1.00 97.62 149 GLY A N 1
ATOM 1261 C CA . GLY A 1 149 ? 0.003 -0.235 -14.207 1.00 97.62 149 GLY A CA 1
ATOM 1262 C C . GLY A 1 149 ? 0.651 -1.542 -14.684 1.00 97.62 149 GLY A C 1
ATOM 1263 O O . GLY A 1 149 ? -0.005 -2.554 -14.934 1.00 97.62 149 GLY A O 1
ATOM 1264 N N . TYR A 1 150 ? 1.986 -1.527 -14.747 1.00 98.00 150 TYR A N 1
ATOM 1265 C CA . TYR A 1 150 ? 2.810 -2.679 -15.146 1.00 98.00 150 TYR A CA 1
ATOM 1266 C C . TYR A 1 150 ? 2.537 -3.921 -14.281 1.00 98.00 150 TYR A C 1
ATOM 1268 O O . TYR A 1 150 ? 2.100 -4.941 -14.801 1.00 98.00 150 TYR A O 1
ATOM 1276 N N . ILE A 1 151 ? 2.694 -3.808 -12.956 1.00 98.56 151 ILE A N 1
ATOM 1277 C CA . ILE A 1 151 ? 2.406 -4.901 -12.005 1.00 98.56 151 ILE A CA 1
ATOM 1278 C C . ILE A 1 151 ? 0.894 -5.090 -11.835 1.00 98.56 151 ILE A C 1
ATOM 1280 O O . ILE A 1 151 ? 0.396 -6.213 -11.850 1.00 98.56 151 ILE A O 1
ATOM 1284 N N . GLY A 1 152 ? 0.158 -3.982 -11.690 1.00 98.44 152 GLY A N 1
ATOM 1285 C CA . GLY A 1 152 ? -1.273 -4.000 -11.393 1.00 98.44 152 GLY A CA 1
ATOM 1286 C C . GLY A 1 152 ? -2.086 -4.787 -12.416 1.00 98.44 152 GLY A C 1
ATOM 1287 O O . GLY A 1 152 ? -2.901 -5.619 -12.028 1.00 98.44 152 GLY A O 1
ATOM 1288 N N . SER A 1 153 ? -1.811 -4.602 -13.708 1.00 98.31 153 SER A N 1
ATOM 1289 C CA . SER A 1 153 ? -2.564 -5.272 -14.770 1.00 98.31 153 SER A CA 1
ATOM 1290 C C . SER A 1 153 ? -2.412 -6.802 -14.728 1.00 98.31 153 SER A C 1
ATOM 1292 O O . SER A 1 153 ? -3.391 -7.526 -14.929 1.00 98.31 153 SER A O 1
ATOM 1294 N N . VAL A 1 154 ? -1.230 -7.321 -14.389 1.00 98.75 154 VAL A N 1
ATOM 1295 C CA . VAL A 1 154 ? -1.007 -8.766 -14.203 1.00 98.75 154 VAL A CA 1
ATOM 1296 C C . VAL A 1 154 ? -1.689 -9.260 -12.922 1.00 98.75 154 VAL A C 1
ATOM 1298 O O . VAL A 1 154 ? -2.439 -10.240 -12.951 1.00 98.75 154 VAL A O 1
ATOM 1301 N N . LEU A 1 155 ? -1.506 -8.543 -11.809 1.00 98.88 155 LEU A N 1
ATOM 1302 C CA . LEU A 1 155 ? -2.071 -8.904 -10.507 1.00 98.88 155 LEU A CA 1
ATOM 1303 C C . LEU A 1 155 ? -3.605 -8.966 -10.531 1.00 98.88 155 LEU A C 1
ATOM 1305 O O . LEU A 1 155 ? -4.192 -9.929 -10.042 1.00 98.88 155 LEU A O 1
ATOM 1309 N N . VAL A 1 156 ? -4.261 -7.965 -11.121 1.00 98.75 156 VAL A N 1
ATOM 1310 C CA . VAL A 1 156 ? -5.727 -7.881 -11.214 1.00 98.75 156 VAL A CA 1
ATOM 1311 C C . VAL A 1 156 ? -6.300 -9.114 -11.914 1.00 98.75 156 VAL A C 1
ATOM 1313 O O . VAL A 1 156 ? -7.277 -9.688 -11.437 1.00 98.75 156 VAL A O 1
ATOM 1316 N N . ARG A 1 157 ? -5.678 -9.573 -13.007 1.00 98.50 157 ARG A N 1
ATOM 1317 C CA . ARG A 1 157 ? -6.114 -10.781 -13.727 1.00 98.50 157 ARG A CA 1
ATOM 1318 C C . ARG A 1 157 ? -6.008 -12.031 -12.864 1.00 98.50 157 ARG A C 1
ATOM 1320 O O . ARG A 1 157 ? -6.945 -12.826 -12.837 1.00 98.50 157 ARG A O 1
ATOM 1327 N N . LYS A 1 158 ? -4.901 -12.191 -12.133 1.00 98.69 158 LYS A N 1
ATOM 1328 C CA . LYS A 1 158 ? -4.716 -13.322 -11.213 1.00 98.69 158 LYS A CA 1
ATOM 1329 C C . LYS A 1 158 ? -5.750 -13.297 -10.081 1.00 98.69 158 LYS A C 1
ATOM 1331 O O . LYS A 1 158 ? -6.368 -14.320 -9.810 1.00 98.69 158 LYS A O 1
ATOM 1336 N N . LEU A 1 159 ? -6.017 -12.131 -9.490 1.00 98.69 159 LEU A N 1
ATOM 1337 C CA . LEU A 1 159 ? -7.039 -11.975 -8.448 1.00 98.69 159 LEU A CA 1
ATOM 1338 C C . LEU A 1 159 ? -8.454 -12.297 -8.955 1.00 98.69 159 LEU A C 1
ATOM 1340 O O . LEU A 1 159 ? -9.182 -13.037 -8.297 1.00 98.69 159 LEU A O 1
ATOM 1344 N N . LEU A 1 160 ? -8.831 -11.802 -10.140 1.00 98.56 160 LEU A N 1
ATOM 1345 C CA . LEU A 1 160 ? -10.119 -12.126 -10.766 1.00 98.56 160 LEU A CA 1
ATOM 1346 C C . LEU A 1 160 ? -10.236 -13.627 -11.077 1.00 98.56 160 LEU A C 1
ATOM 1348 O O . LEU A 1 160 ? -11.292 -14.215 -10.857 1.00 98.56 160 LEU A O 1
ATOM 1352 N N . LYS A 1 161 ? -9.152 -14.264 -11.545 1.00 98.12 161 LYS A N 1
ATOM 1353 C CA . LYS A 1 161 ? -9.102 -15.713 -11.808 1.00 98.12 161 LYS A CA 1
ATOM 1354 C C . LYS A 1 161 ? -9.298 -16.546 -10.535 1.00 98.12 161 LYS A C 1
ATOM 1356 O O . LYS A 1 161 ? -9.870 -17.627 -10.609 1.00 98.12 161 LYS A O 1
ATOM 1361 N N . LEU A 1 162 ? -8.870 -16.034 -9.380 1.00 97.56 162 LEU A N 1
ATOM 1362 C CA . LEU A 1 162 ? -9.106 -16.640 -8.063 1.00 97.56 162 LEU A CA 1
ATOM 1363 C C . LEU A 1 162 ? -10.527 -16.394 -7.518 1.00 97.56 162 LEU A C 1
ATOM 1365 O O . LEU A 1 162 ? -10.852 -16.873 -6.436 1.00 97.56 162 LEU A O 1
ATOM 1369 N N . GLY A 1 163 ? -11.379 -15.668 -8.250 1.00 97.56 163 GLY A N 1
ATOM 1370 C CA . GLY A 1 163 ? -12.777 -15.430 -7.886 1.00 97.56 163 GLY A CA 1
ATOM 1371 C C . GLY A 1 163 ? -13.019 -14.197 -7.011 1.00 97.56 163 GLY A C 1
ATOM 1372 O O . GLY A 1 163 ? -14.153 -13.976 -6.587 1.00 97.56 163 GLY A O 1
ATOM 1373 N N . TYR A 1 164 ? -11.999 -13.372 -6.754 1.00 98.31 164 TYR A N 1
ATOM 1374 C CA . TYR A 1 164 ? -12.177 -12.124 -6.010 1.00 98.31 164 TYR A CA 1
ATOM 1375 C C . TYR A 1 164 ? -12.914 -11.068 -6.830 1.00 98.31 164 TYR A C 1
ATOM 1377 O O . TYR A 1 164 ? -12.765 -10.979 -8.050 1.00 98.31 164 TYR A O 1
ATOM 1385 N N . LYS A 1 165 ? -13.646 -10.191 -6.137 1.00 98.62 165 LYS A N 1
ATOM 1386 C CA . LYS A 1 165 ? -14.092 -8.920 -6.712 1.00 98.62 165 LYS A CA 1
ATOM 1387 C C . LYS A 1 165 ? -12.932 -7.938 -6.644 1.00 98.62 165 LYS A C 1
ATOM 1389 O O . LYS A 1 165 ? -12.409 -7.669 -5.564 1.00 98.62 165 LYS A O 1
ATOM 1394 N N . VAL A 1 166 ? -12.521 -7.397 -7.781 1.00 98.75 166 VAL A N 1
ATOM 1395 C CA . VAL A 1 166 ? -11.368 -6.501 -7.859 1.00 98.75 166 VAL A CA 1
ATOM 1396 C C . VAL A 1 166 ? -11.829 -5.132 -8.309 1.00 98.75 166 VAL A C 1
ATOM 1398 O O . VAL A 1 166 ? -12.393 -4.976 -9.388 1.00 98.75 166 VAL A O 1
ATOM 1401 N N . ARG A 1 167 ? -11.552 -4.131 -7.482 1.00 98.81 167 ARG A N 1
ATOM 1402 C CA . ARG A 1 167 ? -11.678 -2.728 -7.848 1.00 98.81 167 ARG A CA 1
ATOM 1403 C C . ARG A 1 167 ? -10.291 -2.155 -8.075 1.00 98.81 167 ARG A C 1
ATOM 1405 O O . ARG A 1 167 ? -9.385 -2.435 -7.293 1.00 98.81 167 ARG A O 1
ATOM 1412 N N . ILE A 1 168 ? -10.118 -1.326 -9.095 1.00 98.81 168 ILE A N 1
ATOM 1413 C CA . ILE A 1 168 ? -8.886 -0.551 -9.269 1.00 98.81 168 ILE A CA 1
ATOM 1414 C C . ILE A 1 168 ? -9.133 0.932 -9.029 1.00 98.81 168 ILE A C 1
ATOM 1416 O O . ILE A 1 168 ? -10.223 1.432 -9.299 1.00 98.81 168 ILE A O 1
ATOM 1420 N N . LEU A 1 169 ? -8.103 1.620 -8.542 1.00 98.81 169 LEU A N 1
ATOM 1421 C CA . LEU A 1 169 ? -8.018 3.077 -8.557 1.00 98.81 169 LEU A CA 1
ATOM 1422 C C . LEU A 1 169 ? -6.792 3.478 -9.372 1.00 98.81 169 LEU A C 1
ATOM 1424 O O . LEU A 1 169 ? -5.664 3.152 -8.993 1.00 98.81 169 LEU A O 1
ATOM 1428 N N . ASP A 1 170 ? -7.020 4.146 -10.495 1.00 98.62 170 ASP A N 1
ATOM 1429 C CA . ASP A 1 170 ? -5.968 4.543 -11.427 1.00 98.62 170 ASP A CA 1
ATOM 1430 C C . ASP A 1 170 ? -6.353 5.850 -12.133 1.00 98.62 170 ASP A C 1
ATOM 1432 O O . ASP A 1 170 ? -7.526 6.077 -12.432 1.00 98.62 170 ASP A O 1
ATOM 1436 N N . ASN A 1 171 ? -5.372 6.710 -12.400 1.00 97.25 171 ASN A N 1
ATOM 1437 C CA . ASN A 1 171 ? -5.580 7.952 -13.148 1.00 97.25 171 ASN A CA 1
ATOM 1438 C C . ASN A 1 171 ? -5.324 7.778 -14.652 1.00 97.25 171 ASN A C 1
ATOM 1440 O O . ASN A 1 171 ? -5.422 8.746 -15.401 1.00 97.25 171 ASN A O 1
ATOM 1444 N N . PHE A 1 172 ? -4.960 6.566 -15.084 1.00 97.38 172 PHE A N 1
ATOM 1445 C CA . PHE A 1 172 ? -4.691 6.203 -16.469 1.00 97.38 172 PHE A CA 1
ATOM 1446 C C . PHE A 1 172 ? -3.659 7.093 -17.156 1.00 97.38 172 PHE A C 1
ATOM 1448 O O . PHE A 1 172 ? -3.745 7.321 -18.362 1.00 97.38 172 PHE A O 1
ATOM 1455 N N . LEU A 1 173 ? -2.626 7.517 -16.417 1.00 93.50 173 LEU A N 1
ATOM 1456 C CA . LEU A 1 173 ? -1.480 8.247 -16.974 1.00 93.50 173 LEU A CA 1
ATOM 1457 C C . LEU A 1 173 ? -0.892 7.565 -18.226 1.00 93.50 173 LEU A C 1
ATOM 1459 O O . LEU A 1 173 ? -0.359 8.229 -19.107 1.00 93.50 173 LEU A O 1
ATOM 1463 N N . TYR A 1 174 ? -1.010 6.237 -18.310 1.00 92.50 174 TYR A N 1
ATOM 1464 C CA . TYR A 1 174 ? -0.514 5.414 -19.415 1.00 92.50 174 TYR A CA 1
ATOM 1465 C C . TYR A 1 174 ? -1.624 4.775 -20.267 1.00 92.50 174 TYR A C 1
ATOM 1467 O O . TYR A 1 174 ? -1.362 3.828 -21.007 1.00 92.50 174 TYR A O 1
ATOM 1475 N N . GLY A 1 175 ? -2.858 5.265 -20.153 1.00 95.31 175 GLY A N 1
ATOM 1476 C CA . GLY A 1 175 ? -4.022 4.748 -20.866 1.00 95.31 175 GLY A CA 1
ATOM 1477 C C . GLY A 1 175 ? -4.701 3.544 -20.204 1.00 95.31 175 GLY A C 1
ATOM 1478 O O . GLY A 1 175 ? -4.271 3.032 -19.171 1.00 95.31 175 GLY A O 1
ATOM 1479 N N . LYS A 1 176 ? -5.805 3.107 -20.823 1.00 96.94 176 LYS A N 1
ATOM 1480 C CA . LYS A 1 176 ? -6.716 2.051 -20.333 1.00 96.94 176 LYS A CA 1
ATOM 1481 C C . LYS A 1 176 ? -6.543 0.705 -21.043 1.00 96.94 176 LYS A C 1
ATOM 1483 O O . LYS A 1 176 ? -7.222 -0.258 -20.703 1.00 96.94 176 LYS A O 1
ATOM 1488 N N . GLU A 1 177 ? -5.668 0.620 -22.042 1.00 97.12 177 GLU A N 1
ATOM 1489 C CA . GLU A 1 177 ? -5.568 -0.574 -22.895 1.00 97.12 177 GLU A CA 1
ATOM 1490 C C . GLU A 1 177 ? -5.182 -1.829 -22.097 1.00 97.12 177 GLU A C 1
ATOM 1492 O O . GLU A 1 177 ? -5.717 -2.904 -22.346 1.00 97.12 177 GLU A O 1
ATOM 1497 N N . SER A 1 178 ? -4.368 -1.678 -21.048 1.00 97.38 178 SER A N 1
ATOM 1498 C CA . SER A 1 178 ? -3.895 -2.779 -20.199 1.00 97.38 178 SER A CA 1
ATOM 1499 C C . SER A 1 178 ? -4.968 -3.474 -19.357 1.00 97.38 178 SER A C 1
ATOM 1501 O O . SER A 1 178 ? -4.670 -4.487 -18.721 1.00 97.38 178 SER A O 1
ATOM 1503 N N . ILE A 1 179 ? -6.190 -2.942 -19.301 1.00 97.44 179 ILE A N 1
ATOM 1504 C CA . ILE A 1 179 ? -7.325 -3.501 -18.543 1.00 97.44 179 ILE A CA 1
ATOM 1505 C C . ILE A 1 179 ? -8.611 -3.557 -19.374 1.00 97.44 179 ILE A C 1
ATOM 1507 O O . ILE A 1 179 ? -9.677 -3.887 -18.853 1.00 97.44 179 ILE A O 1
ATOM 1511 N N . LYS A 1 180 ? -8.539 -3.241 -20.668 1.00 96.38 180 LYS A N 1
ATOM 1512 C CA . LYS A 1 180 ? -9.712 -3.074 -21.528 1.00 96.38 180 LYS A CA 1
ATOM 1513 C C . LYS A 1 180 ? -10.553 -4.339 -21.629 1.00 96.38 180 LYS A C 1
ATOM 1515 O O . LYS A 1 180 ? -11.779 -4.248 -21.577 1.00 96.38 180 LYS A O 1
ATOM 1520 N N . GLU A 1 181 ? -9.933 -5.517 -21.718 1.00 96.31 181 GLU A N 1
ATOM 1521 C CA . GLU A 1 181 ? -10.696 -6.766 -21.760 1.00 96.31 181 GLU A CA 1
ATOM 1522 C C . GLU A 1 181 ? -11.386 -7.096 -20.428 1.00 96.31 181 GLU A C 1
ATOM 1524 O O . GLU A 1 181 ? -12.394 -7.803 -20.415 1.00 96.31 181 GLU A O 1
ATOM 1529 N N . LEU A 1 182 ? -10.899 -6.540 -19.313 1.00 97.31 182 LEU A N 1
ATOM 1530 C CA . LEU A 1 182 ? -11.444 -6.785 -17.976 1.00 97.31 182 LEU A CA 1
ATOM 1531 C C . LEU A 1 182 ? -12.736 -6.015 -17.726 1.00 97.31 182 LEU A C 1
ATOM 1533 O O . LEU A 1 182 ? -13.536 -6.446 -16.903 1.00 97.31 182 LEU A O 1
ATOM 1537 N N . MET A 1 183 ? -12.993 -4.940 -18.475 1.00 94.69 183 MET A N 1
ATOM 1538 C CA . MET A 1 183 ? -14.210 -4.124 -18.355 1.00 94.69 183 MET A CA 1
ATOM 1539 C C . MET A 1 183 ? -15.507 -4.921 -18.570 1.00 94.69 183 MET A C 1
ATOM 1541 O O . MET A 1 183 ? -16.574 -4.490 -18.147 1.00 94.69 183 MET A O 1
ATOM 1545 N N . LYS A 1 184 ? -15.430 -6.086 -19.228 1.00 95.12 184 LYS A N 1
ATOM 1546 C CA . LYS A 1 184 ? -16.572 -6.992 -19.437 1.00 95.12 184 LYS A CA 1
ATOM 1547 C C . LYS A 1 184 ? -16.826 -7.931 -18.250 1.00 95.12 184 LYS A C 1
ATOM 1549 O O . LYS A 1 184 ? -17.846 -8.618 -18.224 1.00 95.12 184 LYS A O 1
ATOM 1554 N N . ASN A 1 185 ? -15.907 -8.007 -17.289 1.00 97.56 185 ASN A N 1
ATOM 1555 C CA . ASN A 1 185 ? -16.007 -8.897 -16.141 1.00 97.56 185 ASN A CA 1
ATOM 1556 C C . ASN A 1 185 ? -16.874 -8.261 -15.041 1.00 97.56 185 ASN A C 1
ATOM 1558 O O . ASN A 1 185 ? -16.559 -7.193 -14.532 1.00 97.56 185 ASN A O 1
ATOM 1562 N N . LYS A 1 186 ? -17.945 -8.951 -14.625 1.00 97.56 186 LYS A N 1
ATOM 1563 C CA . LYS A 1 186 ? -18.879 -8.474 -13.585 1.00 97.56 186 LYS A CA 1
ATOM 1564 C C . LYS A 1 186 ? -18.241 -8.314 -12.198 1.00 97.56 186 LYS A C 1
ATOM 1566 O O . LYS A 1 186 ? -18.794 -7.614 -11.358 1.00 97.56 186 LYS A O 1
ATOM 1571 N N . SER A 1 187 ? -17.111 -8.974 -11.952 1.00 98.19 187 SER A N 1
ATOM 1572 C CA . SER A 1 187 ? -16.341 -8.870 -10.707 1.00 98.19 187 SER A CA 1
ATOM 1573 C C . SER A 1 187 ? -15.248 -7.799 -10.771 1.00 98.19 187 SER A C 1
ATOM 1575 O O . SER A 1 187 ? -14.474 -7.680 -9.821 1.00 98.19 187 SER A O 1
ATOM 1577 N N . PHE A 1 188 ? -15.157 -7.038 -11.866 1.00 98.69 188 PHE A N 1
ATOM 1578 C CA . PHE A 1 188 ? -14.171 -5.983 -12.054 1.00 98.69 188 PHE A CA 1
ATOM 1579 C C . PHE A 1 188 ? -14.826 -4.599 -12.023 1.00 98.69 188 PHE A C 1
ATOM 1581 O O . PHE A 1 188 ? -15.785 -4.333 -12.742 1.00 98.69 188 PHE A O 1
ATOM 1588 N N . GLU A 1 189 ? -14.287 -3.710 -11.194 1.00 98.50 189 GLU A N 1
ATOM 1589 C CA . GLU A 1 189 ? -14.743 -2.328 -11.053 1.00 98.50 189 GLU A CA 1
ATOM 1590 C C . GLU A 1 189 ? -13.570 -1.361 -11.251 1.00 98.50 189 GLU A C 1
ATOM 1592 O O . GLU A 1 189 ? -12.444 -1.613 -10.817 1.00 98.50 189 GLU A O 1
ATOM 1597 N N . VAL A 1 190 ? -13.841 -0.212 -11.865 1.00 98.50 190 VAL A N 1
ATOM 1598 C CA . VAL A 1 190 ? -12.852 0.847 -12.076 1.00 98.50 190 VAL A CA 1
ATOM 1599 C C . VAL A 1 190 ? -13.328 2.112 -11.386 1.00 98.50 190 VAL A C 1
ATOM 1601 O O . VAL A 1 190 ? -14.437 2.571 -11.639 1.00 98.50 190 VAL A O 1
ATOM 1604 N N . VAL A 1 191 ? -12.461 2.693 -10.561 1.00 98.50 191 VAL A N 1
ATOM 1605 C CA . VAL A 1 191 ? -12.582 4.074 -10.097 1.00 98.50 191 VAL A CA 1
ATOM 1606 C C . VAL A 1 191 ? -11.469 4.867 -10.763 1.00 98.50 191 VAL A C 1
ATOM 1608 O O . VAL A 1 191 ? -10.286 4.649 -10.506 1.00 98.50 191 VAL A O 1
ATOM 1611 N N . GLU A 1 192 ? -11.852 5.753 -11.673 1.00 98.25 192 GLU A N 1
ATOM 1612 C CA . GLU A 1 192 ? -10.912 6.613 -12.379 1.00 98.25 192 GLU A CA 1
ATOM 1613 C C . GLU A 1 192 ? -10.586 7.840 -11.536 1.00 98.25 192 GLU A C 1
ATOM 1615 O O . GLU A 1 192 ? -11.476 8.591 -11.139 1.00 98.25 192 GLU A O 1
ATOM 1620 N N . GLY A 1 193 ? -9.301 8.060 -11.274 1.00 97.88 193 GLY A N 1
ATOM 1621 C CA . GLY A 1 193 ? -8.848 9.269 -10.611 1.00 97.88 193 GLY A CA 1
ATOM 1622 C C . GLY A 1 193 ? -7.511 9.131 -9.905 1.00 97.88 193 GLY A C 1
ATOM 1623 O O . GLY A 1 193 ? -6.881 8.075 -9.864 1.00 97.88 193 GLY A O 1
ATOM 1624 N N . ASP A 1 194 ? -7.069 10.246 -9.339 1.00 97.88 194 ASP A N 1
ATOM 1625 C CA . ASP A 1 194 ? -5.814 10.318 -8.606 1.00 97.88 194 ASP A CA 1
ATOM 1626 C C . ASP A 1 194 ? -6.039 9.998 -7.123 1.00 97.88 194 ASP A C 1
ATOM 1628 O O . ASP A 1 194 ? -6.843 10.638 -6.440 1.00 97.88 194 ASP A O 1
ATOM 1632 N N . PHE A 1 195 ? -5.301 9.017 -6.604 1.00 97.62 195 PHE A N 1
ATOM 1633 C CA . PHE A 1 195 ? -5.405 8.577 -5.213 1.00 97.62 195 PHE A CA 1
ATOM 1634 C C . PHE A 1 195 ? -4.942 9.629 -4.190 1.00 97.62 195 PHE A C 1
ATOM 1636 O O . PHE A 1 195 ? -5.167 9.451 -2.991 1.00 97.62 195 PHE A O 1
ATOM 1643 N N . ARG A 1 196 ? -4.321 10.733 -4.629 1.00 96.94 196 ARG A N 1
ATOM 1644 C CA . ARG A 1 196 ? -4.045 11.911 -3.790 1.00 96.94 196 ARG A CA 1
ATOM 1645 C C . ARG A 1 196 ? -5.324 12.662 -3.412 1.00 96.94 196 ARG A C 1
ATOM 1647 O O . ARG A 1 196 ? -5.336 13.379 -2.411 1.00 96.94 196 ARG A O 1
ATOM 1654 N N . HIS A 1 197 ? -6.406 12.499 -4.175 1.00 97.44 197 HIS A N 1
ATOM 1655 C CA . HIS A 1 197 ? -7.690 13.126 -3.884 1.00 97.44 197 HIS A CA 1
ATOM 1656 C C . HIS A 1 197 ? -8.503 12.288 -2.894 1.00 97.44 197 HIS A C 1
ATOM 1658 O O . HIS A 1 197 ? -8.932 11.169 -3.173 1.00 97.44 197 HIS A O 1
ATOM 1664 N N . ILE A 1 198 ? -8.738 12.861 -1.711 1.00 94.94 198 ILE A N 1
ATOM 1665 C CA . ILE A 1 198 ? -9.352 12.165 -0.575 1.00 94.94 198 ILE A CA 1
ATOM 1666 C C . ILE A 1 198 ? -10.765 11.646 -0.866 1.00 94.94 198 ILE A C 1
ATOM 1668 O O . ILE A 1 198 ? -11.129 10.573 -0.391 1.00 94.94 198 ILE A O 1
ATOM 1672 N N . ASN A 1 199 ? -11.557 12.383 -1.644 1.00 96.12 199 ASN A N 1
ATOM 1673 C CA . ASN A 1 199 ? -12.907 12.000 -2.052 1.00 96.12 199 ASN A CA 1
ATOM 1674 C C . ASN A 1 199 ? -12.881 10.738 -2.926 1.00 96.12 199 ASN A C 1
ATOM 1676 O O . ASN A 1 199 ? -13.557 9.769 -2.591 1.00 96.12 199 ASN A O 1
ATOM 1680 N N . ILE A 1 200 ? -12.033 10.720 -3.957 1.00 97.69 200 ILE A N 1
ATOM 1681 C CA . ILE A 1 200 ? -11.883 9.585 -4.881 1.00 97.69 200 ILE A CA 1
ATOM 1682 C C . ILE A 1 200 ? -11.348 8.360 -4.136 1.00 97.69 200 ILE A C 1
ATOM 1684 O O . ILE A 1 200 ? -11.872 7.257 -4.256 1.00 97.69 200 ILE A O 1
ATOM 1688 N N . LEU A 1 201 ? -10.334 8.552 -3.293 1.00 97.88 201 LEU A N 1
ATOM 1689 C CA . LEU A 1 201 ? -9.778 7.488 -2.462 1.00 97.88 201 LEU A CA 1
ATOM 1690 C C . LEU A 1 201 ? -10.824 6.890 -1.502 1.00 97.88 201 LEU A C 1
ATOM 1692 O O . LEU A 1 201 ? -10.863 5.678 -1.290 1.00 97.88 201 LEU A O 1
ATOM 1696 N N . THR A 1 202 ? -11.670 7.738 -0.914 1.00 96.94 202 THR A N 1
ATOM 1697 C CA . THR A 1 202 ? -12.745 7.316 -0.004 1.00 96.94 202 THR A CA 1
ATOM 1698 C C . THR A 1 202 ? -13.805 6.497 -0.734 1.00 96.94 202 THR A C 1
ATOM 1700 O O . THR A 1 202 ? -14.260 5.497 -0.182 1.00 96.94 202 THR A O 1
ATOM 1703 N N . GLU A 1 203 ? -14.171 6.896 -1.953 1.00 97.31 203 GLU A N 1
ATOM 1704 C CA . GLU A 1 203 ? -15.067 6.148 -2.839 1.00 97.31 203 GLU A CA 1
ATOM 1705 C C . GLU A 1 203 ? -14.457 4.797 -3.234 1.00 97.31 203 GLU A C 1
ATOM 1707 O O . GLU A 1 203 ? -15.083 3.751 -3.067 1.00 97.31 203 GLU A O 1
ATOM 1712 N N . ALA A 1 204 ? -13.195 4.791 -3.667 1.00 98.12 204 ALA A N 1
ATOM 1713 C CA . ALA A 1 204 ? -12.505 3.577 -4.081 1.00 98.12 204 ALA A CA 1
ATOM 1714 C C . ALA A 1 204 ? -12.409 2.534 -2.957 1.00 98.12 204 ALA A C 1
ATOM 1716 O O . ALA A 1 204 ? -12.520 1.335 -3.216 1.00 98.12 204 ALA A O 1
ATOM 1717 N N . LEU A 1 205 ? -12.241 2.964 -1.705 1.00 97.62 205 LEU A N 1
ATOM 1718 C CA . LEU A 1 205 ? -12.168 2.072 -0.542 1.00 97.62 205 LEU A CA 1
ATOM 1719 C C . LEU A 1 205 ? -13.534 1.612 -0.008 1.00 97.62 205 LEU A C 1
ATOM 1721 O O . LEU A 1 205 ? -13.579 0.801 0.917 1.00 97.62 205 LEU A O 1
ATOM 1725 N N . GLU A 1 206 ? -14.646 2.097 -0.561 1.00 96.12 206 GLU A N 1
ATOM 1726 C CA . GLU A 1 206 ? -15.985 1.750 -0.086 1.00 96.12 206 GLU A CA 1
ATOM 1727 C C . GLU A 1 206 ? -16.270 0.246 -0.244 1.00 96.12 206 GLU A C 1
ATOM 1729 O O . GLU A 1 206 ? -16.235 -0.291 -1.353 1.00 96.12 206 GLU A O 1
ATOM 1734 N N . ASN A 1 207 ? -16.607 -0.437 0.855 1.00 94.94 207 ASN A N 1
ATOM 1735 C CA . ASN A 1 207 ? -16.867 -1.883 0.887 1.00 94.94 207 ASN A CA 1
ATOM 1736 C C . ASN A 1 207 ? -15.695 -2.763 0.396 1.00 94.94 207 ASN A C 1
ATOM 1738 O O . ASN A 1 207 ? -15.933 -3.852 -0.126 1.00 94.94 207 ASN A O 1
ATOM 1742 N N . CYS A 1 208 ? -14.447 -2.304 0.531 1.00 97.25 208 CYS A N 1
ATOM 1743 C CA . CYS A 1 208 ? -13.252 -3.102 0.239 1.00 97.25 208 CYS A CA 1
ATOM 1744 C C . CYS A 1 208 ? -12.705 -3.752 1.519 1.00 97.25 208 CYS A C 1
ATOM 1746 O O . CYS A 1 208 ? -12.501 -3.079 2.528 1.00 97.25 208 CYS A O 1
ATOM 1748 N N . ASP A 1 209 ? -12.428 -5.056 1.465 1.00 96.75 209 ASP A N 1
ATOM 1749 C CA . ASP A 1 209 ? -11.913 -5.829 2.600 1.00 96.75 209 ASP A CA 1
ATOM 1750 C C . ASP A 1 209 ? -10.374 -5.808 2.654 1.00 96.75 209 ASP A C 1
ATOM 1752 O O . ASP A 1 209 ? -9.781 -5.894 3.732 1.00 96.75 209 ASP A O 1
ATOM 1756 N N . ALA A 1 210 ? -9.722 -5.671 1.496 1.00 98.06 210 ALA A N 1
ATOM 1757 C CA . ALA A 1 210 ? -8.272 -5.565 1.375 1.00 98.06 210 ALA A CA 1
ATOM 1758 C C . ALA A 1 210 ? -7.858 -4.461 0.393 1.00 98.06 210 ALA A C 1
ATOM 1760 O O . ALA A 1 210 ? -8.577 -4.139 -0.554 1.00 98.06 210 ALA A O 1
ATOM 1761 N N . LEU A 1 211 ? -6.668 -3.907 0.610 1.00 98.62 211 LEU A N 1
ATOM 1762 C CA . LEU A 1 211 ? -6.036 -2.907 -0.241 1.00 98.62 211 LEU A CA 1
ATOM 1763 C C . LEU A 1 211 ? -4.606 -3.337 -0.586 1.00 98.62 211 LEU A C 1
ATOM 1765 O O . LEU A 1 211 ? -3.815 -3.648 0.303 1.00 98.62 211 LEU A O 1
ATOM 1769 N N . ILE A 1 212 ? -4.269 -3.275 -1.872 1.00 98.88 212 ILE A N 1
ATOM 1770 C CA . ILE A 1 212 ? -2.917 -3.426 -2.404 1.00 98.88 212 ILE A CA 1
ATOM 1771 C C . ILE A 1 212 ? -2.513 -2.092 -3.039 1.00 98.88 212 ILE A C 1
ATOM 1773 O O . ILE A 1 212 ? -3.099 -1.653 -4.030 1.00 98.88 212 ILE A O 1
ATOM 1777 N N . HIS A 1 213 ? -1.526 -1.421 -2.448 1.00 98.75 213 HIS A N 1
ATOM 1778 C CA . HIS A 1 213 ? -1.055 -0.113 -2.896 1.00 98.75 213 HIS A CA 1
ATOM 1779 C C . HIS A 1 213 ? 0.196 -0.249 -3.769 1.00 98.75 213 HIS A C 1
ATOM 1781 O O . HIS A 1 213 ? 1.306 -0.407 -3.254 1.00 98.75 213 HIS A O 1
ATOM 1787 N N . LEU A 1 214 ? 0.001 -0.194 -5.093 1.00 98.69 214 LEU A N 1
ATOM 1788 C CA . LEU A 1 214 ? 1.071 -0.205 -6.101 1.00 98.69 214 LEU A CA 1
ATOM 1789 C C . LEU A 1 214 ? 1.333 1.188 -6.700 1.00 98.69 214 LEU A C 1
ATOM 1791 O O . LEU A 1 214 ? 2.317 1.371 -7.417 1.00 98.69 214 LEU A O 1
ATOM 1795 N N . GLY A 1 215 ? 0.461 2.164 -6.430 1.00 97.00 215 GLY A N 1
ATOM 1796 C CA . GLY A 1 215 ? 0.527 3.503 -7.009 1.00 97.00 215 GLY A CA 1
ATOM 1797 C C . GLY A 1 215 ? 1.733 4.292 -6.507 1.00 97.00 215 GLY A C 1
ATOM 1798 O O . GLY A 1 215 ? 1.878 4.534 -5.310 1.00 97.00 215 GLY A O 1
ATOM 1799 N N . ALA A 1 216 ? 2.604 4.709 -7.420 1.00 96.62 216 ALA A N 1
ATOM 1800 C CA . ALA A 1 216 ? 3.749 5.562 -7.128 1.00 96.62 216 ALA A CA 1
ATOM 1801 C C . ALA A 1 216 ? 4.309 6.164 -8.421 1.00 96.62 216 ALA A C 1
ATOM 1803 O O . ALA A 1 216 ? 4.142 5.601 -9.505 1.00 96.62 216 ALA A O 1
ATOM 1804 N N . ILE A 1 217 ? 5.059 7.254 -8.285 1.00 94.81 217 ILE A N 1
ATOM 1805 C CA . ILE A 1 217 ? 6.086 7.620 -9.262 1.00 94.81 217 ILE A CA 1
ATOM 1806 C C . ILE A 1 217 ? 7.297 6.738 -8.961 1.00 94.81 217 ILE A C 1
ATOM 1808 O O . ILE A 1 217 ? 7.755 6.676 -7.817 1.00 94.81 217 ILE A O 1
ATOM 1812 N N . VAL A 1 218 ? 7.766 5.999 -9.964 1.00 90.81 218 VAL A N 1
ATOM 1813 C CA . VAL A 1 218 ? 8.771 4.943 -9.796 1.00 90.81 218 VAL A CA 1
ATOM 1814 C C . VAL A 1 218 ? 10.022 5.276 -10.590 1.00 90.81 218 VAL A C 1
ATOM 1816 O O . VAL A 1 218 ? 9.932 5.609 -11.767 1.00 90.81 218 VAL A O 1
ATOM 1819 N N . GLY A 1 219 ? 11.179 5.076 -9.962 1.00 85.25 219 GLY A N 1
ATOM 1820 C CA . GLY A 1 219 ? 12.486 5.270 -10.582 1.00 85.25 219 GLY A CA 1
ATOM 1821 C C . GLY A 1 219 ? 13.111 6.604 -10.193 1.00 85.25 219 GLY A C 1
ATOM 1822 O O . GLY A 1 219 ? 12.426 7.617 -10.069 1.00 85.25 219 GLY A O 1
ATOM 1823 N N . ASP A 1 220 ? 14.427 6.584 -9.995 1.00 84.44 220 ASP A N 1
ATOM 1824 C CA . ASP A 1 220 ? 15.185 7.735 -9.502 1.00 84.44 220 ASP A CA 1
ATOM 1825 C C . ASP A 1 220 ? 15.057 8.944 -10.437 1.00 84.44 220 ASP A C 1
ATOM 1827 O O . ASP A 1 220 ? 14.595 10.005 -10.024 1.00 84.44 220 ASP A O 1
ATOM 1831 N N . SER A 1 221 ? 15.316 8.745 -11.734 1.00 86.88 221 SER A N 1
ATOM 1832 C CA . SER A 1 221 ? 15.233 9.808 -12.741 1.00 86.88 221 SER A CA 1
ATOM 1833 C C . SER A 1 221 ? 13.846 10.448 -12.812 1.00 86.88 221 SER A C 1
ATOM 1835 O O . SER A 1 221 ? 13.749 11.667 -12.868 1.00 86.88 221 SER A O 1
ATOM 1837 N N . ALA A 1 222 ? 12.771 9.653 -12.762 1.00 88.88 222 ALA A N 1
ATOM 1838 C CA . ALA A 1 222 ? 11.404 10.175 -12.801 1.00 88.88 222 ALA A CA 1
ATOM 1839 C C . ALA A 1 222 ? 11.057 10.964 -11.529 1.00 88.88 222 ALA A C 1
ATOM 1841 O O . ALA A 1 222 ? 10.439 12.024 -11.604 1.00 88.88 222 ALA A O 1
ATOM 1842 N N . CYS A 1 223 ? 11.481 10.471 -10.363 1.00 92.19 223 CYS A N 1
ATOM 1843 C CA . CYS A 1 223 ? 11.270 11.155 -9.093 1.00 92.19 223 CYS A CA 1
ATOM 1844 C C . CYS A 1 223 ? 12.069 12.463 -8.978 1.00 92.19 223 CYS A C 1
ATOM 1846 O O . CYS A 1 223 ? 11.579 13.428 -8.392 1.00 92.19 223 CYS A O 1
ATOM 1848 N N . ALA A 1 224 ? 13.270 12.513 -9.557 1.00 88.75 224 ALA A N 1
ATOM 1849 C CA . ALA A 1 224 ? 14.134 13.690 -9.541 1.00 88.75 224 ALA A CA 1
ATOM 1850 C C . ALA A 1 224 ? 13.579 14.868 -10.363 1.00 88.75 224 ALA A C 1
ATOM 1852 O O . ALA A 1 224 ? 13.909 16.014 -10.072 1.00 88.75 224 ALA A O 1
ATOM 1853 N N . LEU A 1 225 ? 12.698 14.617 -11.344 1.00 93.44 225 LEU A N 1
ATOM 1854 C CA . LEU A 1 225 ? 12.077 15.678 -12.153 1.00 93.44 225 LEU A CA 1
ATOM 1855 C C . LEU A 1 225 ? 11.205 16.630 -11.325 1.00 93.44 225 LEU A C 1
ATOM 1857 O O . LEU A 1 225 ? 11.067 17.803 -11.663 1.00 93.44 225 LEU A O 1
ATOM 1861 N N . SER A 1 226 ? 10.576 16.128 -10.261 1.00 95.62 226 SER A N 1
ATOM 1862 C CA . SER A 1 226 ? 9.764 16.949 -9.368 1.00 95.62 226 SER A CA 1
ATOM 1863 C C . SER A 1 226 ? 9.736 16.353 -7.968 1.00 95.62 226 SER A C 1
ATOM 1865 O O . SER A 1 226 ? 8.985 15.416 -7.673 1.00 95.62 226 SER A O 1
ATOM 1867 N N . GLU A 1 227 ? 10.529 16.947 -7.077 1.00 95.69 227 GLU A N 1
ATOM 1868 C CA . GLU A 1 227 ? 10.576 16.540 -5.676 1.00 95.69 227 GLU A CA 1
ATOM 1869 C C . GLU A 1 227 ? 9.208 16.685 -5.005 1.00 95.69 227 GLU A C 1
ATOM 1871 O O . GLU A 1 227 ? 8.712 15.741 -4.387 1.00 95.69 227 GLU A O 1
ATOM 1876 N N . LYS A 1 228 ? 8.555 17.839 -5.195 1.00 97.25 228 LYS A N 1
ATOM 1877 C CA . LYS A 1 228 ? 7.227 18.118 -4.638 1.00 97.25 228 LYS A CA 1
ATOM 1878 C C . LYS A 1 228 ? 6.213 17.049 -5.046 1.00 97.25 228 LYS A C 1
ATOM 1880 O O . LYS A 1 228 ? 5.567 16.461 -4.181 1.00 97.25 228 LYS A O 1
ATOM 1885 N N . LEU A 1 229 ? 6.105 16.765 -6.346 1.00 96.19 229 LEU A N 1
ATOM 1886 C CA . LEU A 1 229 ? 5.154 15.779 -6.855 1.00 96.19 229 LEU A CA 1
ATOM 1887 C C . LEU A 1 229 ? 5.457 14.373 -6.317 1.00 96.19 229 LEU A C 1
ATOM 1889 O O . LEU A 1 229 ? 4.536 13.631 -5.971 1.00 96.19 229 LEU A O 1
ATOM 1893 N N . THR A 1 230 ? 6.737 14.017 -6.206 1.00 97.31 230 THR A N 1
ATOM 1894 C CA . THR A 1 230 ? 7.173 12.731 -5.654 1.00 97.31 230 THR A CA 1
ATOM 1895 C C . THR A 1 230 ? 6.807 12.593 -4.181 1.00 97.31 230 THR A C 1
ATOM 1897 O O . THR A 1 230 ? 6.257 11.567 -3.786 1.00 97.31 230 THR A O 1
ATOM 1900 N N . ILE A 1 231 ? 7.057 13.616 -3.361 1.00 98.00 231 ILE A N 1
ATOM 1901 C CA . ILE A 1 231 ? 6.693 13.607 -1.938 1.00 98.00 231 ILE A CA 1
ATOM 1902 C C . ILE A 1 231 ? 5.170 13.515 -1.780 1.00 98.00 231 ILE A C 1
ATOM 1904 O O . ILE A 1 231 ? 4.679 12.703 -0.992 1.00 98.00 231 ILE A O 1
ATOM 1908 N N . GLU A 1 232 ? 4.413 14.301 -2.547 1.00 97.94 232 GLU A N 1
ATOM 1909 C CA . GLU A 1 232 ? 2.948 14.271 -2.523 1.00 97.94 232 GLU A CA 1
ATOM 1910 C C . GLU A 1 232 ? 2.397 12.890 -2.894 1.00 97.94 232 GLU A C 1
ATOM 1912 O O . GLU A 1 232 ? 1.533 12.362 -2.194 1.00 97.94 232 GLU A O 1
ATOM 1917 N N . THR A 1 233 ? 2.924 12.287 -3.960 1.00 97.56 233 THR A N 1
ATOM 1918 C CA . THR A 1 233 ? 2.417 11.029 -4.523 1.00 97.56 233 THR A CA 1
ATOM 1919 C C . THR A 1 233 ? 2.884 9.809 -3.737 1.00 97.56 233 THR A C 1
ATOM 1921 O O . THR A 1 233 ? 2.078 8.952 -3.387 1.00 97.56 233 THR A O 1
ATOM 1924 N N . ASN A 1 234 ? 4.175 9.706 -3.428 1.00 98.25 234 ASN A N 1
ATOM 1925 C CA . ASN A 1 234 ? 4.732 8.486 -2.847 1.00 98.25 234 ASN A CA 1
ATOM 1926 C C . ASN A 1 234 ? 4.593 8.448 -1.323 1.00 98.25 234 ASN A C 1
ATOM 1928 O O . ASN A 1 234 ? 4.380 7.371 -0.769 1.00 98.25 234 ASN A O 1
ATOM 1932 N N . LEU A 1 235 ? 4.697 9.599 -0.647 1.00 98.38 235 LEU A N 1
ATOM 1933 C CA . LEU A 1 235 ? 4.753 9.670 0.815 1.00 98.38 235 LEU A CA 1
ATOM 1934 C C . LEU A 1 235 ? 3.450 10.191 1.432 1.00 98.38 235 LEU A C 1
ATOM 1936 O O . LEU A 1 235 ? 2.816 9.491 2.227 1.00 98.38 235 LEU A O 1
ATOM 1940 N N . LEU A 1 236 ? 3.034 11.413 1.081 1.00 98.19 236 LEU A N 1
ATOM 1941 C CA . LEU A 1 236 ? 1.856 12.034 1.696 1.00 98.19 236 LEU A CA 1
ATOM 1942 C C . LEU A 1 236 ? 0.583 11.263 1.355 1.00 98.19 236 LEU A C 1
ATOM 1944 O O . LEU A 1 236 ? -0.217 10.985 2.248 1.00 98.19 236 LEU A O 1
ATOM 1948 N N . ALA A 1 237 ? 0.424 10.844 0.099 1.00 98.25 237 ALA A N 1
ATOM 1949 C CA . ALA A 1 237 ? -0.708 10.019 -0.290 1.00 98.25 237 ALA A CA 1
ATOM 1950 C C . ALA A 1 237 ? -0.740 8.696 0.480 1.00 98.25 237 ALA A C 1
ATOM 1952 O O . ALA A 1 237 ? -1.783 8.346 1.016 1.00 98.25 237 ALA A O 1
ATOM 1953 N N . THR A 1 238 ? 0.393 8.001 0.641 1.00 98.50 238 THR A N 1
ATOM 1954 C CA . THR A 1 238 ? 0.460 6.754 1.425 1.00 98.50 238 THR A CA 1
ATOM 1955 C C . THR A 1 238 ? -0.010 6.964 2.867 1.00 98.50 238 THR A C 1
ATOM 1957 O O . THR A 1 238 ? -0.784 6.158 3.392 1.00 98.50 238 THR A O 1
ATOM 1960 N N . LYS A 1 239 ? 0.365 8.093 3.484 1.00 97.88 239 LYS A N 1
ATOM 1961 C CA . LYS A 1 239 ? -0.140 8.490 4.806 1.00 97.88 239 LYS A CA 1
ATOM 1962 C C . LYS A 1 239 ? -1.657 8.698 4.814 1.00 97.88 239 LYS A C 1
ATOM 1964 O O . LYS A 1 239 ? -2.317 8.297 5.767 1.00 97.88 239 LYS A O 1
ATOM 1969 N N . PHE A 1 240 ? -2.240 9.300 3.782 1.00 97.44 240 PHE A N 1
ATOM 1970 C CA . PHE A 1 240 ? -3.697 9.444 3.703 1.00 97.44 240 PHE A CA 1
ATOM 1971 C C . PHE A 1 240 ? -4.399 8.109 3.439 1.00 97.44 240 PHE A C 1
ATOM 1973 O O . PHE A 1 240 ? -5.370 7.792 4.124 1.00 97.44 240 PHE A O 1
ATOM 1980 N N . ILE A 1 241 ? -3.873 7.291 2.527 1.00 98.50 241 ILE A N 1
ATOM 1981 C CA . ILE A 1 241 ? -4.414 5.978 2.157 1.00 98.50 241 ILE A CA 1
ATOM 1982 C C . ILE A 1 241 ? -4.554 5.081 3.388 1.00 98.50 241 IL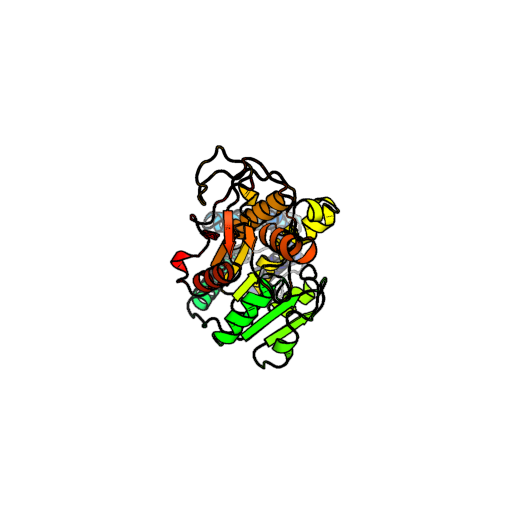E A C 1
ATOM 1984 O O . ILE A 1 241 ? -5.631 4.528 3.610 1.00 98.50 241 ILE A O 1
ATOM 1988 N N . ILE A 1 242 ? -3.533 4.993 4.249 1.00 97.81 242 ILE A N 1
ATOM 1989 C CA . ILE A 1 242 ? -3.631 4.170 5.464 1.00 97.81 242 ILE A CA 1
ATOM 1990 C C . ILE A 1 242 ? -4.703 4.688 6.440 1.00 97.81 242 ILE A C 1
ATOM 1992 O O . ILE A 1 242 ? -5.388 3.899 7.093 1.00 97.81 242 ILE A O 1
ATOM 1996 N N . GLN A 1 243 ? -4.901 6.007 6.533 1.00 96.81 243 GLN A N 1
ATOM 1997 C CA . GLN A 1 243 ? -5.929 6.607 7.393 1.00 96.81 243 GLN A CA 1
ATOM 1998 C C . GLN A 1 243 ? -7.345 6.360 6.856 1.00 96.81 243 GLN A C 1
ATOM 2000 O O . GLN A 1 243 ? -8.241 6.015 7.631 1.00 96.81 243 GLN A O 1
ATOM 2005 N N . VAL A 1 244 ? -7.547 6.474 5.540 1.00 97.12 244 VAL A N 1
ATOM 2006 C CA . VAL A 1 244 ? -8.838 6.165 4.910 1.00 97.12 244 VAL A CA 1
ATOM 2007 C C . VAL A 1 244 ? -9.143 4.676 5.020 1.00 97.12 244 VAL A C 1
ATOM 2009 O O . VAL A 1 244 ? -10.247 4.332 5.440 1.00 97.12 244 VAL A O 1
ATOM 2012 N N . ALA A 1 245 ? -8.170 3.799 4.754 1.00 96.81 245 ALA A N 1
ATOM 2013 C CA . ALA A 1 245 ? -8.335 2.351 4.876 1.00 96.81 245 ALA A CA 1
ATOM 2014 C C . ALA A 1 245 ? -8.808 1.947 6.284 1.00 96.81 245 ALA A C 1
ATOM 2016 O O . ALA A 1 245 ? -9.773 1.193 6.415 1.00 96.81 245 ALA A O 1
ATOM 2017 N N . LYS A 1 246 ? -8.215 2.532 7.337 1.00 94.12 246 LYS A N 1
ATOM 2018 C CA . LYS A 1 246 ? -8.683 2.361 8.725 1.00 94.12 246 LYS A CA 1
ATOM 2019 C C . LYS A 1 246 ? -10.131 2.809 8.907 1.00 94.12 246 LYS A C 1
ATOM 2021 O O . LYS A 1 246 ? -10.930 2.097 9.505 1.00 94.12 246 LYS A O 1
ATOM 2026 N N . SER A 1 247 ? -10.479 3.991 8.395 1.00 93.31 247 SER A N 1
ATOM 2027 C CA . SER A 1 247 ? -11.833 4.548 8.529 1.00 93.31 247 SER A CA 1
ATOM 2028 C C . SER A 1 247 ? -12.916 3.737 7.811 1.00 93.31 247 SER A C 1
ATOM 2030 O O . SER A 1 247 ? -14.076 3.788 8.215 1.00 93.31 247 SER A O 1
ATOM 2032 N N . LYS A 1 248 ? -12.533 2.980 6.776 1.00 92.81 248 LYS A N 1
ATOM 2033 C CA . LYS A 1 248 ? -13.418 2.122 5.979 1.00 92.81 248 LYS A CA 1
ATOM 2034 C C . LYS A 1 248 ? -13.458 0.673 6.465 1.00 92.81 248 LYS A C 1
ATOM 2036 O O . LYS A 1 248 ? -14.094 -0.152 5.825 1.00 92.81 248 LYS A O 1
ATOM 2041 N N . ASN A 1 249 ? -12.829 0.373 7.606 1.00 87.69 249 ASN A N 1
ATOM 2042 C CA . ASN A 1 249 ? -12.719 -0.980 8.156 1.00 87.69 249 ASN A CA 1
ATOM 2043 C C . ASN A 1 249 ? -12.115 -1.986 7.162 1.00 87.69 249 ASN A C 1
ATOM 2045 O O . ASN A 1 249 ? -12.469 -3.165 7.185 1.00 87.69 249 ASN A O 1
ATOM 2049 N N . CYS A 1 250 ? -11.190 -1.529 6.311 1.00 93.25 250 CYS A N 1
ATOM 2050 C CA . CYS A 1 250 ? -10.337 -2.446 5.568 1.00 93.25 250 CYS A CA 1
ATOM 2051 C C . CYS A 1 250 ? -9.642 -3.370 6.583 1.00 93.25 250 CYS A C 1
ATOM 2053 O O . CYS A 1 250 ? -9.342 -2.954 7.706 1.00 93.25 250 CYS A O 1
ATOM 2055 N N . GLN A 1 251 ? -9.435 -4.633 6.231 1.00 93.38 251 GLN A N 1
ATOM 2056 C CA . GLN A 1 251 ? -8.824 -5.615 7.125 1.00 93.38 251 GLN A CA 1
ATOM 2057 C C . GLN A 1 251 ? -7.333 -5.753 6.836 1.00 93.38 251 GLN A C 1
ATOM 2059 O O . GLN A 1 251 ? -6.530 -5.896 7.761 1.00 93.38 251 GLN A O 1
ATOM 2064 N N . ARG A 1 252 ? -6.957 -5.675 5.555 1.00 96.06 252 ARG A N 1
ATOM 2065 C CA . ARG A 1 252 ? -5.611 -5.991 5.081 1.00 96.06 252 ARG A CA 1
ATOM 2066 C C . ARG A 1 252 ? -5.053 -4.918 4.157 1.00 96.06 252 ARG A C 1
ATOM 2068 O O . ARG A 1 252 ? -5.724 -4.472 3.233 1.00 96.06 252 ARG A O 1
ATOM 2075 N N . PHE A 1 253 ? -3.802 -4.542 4.390 1.00 98.50 253 PHE A N 1
ATOM 2076 C CA . PHE A 1 253 ? -3.095 -3.504 3.653 1.00 98.50 253 PHE A CA 1
ATOM 2077 C C . PHE A 1 253 ? -1.738 -4.034 3.195 1.00 98.50 253 PHE A C 1
ATOM 2079 O O . PHE A 1 253 ? -0.889 -4.335 4.028 1.00 98.50 253 PHE A O 1
ATOM 2086 N N . ILE A 1 254 ? -1.514 -4.128 1.887 1.00 98.81 254 ILE A N 1
ATOM 2087 C CA . ILE A 1 254 ? -0.230 -4.538 1.309 1.00 98.81 254 ILE A CA 1
ATOM 2088 C C . ILE A 1 254 ? 0.391 -3.341 0.597 1.00 98.81 254 ILE A C 1
ATOM 2090 O O . ILE A 1 254 ? -0.235 -2.736 -0.274 1.00 98.81 254 ILE A O 1
ATOM 2094 N N . PHE A 1 255 ? 1.626 -3.002 0.959 1.00 98.88 255 PHE A N 1
ATOM 2095 C CA . PHE A 1 255 ? 2.372 -1.896 0.369 1.00 98.88 255 PHE A CA 1
ATOM 2096 C C . PHE A 1 255 ? 3.525 -2.391 -0.500 1.00 98.88 255 PHE A C 1
ATOM 2098 O O . PHE A 1 255 ? 4.365 -3.160 -0.031 1.00 98.88 255 PHE A O 1
ATOM 2105 N N . ALA A 1 256 ? 3.608 -1.888 -1.732 1.00 98.62 256 ALA A N 1
ATOM 2106 C CA . ALA A 1 256 ? 4.772 -2.085 -2.588 1.00 98.62 256 ALA A CA 1
ATOM 2107 C C . ALA A 1 256 ? 5.899 -1.111 -2.210 1.00 98.62 256 ALA A C 1
ATOM 2109 O O . ALA A 1 256 ? 5.877 0.067 -2.586 1.00 98.62 256 ALA A O 1
ATOM 2110 N N . SER A 1 257 ? 6.894 -1.611 -1.484 1.00 98.38 257 SER A N 1
ATOM 2111 C CA . SER A 1 257 ? 8.193 -0.965 -1.297 1.00 98.38 257 SER A CA 1
ATOM 2112 C C . SER A 1 257 ? 9.204 -1.466 -2.342 1.00 98.38 257 SER A C 1
ATOM 2114 O O . SER A 1 257 ? 8.826 -1.997 -3.384 1.00 98.38 257 SER A O 1
ATOM 2116 N N . THR A 1 258 ? 10.497 -1.248 -2.117 1.00 97.38 258 THR A N 1
ATOM 2117 C CA . THR A 1 258 ? 11.561 -1.503 -3.096 1.00 97.38 258 THR A CA 1
ATOM 2118 C C . THR A 1 258 ? 12.845 -1.961 -2.417 1.00 97.38 258 THR A C 1
ATOM 2120 O O . THR A 1 258 ? 13.165 -1.485 -1.332 1.00 97.38 258 THR A O 1
ATOM 2123 N N . CYS A 1 259 ? 13.639 -2.802 -3.080 1.00 95.25 259 CYS A N 1
ATOM 2124 C CA . CYS A 1 259 ? 15.002 -3.124 -2.654 1.00 95.25 259 CYS A CA 1
ATOM 2125 C C . CYS A 1 259 ? 15.933 -1.894 -2.670 1.00 95.25 259 CYS A C 1
ATOM 2127 O O . CYS A 1 259 ? 16.954 -1.871 -1.993 1.00 95.25 259 CYS A O 1
ATOM 2129 N N . SER A 1 260 ? 15.571 -0.816 -3.377 1.00 94.38 260 SER A N 1
ATOM 2130 C CA . SER A 1 260 ? 16.362 0.426 -3.402 1.00 94.38 260 SER A CA 1
ATOM 2131 C C . SER A 1 260 ? 16.506 1.100 -2.031 1.00 94.38 260 SER A C 1
ATOM 2133 O O . SER A 1 260 ? 17.356 1.974 -1.884 1.00 94.38 260 SER A O 1
ATOM 2135 N N . VAL A 1 261 ? 15.692 0.729 -1.033 1.00 96.50 261 VAL A N 1
ATOM 2136 C CA . VAL A 1 261 ? 15.811 1.255 0.340 1.00 96.50 261 VAL A CA 1
ATOM 2137 C C . VAL A 1 261 ? 17.112 0.838 1.023 1.00 96.50 261 VAL A C 1
ATOM 2139 O O . VAL A 1 261 ? 17.547 1.521 1.948 1.00 96.50 261 VAL A O 1
ATOM 2142 N N . TYR A 1 262 ? 17.731 -0.257 0.575 1.00 94.69 262 TYR A N 1
ATOM 2143 C CA . TYR A 1 262 ? 18.992 -0.739 1.127 1.00 94.69 262 TYR A CA 1
ATOM 2144 C C . TYR A 1 262 ? 20.179 0.145 0.747 1.00 94.69 262 TYR A C 1
ATOM 2146 O O . TYR A 1 262 ? 21.048 0.367 1.582 1.00 94.69 262 TYR A O 1
ATOM 2154 N N . GLY A 1 263 ? 20.174 0.727 -0.455 1.00 88.88 263 GLY A N 1
ATOM 2155 C CA . GLY A 1 263 ? 21.328 1.455 -0.981 1.00 88.88 263 GLY A CA 1
ATOM 2156 C C . GLY A 1 263 ? 22.405 0.519 -1.522 1.00 88.88 263 GLY A C 1
ATOM 2157 O O . GLY A 1 263 ? 22.097 -0.567 -2.011 1.00 88.88 263 GLY A O 1
ATOM 2158 N N . ALA A 1 264 ? 23.658 0.969 -1.470 1.00 80.75 264 ALA A N 1
ATOM 2159 C CA . ALA A 1 264 ? 24.815 0.141 -1.796 1.00 80.75 264 ALA A CA 1
ATOM 2160 C C . ALA A 1 264 ? 25.142 -0.815 -0.635 1.00 80.75 264 ALA A C 1
ATOM 2162 O O . ALA A 1 264 ? 24.958 -0.455 0.529 1.00 80.75 264 ALA A O 1
ATOM 2163 N N . SER A 1 265 ? 25.640 -2.009 -0.956 1.00 79.00 265 SER A N 1
ATOM 2164 C CA . SER A 1 265 ? 26.120 -2.996 0.015 1.00 79.00 265 SER A CA 1
ATOM 2165 C C . SER A 1 265 ? 27.476 -3.560 -0.400 1.00 79.00 265 SER A C 1
ATOM 2167 O O . SER A 1 265 ? 27.815 -3.570 -1.586 1.00 79.00 265 SER A O 1
ATOM 2169 N N . ASP A 1 266 ? 28.227 -4.072 0.574 1.00 76.69 266 ASP A N 1
ATOM 2170 C CA . ASP A 1 266 ? 29.569 -4.637 0.390 1.00 76.69 266 ASP A CA 1
ATOM 2171 C C . ASP A 1 266 ? 29.518 -6.089 -0.137 1.00 76.69 266 ASP A C 1
ATOM 2173 O O . ASP A 1 266 ? 30.154 -6.987 0.402 1.00 76.69 266 ASP A O 1
ATOM 2177 N N . ASN A 1 267 ? 28.736 -6.338 -1.197 1.00 72.50 267 ASN A N 1
ATOM 2178 C CA . ASN A 1 267 ? 28.553 -7.657 -1.832 1.00 72.50 267 ASN A CA 1
ATOM 2179 C C . ASN A 1 267 ? 27.959 -8.763 -0.931 1.00 72.50 267 ASN A C 1
ATOM 2181 O O . ASN A 1 267 ? 28.110 -9.950 -1.218 1.00 72.50 267 ASN A O 1
ATOM 2185 N N . GLU A 1 268 ? 27.243 -8.393 0.128 1.00 82.81 268 GLU A N 1
ATOM 2186 C CA . GLU A 1 268 ? 26.543 -9.338 1.005 1.00 82.81 268 GLU A CA 1
ATOM 2187 C C . GLU A 1 268 ? 25.079 -9.550 0.592 1.00 82.81 268 GLU A C 1
ATOM 2189 O O . GLU A 1 268 ? 24.434 -8.668 0.013 1.00 82.81 268 GLU A O 1
ATOM 2194 N N . TYR A 1 269 ? 24.526 -10.717 0.945 1.00 88.44 269 TYR A N 1
ATOM 2195 C CA . TYR A 1 269 ? 23.086 -10.954 0.852 1.00 88.44 269 TYR A CA 1
ATOM 2196 C C . TYR A 1 269 ? 22.339 -10.049 1.832 1.00 88.44 269 TYR A C 1
ATOM 2198 O O . TYR A 1 269 ? 22.601 -10.053 3.033 1.00 88.44 269 TYR A O 1
ATOM 2206 N N . LEU A 1 270 ? 21.369 -9.301 1.309 1.00 92.00 270 LEU A N 1
ATOM 2207 C CA . LEU A 1 270 ? 20.554 -8.385 2.095 1.00 92.00 270 LEU A CA 1
ATOM 2208 C C . LEU A 1 270 ? 19.266 -9.067 2.555 1.00 92.00 270 LEU A C 1
ATOM 2210 O O . LEU A 1 270 ? 18.499 -9.593 1.746 1.00 92.00 270 LEU A O 1
ATOM 2214 N N . THR A 1 271 ? 19.011 -9.004 3.855 1.00 94.00 271 THR A N 1
ATOM 2215 C CA . THR A 1 271 ? 17.774 -9.459 4.493 1.00 94.00 271 THR A CA 1
ATOM 2216 C C . THR A 1 271 ? 16.939 -8.257 4.927 1.00 94.00 271 THR A C 1
ATOM 2218 O O . THR A 1 271 ? 17.322 -7.092 4.788 1.00 94.00 271 THR A O 1
ATOM 2221 N N . GLU A 1 272 ? 15.748 -8.501 5.446 1.00 95.50 272 GLU A N 1
ATOM 2222 C CA . GLU A 1 272 ? 14.845 -7.477 5.967 1.00 95.50 272 GLU A CA 1
ATOM 2223 C C . GLU A 1 272 ? 15.428 -6.739 7.181 1.00 95.50 272 GLU A C 1
ATOM 2225 O O . GLU A 1 272 ? 15.086 -5.575 7.404 1.00 95.50 272 GLU A O 1
ATOM 2230 N N . GLU A 1 273 ? 16.359 -7.385 7.889 1.00 94.44 273 GLU A N 1
ATOM 2231 C CA . GLU A 1 273 ? 17.102 -6.852 9.035 1.00 94.44 273 GLU A CA 1
ATOM 2232 C C . GLU A 1 273 ? 18.329 -6.019 8.630 1.00 94.44 273 GLU A C 1
ATOM 2234 O O . GLU A 1 273 ? 18.875 -5.278 9.452 1.00 94.44 273 GLU A O 1
ATOM 2239 N N . SER A 1 274 ? 18.769 -6.103 7.369 1.00 94.31 274 SER A N 1
ATOM 2240 C CA . SER A 1 274 ? 19.903 -5.321 6.875 1.00 94.31 274 SER A CA 1
ATOM 2241 C C . SER A 1 274 ? 19.635 -3.816 6.961 1.00 94.31 274 SER A C 1
ATOM 2243 O O . SER A 1 274 ? 18.508 -3.334 6.801 1.00 94.31 274 SER A O 1
ATOM 2245 N N . LYS A 1 275 ? 20.705 -3.044 7.188 1.00 92.88 275 LYS A N 1
ATOM 2246 C CA . LYS A 1 275 ? 20.631 -1.581 7.277 1.00 92.88 275 LYS A CA 1
ATOM 2247 C C . LYS A 1 275 ? 20.094 -0.985 5.975 1.00 92.88 275 LYS A C 1
ATOM 2249 O O . LYS A 1 275 ? 20.476 -1.389 4.883 1.00 92.88 275 LYS A O 1
ATOM 2254 N N . THR A 1 276 ? 19.236 0.020 6.106 1.00 95.25 276 THR A N 1
ATOM 2255 C CA . THR A 1 276 ? 18.688 0.772 4.972 1.00 95.25 276 THR A CA 1
ATOM 2256 C C . THR A 1 276 ? 19.436 2.086 4.789 1.00 95.25 276 THR A C 1
ATOM 2258 O O . THR A 1 276 ? 19.444 2.910 5.709 1.00 95.25 276 THR A O 1
ATOM 2261 N N . PHE A 1 277 ? 20.006 2.315 3.608 1.00 94.06 277 PHE A N 1
ATOM 2262 C CA . PHE A 1 277 ? 20.696 3.551 3.246 1.00 94.06 277 PHE A CA 1
ATOM 2263 C C . PHE A 1 277 ? 20.167 4.096 1.904 1.00 94.06 277 PHE A C 1
ATOM 2265 O O . PHE A 1 277 ? 20.810 3.951 0.866 1.00 94.06 277 PHE A O 1
ATOM 2272 N N . PRO A 1 278 ? 18.962 4.697 1.871 1.00 93.06 278 PRO A N 1
ATOM 2273 C CA . PRO A 1 278 ? 18.356 5.137 0.618 1.00 93.06 278 PRO A CA 1
ATOM 2274 C C . PRO A 1 278 ? 19.170 6.269 -0.026 1.00 93.06 278 PRO A C 1
ATOM 2276 O O . PRO A 1 278 ? 19.313 7.343 0.554 1.00 93.06 278 PRO A O 1
ATOM 2279 N N . VAL A 1 279 ? 19.642 6.047 -1.255 1.00 91.56 279 VAL A N 1
ATOM 2280 C CA . VAL A 1 279 ? 20.492 6.997 -2.007 1.00 91.56 279 VAL A CA 1
ATOM 2281 C C . VAL A 1 279 ? 19.728 7.883 -3.000 1.00 91.56 279 VAL A C 1
ATOM 2283 O O . VAL A 1 279 ? 20.321 8.739 -3.642 1.00 91.56 279 VAL A O 1
ATOM 2286 N N . SER A 1 280 ? 18.412 7.693 -3.132 1.00 94.00 280 SER A N 1
ATOM 2287 C CA . SER A 1 280 ? 17.547 8.459 -4.042 1.00 94.00 280 SER A CA 1
ATOM 2288 C C . SER A 1 280 ? 16.298 8.980 -3.342 1.00 94.00 280 SER A C 1
ATOM 2290 O O . SER A 1 280 ? 15.852 8.425 -2.332 1.00 94.00 280 SER A O 1
ATOM 2292 N N . LEU A 1 281 ? 15.664 10.005 -3.924 1.00 95.44 281 LEU A N 1
ATOM 2293 C CA . LEU A 1 281 ? 14.365 10.491 -3.451 1.00 95.44 281 LEU A CA 1
ATOM 2294 C C . LEU A 1 281 ? 13.291 9.392 -3.529 1.00 95.44 281 LEU A C 1
ATOM 2296 O O . LEU A 1 281 ? 12.463 9.253 -2.624 1.00 95.44 281 LEU A O 1
ATOM 2300 N N . TYR A 1 282 ? 13.334 8.565 -4.577 1.00 96.44 282 TYR A N 1
ATOM 2301 C CA . TYR A 1 282 ? 12.455 7.405 -4.714 1.00 96.44 282 TYR A CA 1
ATOM 2302 C C . TYR A 1 282 ? 12.613 6.431 -3.533 1.00 96.44 282 TYR A C 1
ATOM 2304 O O . TYR A 1 282 ? 11.635 6.117 -2.852 1.00 96.44 282 TYR A O 1
ATOM 2312 N N . ALA A 1 283 ? 13.845 6.005 -3.235 1.00 96.50 283 ALA A N 1
ATOM 2313 C CA . ALA A 1 283 ? 14.120 5.092 -2.127 1.00 96.50 283 ALA A CA 1
ATOM 2314 C C . ALA A 1 283 ? 13.755 5.708 -0.767 1.00 96.50 283 ALA A C 1
ATOM 2316 O O . ALA A 1 283 ? 13.150 5.042 0.074 1.00 96.50 283 ALA A O 1
ATOM 2317 N N . LYS A 1 284 ? 14.060 6.997 -0.568 1.00 97.62 284 LYS A N 1
ATOM 2318 C CA . LYS A 1 284 ? 13.750 7.725 0.668 1.00 97.62 284 LYS A CA 1
ATOM 2319 C C . LYS A 1 284 ? 12.246 7.789 0.923 1.00 97.62 284 LYS A C 1
ATOM 2321 O O . LYS A 1 284 ? 11.800 7.440 2.010 1.00 97.62 284 LYS A O 1
ATOM 2326 N N . THR A 1 285 ? 11.450 8.160 -0.083 1.00 98.31 285 THR A N 1
ATOM 2327 C CA . THR A 1 285 ? 9.985 8.235 0.066 1.00 98.31 285 THR A CA 1
ATOM 2328 C C . THR A 1 285 ? 9.341 6.871 0.315 1.00 98.31 285 THR A C 1
ATOM 2330 O O . THR A 1 285 ? 8.384 6.789 1.091 1.00 98.31 285 THR A O 1
ATOM 2333 N N . LYS A 1 286 ? 9.873 5.788 -0.270 1.00 98.38 286 LYS A N 1
ATOM 2334 C CA . LYS A 1 286 ? 9.437 4.419 0.044 1.00 98.38 286 LYS A CA 1
ATOM 2335 C C . LYS A 1 286 ? 9.781 4.034 1.481 1.00 98.38 286 LYS A C 1
ATOM 2337 O O . LYS A 1 286 ? 8.875 3.633 2.205 1.00 98.38 286 LYS A O 1
ATOM 2342 N N . LEU A 1 287 ? 11.020 4.249 1.927 1.00 98.38 287 LEU A N 1
ATOM 2343 C CA . LEU A 1 287 ? 11.436 3.949 3.301 1.00 98.38 287 LEU A CA 1
ATOM 2344 C C . LEU A 1 287 ? 10.647 4.761 4.343 1.00 98.38 287 LEU A C 1
ATOM 2346 O O . LEU A 1 287 ? 10.230 4.230 5.371 1.00 98.38 287 LEU A O 1
ATOM 2350 N N . ASP A 1 288 ? 10.402 6.046 4.092 1.00 98.56 288 ASP A N 1
ATOM 2351 C CA . ASP A 1 288 ? 9.603 6.872 5.000 1.00 98.56 288 ASP A CA 1
ATOM 2352 C C . ASP A 1 288 ? 8.129 6.437 5.023 1.00 98.56 288 ASP A C 1
ATOM 2354 O O . ASP A 1 288 ? 7.488 6.477 6.077 1.00 98.56 288 ASP A O 1
ATOM 2358 N N . SER A 1 289 ? 7.609 5.923 3.904 1.00 98.69 289 SER A N 1
ATOM 2359 C CA . SER A 1 289 ? 6.291 5.283 3.861 1.00 98.69 289 SER A CA 1
ATOM 2360 C C . SER A 1 289 ? 6.248 4.002 4.698 1.00 98.69 289 SER A C 1
ATOM 2362 O O . SER A 1 289 ? 5.286 3.818 5.441 1.00 98.69 289 SER A O 1
ATOM 2364 N N . GLU A 1 290 ? 7.290 3.158 4.662 1.00 98.62 290 GLU A N 1
ATOM 2365 C CA . GLU A 1 290 ? 7.392 1.971 5.530 1.00 98.62 290 GLU A CA 1
ATOM 2366 C C . GLU A 1 290 ? 7.258 2.359 7.010 1.00 98.62 290 GLU A C 1
ATOM 2368 O O . GLU A 1 290 ? 6.427 1.807 7.735 1.00 98.62 290 GLU A O 1
ATOM 2373 N N . LYS A 1 291 ? 8.009 3.379 7.449 1.00 98.38 291 LYS A N 1
ATOM 2374 C CA . LYS A 1 291 ? 7.971 3.878 8.835 1.00 98.38 291 LYS A CA 1
ATOM 2375 C C . LYS A 1 291 ? 6.580 4.377 9.232 1.00 98.38 291 LYS A C 1
ATOM 2377 O O . LYS A 1 291 ? 6.116 4.097 10.339 1.00 98.38 291 LYS A O 1
ATOM 2382 N N . ILE A 1 292 ? 5.909 5.122 8.349 1.00 98.25 292 ILE A N 1
ATOM 2383 C CA . ILE A 1 292 ? 4.543 5.613 8.590 1.00 98.25 292 ILE A CA 1
ATOM 2384 C C . ILE A 1 292 ? 3.575 4.440 8.724 1.00 98.25 292 ILE A C 1
ATOM 2386 O O . ILE A 1 292 ? 2.778 4.415 9.661 1.00 98.25 292 ILE A O 1
ATOM 2390 N N . LEU A 1 293 ? 3.654 3.461 7.827 1.00 98.25 293 LEU A N 1
ATOM 2391 C CA . LEU A 1 293 ? 2.757 2.310 7.813 1.00 98.25 293 LEU A CA 1
ATOM 2392 C C . LEU A 1 293 ? 2.942 1.420 9.047 1.00 98.25 293 LEU A C 1
ATOM 2394 O O . LEU A 1 293 ? 1.949 1.056 9.667 1.00 98.25 293 LEU A O 1
ATOM 2398 N N . LEU A 1 294 ? 4.173 1.157 9.486 1.00 96.50 294 LEU A N 1
ATOM 2399 C CA . LEU A 1 294 ? 4.429 0.387 10.713 1.00 96.50 294 LEU A CA 1
ATOM 2400 C C . LEU A 1 294 ? 3.979 1.120 11.983 1.00 96.50 294 LEU A C 1
ATOM 2402 O O . LEU A 1 294 ? 3.570 0.509 12.974 1.00 96.50 294 LEU A O 1
ATOM 2406 N N . LYS A 1 295 ? 4.042 2.455 11.978 1.00 96.19 295 LYS A N 1
ATOM 2407 C CA . LYS A 1 295 ? 3.596 3.271 13.111 1.00 96.19 295 LYS A CA 1
ATOM 2408 C C . LYS A 1 295 ? 2.077 3.402 13.161 1.00 96.19 295 LYS A C 1
ATOM 2410 O O . LYS A 1 295 ? 1.483 3.286 14.231 1.00 96.19 295 LYS A O 1
ATOM 2415 N N . GLU A 1 296 ? 1.455 3.694 12.025 1.00 93.69 296 GLU A N 1
ATOM 2416 C CA . GLU A 1 296 ? 0.053 4.098 11.943 1.00 93.69 296 GLU A CA 1
ATOM 2417 C C . GLU A 1 296 ? -0.877 2.954 11.503 1.00 93.69 296 GLU A C 1
ATOM 2419 O O . GLU A 1 296 ? -2.076 3.028 11.760 1.00 93.69 296 GLU A O 1
ATOM 2424 N N . GLY A 1 297 ? -0.366 1.897 10.872 1.00 89.88 297 GLY A N 1
ATOM 2425 C CA . GLY A 1 297 ? -1.128 0.795 10.273 1.00 89.88 297 GLY A CA 1
ATOM 2426 C C . GLY A 1 297 ? -1.477 -0.369 11.204 1.00 89.88 297 GLY A C 1
ATOM 2427 O O . GLY A 1 297 ? -2.150 -1.291 10.762 1.00 89.88 297 GLY A O 1
ATOM 2428 N N . LYS A 1 298 ? -1.115 -0.315 12.494 1.00 88.56 298 LYS A N 1
ATOM 2429 C CA . LYS A 1 298 ? -1.300 -1.416 13.474 1.00 88.56 298 LYS A CA 1
ATOM 2430 C C . LYS A 1 298 ? -2.749 -1.879 13.684 1.00 88.56 298 LYS A C 1
ATOM 2432 O O . LYS A 1 298 ? -3.020 -2.916 14.281 1.00 88.56 298 LYS A O 1
ATOM 2437 N N . GLU A 1 299 ? -3.708 -1.064 13.260 1.00 88.88 299 GLU A N 1
ATOM 2438 C CA . GLU A 1 299 ? -5.137 -1.378 13.306 1.00 88.88 299 GLU A CA 1
ATOM 2439 C C . GLU A 1 299 ? -5.588 -2.334 12.191 1.00 88.88 299 GLU A C 1
ATOM 2441 O O . GLU A 1 299 ? -6.637 -2.963 12.322 1.00 88.88 299 GLU A O 1
ATOM 2446 N N . LEU A 1 300 ? -4.784 -2.442 11.133 1.00 92.94 300 LEU A N 1
ATOM 2447 C CA . LEU A 1 300 ? -4.949 -3.293 9.958 1.00 92.94 300 LEU A CA 1
ATOM 2448 C C . LEU A 1 300 ? -3.923 -4.431 10.004 1.00 92.94 300 LEU A C 1
ATOM 2450 O O . LEU A 1 300 ? -2.921 -4.354 10.713 1.00 92.94 300 LEU A O 1
ATOM 2454 N N . VAL A 1 301 ? -4.134 -5.484 9.220 1.00 95.94 301 VAL A N 1
ATOM 2455 C CA . VAL A 1 301 ? -3.060 -6.414 8.845 1.00 95.94 301 VAL A CA 1
ATOM 2456 C C . VAL A 1 301 ? -2.217 -5.713 7.784 1.00 95.94 301 VAL A C 1
ATOM 2458 O O . VAL A 1 301 ? -2.517 -5.804 6.593 1.00 95.94 301 VAL A O 1
ATOM 2461 N N . THR A 1 302 ? -1.225 -4.940 8.221 1.00 97.81 302 THR A N 1
ATOM 2462 C CA . THR A 1 302 ? -0.345 -4.184 7.321 1.00 97.81 302 THR A CA 1
ATOM 2463 C C . THR A 1 302 ? 0.898 -5.003 7.002 1.00 97.81 302 THR A C 1
ATOM 2465 O O . THR A 1 302 ? 1.579 -5.445 7.920 1.00 97.81 302 THR A O 1
ATOM 2468 N N . THR A 1 303 ? 1.208 -5.184 5.721 1.00 98.62 303 THR A N 1
ATOM 2469 C CA . THR A 1 303 ? 2.409 -5.887 5.253 1.00 98.62 303 THR A CA 1
ATOM 2470 C C . THR A 1 303 ? 3.126 -5.045 4.208 1.00 98.62 303 THR A C 1
ATOM 2472 O O . THR A 1 303 ? 2.504 -4.490 3.299 1.00 98.62 303 THR A O 1
ATOM 2475 N N . ILE A 1 304 ? 4.444 -4.950 4.329 1.00 98.88 304 ILE A N 1
ATOM 2476 C CA . ILE A 1 304 ? 5.308 -4.208 3.413 1.00 98.88 304 ILE A CA 1
ATOM 2477 C C . ILE A 1 304 ? 6.123 -5.210 2.607 1.00 98.88 304 ILE A C 1
ATOM 2479 O O . ILE A 1 304 ? 6.728 -6.112 3.175 1.00 98.88 304 ILE A O 1
ATOM 2483 N N . LEU A 1 305 ? 6.168 -5.033 1.290 1.00 98.81 305 LEU A N 1
ATOM 2484 C CA . LEU A 1 305 ? 6.925 -5.903 0.397 1.00 98.81 305 LEU A CA 1
ATOM 2485 C C . LEU A 1 305 ? 7.998 -5.088 -0.323 1.00 98.81 305 LEU A C 1
ATOM 2487 O O . LEU A 1 305 ? 7.680 -4.228 -1.141 1.00 98.81 305 LEU A O 1
ATOM 2491 N N . ARG A 1 306 ? 9.271 -5.335 -0.017 1.00 98.50 306 ARG A N 1
ATOM 2492 C CA . ARG A 1 306 ? 10.423 -4.749 -0.708 1.00 98.50 306 ARG A CA 1
ATOM 2493 C C . ARG A 1 306 ? 10.674 -5.541 -1.982 1.00 98.50 306 ARG A C 1
ATOM 2495 O O . ARG A 1 306 ? 11.300 -6.597 -1.960 1.00 98.50 306 ARG A O 1
ATOM 2502 N N . PHE A 1 307 ? 10.134 -5.050 -3.092 1.00 98.00 307 PHE A N 1
ATOM 2503 C CA . PHE A 1 307 ? 10.264 -5.728 -4.377 1.00 98.00 307 PHE A CA 1
ATOM 2504 C C . PHE A 1 307 ? 11.710 -5.690 -4.874 1.00 98.00 307 PHE A C 1
ATOM 2506 O O . PHE A 1 307 ? 12.345 -4.631 -4.855 1.00 98.00 307 PHE A O 1
ATOM 2513 N N . ALA A 1 308 ? 12.195 -6.831 -5.359 1.00 96.56 308 ALA A N 1
ATOM 2514 C CA . ALA A 1 308 ? 13.356 -6.895 -6.236 1.00 96.56 308 ALA A CA 1
ATOM 2515 C C . ALA A 1 308 ? 13.068 -6.197 -7.583 1.00 96.56 308 ALA A C 1
ATOM 2517 O O . ALA A 1 308 ? 11.952 -5.740 -7.858 1.00 96.56 308 ALA A O 1
ATOM 2518 N N . THR A 1 309 ? 14.081 -6.096 -8.441 1.00 94.44 309 THR A N 1
ATOM 2519 C CA . THR A 1 309 ? 13.952 -5.476 -9.764 1.00 94.44 309 THR A CA 1
ATOM 2520 C C . THR A 1 309 ? 13.062 -6.341 -10.650 1.00 94.44 309 THR A C 1
ATOM 2522 O O . THR A 1 309 ? 13.464 -7.396 -11.134 1.00 94.44 309 THR A O 1
ATOM 2525 N N . VAL A 1 310 ? 11.831 -5.891 -10.856 1.00 96.81 310 VAL A N 1
ATOM 2526 C CA . VAL A 1 310 ? 10.833 -6.650 -11.612 1.00 96.81 310 VAL A CA 1
ATOM 2527 C C . VAL A 1 310 ? 11.202 -6.697 -13.097 1.00 96.81 310 VAL A C 1
ATOM 2529 O O . VAL A 1 310 ? 11.619 -5.682 -13.656 1.00 96.81 310 VAL A O 1
ATOM 2532 N N . TYR A 1 311 ? 10.985 -7.837 -13.748 1.00 96.62 311 TYR A N 1
ATOM 2533 C CA . TYR A 1 311 ? 11.059 -7.996 -15.203 1.00 96.62 311 TYR A CA 1
ATOM 2534 C C . TYR A 1 311 ? 9.943 -8.900 -15.736 1.00 96.62 311 TYR A C 1
ATOM 2536 O O . TYR A 1 311 ? 9.194 -9.486 -14.958 1.00 96.62 311 TYR A O 1
ATOM 2544 N N . GLY A 1 312 ? 9.834 -9.007 -17.059 1.00 96.50 312 GLY A N 1
ATOM 2545 C CA . GLY A 1 312 ? 8.898 -9.911 -17.728 1.00 96.50 312 GLY A CA 1
ATOM 2546 C C . GLY A 1 312 ? 7.767 -9.187 -18.464 1.00 96.50 312 GLY A C 1
ATOM 2547 O O . GLY A 1 312 ? 7.624 -7.970 -18.347 1.00 96.50 312 GLY A O 1
ATOM 2548 N N . PRO A 1 313 ? 6.979 -9.919 -19.265 1.00 95.81 313 PRO A N 1
ATOM 2549 C CA . PRO A 1 313 ? 5.925 -9.338 -20.084 1.00 95.81 313 PRO A CA 1
ATOM 2550 C C . PRO A 1 313 ? 4.731 -8.870 -19.244 1.00 95.81 313 PRO A C 1
ATOM 2552 O O . PRO A 1 313 ? 4.319 -9.521 -18.284 1.00 95.81 313 PRO A O 1
ATOM 2555 N N . SER A 1 314 ? 4.120 -7.757 -19.648 1.00 96.81 314 SER A N 1
ATOM 2556 C CA . SER A 1 314 ? 2.918 -7.205 -19.018 1.00 96.81 314 SER A CA 1
ATOM 2557 C C . SER A 1 314 ? 1.918 -6.681 -20.049 1.00 96.81 314 SER A C 1
ATOM 2559 O O . SER A 1 314 ? 2.263 -6.333 -21.175 1.00 96.81 314 SER A O 1
ATOM 2561 N N . TYR A 1 315 ? 0.659 -6.533 -19.635 1.00 96.56 315 TYR A N 1
ATOM 2562 C CA . TYR A 1 315 ? -0.372 -5.846 -20.421 1.00 96.56 315 TYR A CA 1
ATOM 2563 C C . TYR A 1 315 ? -0.129 -4.331 -20.504 1.00 96.56 315 TYR A C 1
ATOM 2565 O O . TYR A 1 315 ? -0.720 -3.656 -21.345 1.00 96.56 315 TYR A O 1
ATOM 2573 N N . ARG A 1 316 ? 0.738 -3.787 -19.638 1.00 95.19 316 ARG A N 1
ATOM 2574 C CA . ARG A 1 316 ? 1.268 -2.422 -19.735 1.00 95.19 316 ARG A CA 1
ATOM 2575 C C . ARG A 1 316 ? 2.786 -2.429 -19.648 1.00 95.19 316 ARG A C 1
ATOM 2577 O O . ARG A 1 316 ? 3.349 -2.178 -18.580 1.00 95.19 316 ARG A O 1
ATOM 2584 N N . GLU A 1 317 ? 3.424 -2.691 -20.775 1.00 94.00 317 GLU A N 1
ATOM 2585 C CA . GLU A 1 317 ? 4.860 -2.932 -20.850 1.00 94.00 317 GLU A CA 1
ATOM 2586 C C . GLU A 1 317 ? 5.726 -1.773 -20.318 1.00 94.00 317 GLU A C 1
ATOM 2588 O O . GLU A 1 317 ? 5.353 -0.595 -20.388 1.00 94.00 317 GLU A O 1
ATOM 2593 N N . ARG A 1 318 ? 6.894 -2.117 -19.759 1.00 93.94 318 ARG A N 1
ATOM 2594 C CA . ARG A 1 318 ? 7.876 -1.161 -19.225 1.00 93.94 318 ARG A CA 1
ATOM 2595 C C . ARG A 1 318 ? 9.258 -1.421 -19.793 1.00 93.94 318 ARG A C 1
ATOM 2597 O O . ARG A 1 318 ? 10.050 -2.173 -19.236 1.00 93.94 318 ARG A O 1
ATOM 2604 N N . TYR A 1 319 ? 9.577 -0.708 -20.864 1.00 91.44 319 TYR A N 1
ATOM 2605 C CA . TYR A 1 319 ? 10.896 -0.764 -21.491 1.00 91.44 319 TYR A CA 1
ATOM 2606 C C . TYR A 1 319 ? 11.943 0.132 -20.818 1.00 91.44 319 TYR A C 1
ATOM 2608 O O . TYR A 1 319 ? 13.043 0.274 -21.333 1.00 91.44 319 TYR A O 1
ATOM 2616 N N . ASP A 1 320 ? 11.627 0.735 -19.672 1.00 88.69 320 ASP A N 1
ATOM 2617 C CA . ASP A 1 320 ? 12.596 1.418 -18.811 1.00 88.69 320 ASP A CA 1
ATOM 2618 C C . ASP A 1 320 ? 13.242 0.474 -17.774 1.00 88.69 320 ASP A C 1
ATOM 2620 O O . ASP A 1 320 ? 14.205 0.845 -17.105 1.00 88.69 320 ASP A O 1
ATOM 2624 N N . LEU A 1 321 ? 12.738 -0.760 -17.649 1.00 92.00 321 LEU A N 1
ATOM 2625 C CA . LEU A 1 321 ? 13.312 -1.807 -16.804 1.00 92.00 321 LEU A CA 1
ATOM 2626 C C . LEU A 1 321 ? 14.401 -2.555 -17.567 1.00 92.00 321 LEU A C 1
ATOM 2628 O O . LEU A 1 321 ? 14.230 -2.872 -18.740 1.00 92.00 321 LEU A O 1
ATOM 2632 N N . VAL A 1 322 ? 15.514 -2.863 -16.902 1.00 90.88 322 VAL A N 1
ATOM 2633 C CA . VAL A 1 322 ? 16.734 -3.295 -17.598 1.00 90.88 322 VAL A CA 1
ATOM 2634 C C . VAL A 1 322 ? 16.546 -4.552 -18.449 1.00 90.88 322 VAL A C 1
ATOM 2636 O O . VAL A 1 322 ? 16.844 -4.508 -19.634 1.00 90.88 322 VAL A O 1
ATOM 2639 N N . VAL A 1 323 ? 15.984 -5.638 -17.918 1.00 93.00 323 VAL A N 1
ATOM 2640 C CA . VAL A 1 323 ? 15.790 -6.879 -18.693 1.00 93.00 323 VAL A CA 1
ATOM 2641 C C . VAL A 1 323 ? 14.844 -6.652 -19.882 1.00 93.00 323 VAL A C 1
ATOM 2643 O O . VAL A 1 323 ? 15.125 -7.097 -20.997 1.00 93.00 323 VAL A O 1
ATOM 2646 N N . ASN A 1 324 ? 13.762 -5.896 -19.682 1.00 94.75 324 ASN A N 1
ATOM 2647 C CA . ASN A 1 324 ? 12.782 -5.591 -20.726 1.00 94.75 324 ASN A CA 1
ATOM 2648 C C . ASN A 1 324 ? 13.398 -4.683 -21.812 1.00 94.75 324 ASN A C 1
ATOM 2650 O O . ASN A 1 324 ? 13.184 -4.909 -23.004 1.00 94.75 324 ASN A O 1
ATOM 2654 N N . LEU A 1 325 ? 14.221 -3.703 -21.420 1.00 92.81 325 LEU A N 1
ATOM 2655 C CA . LEU A 1 325 ? 14.972 -2.831 -22.327 1.00 92.81 325 LEU A CA 1
ATOM 2656 C C . LEU A 1 325 ? 15.984 -3.619 -23.162 1.00 92.81 325 LEU A C 1
ATOM 2658 O O . LEU A 1 325 ? 16.037 -3.450 -24.379 1.00 92.81 325 LEU A O 1
ATOM 2662 N N . LEU A 1 326 ? 16.786 -4.481 -22.527 1.00 92.62 326 LEU A N 1
ATOM 2663 C CA . LEU A 1 326 ? 17.774 -5.305 -23.230 1.00 92.62 326 LEU A CA 1
ATOM 2664 C C . LEU A 1 326 ? 17.080 -6.247 -24.225 1.00 92.62 326 LEU A C 1
ATOM 2666 O O . LEU A 1 326 ? 17.544 -6.383 -25.355 1.00 92.62 326 LEU A O 1
ATOM 2670 N N . SER A 1 327 ? 15.927 -6.810 -23.850 1.00 93.81 327 SER A N 1
ATOM 2671 C CA . SER A 1 327 ? 15.101 -7.639 -24.738 1.00 93.81 327 SER A CA 1
ATOM 2672 C C . SER A 1 327 ? 14.580 -6.851 -25.945 1.00 93.81 327 SER A C 1
ATOM 2674 O O . SER A 1 327 ? 14.679 -7.315 -27.081 1.00 93.81 327 SER A O 1
ATOM 2676 N N . LEU A 1 328 ? 14.082 -5.626 -25.733 1.00 93.44 328 LEU A N 1
ATOM 2677 C CA . LEU A 1 328 ? 13.642 -4.749 -26.822 1.00 93.44 328 LEU A CA 1
ATOM 2678 C C . LEU A 1 328 ? 14.790 -4.426 -27.786 1.00 93.44 328 LEU A C 1
ATOM 2680 O O . LEU A 1 328 ? 14.612 -4.529 -29.000 1.00 93.44 328 LEU A O 1
ATOM 2684 N N . LYS A 1 329 ? 15.967 -4.071 -27.256 1.00 93.81 329 LYS A N 1
ATOM 2685 C CA . LYS A 1 329 ? 17.162 -3.783 -28.061 1.00 93.81 329 LYS A CA 1
ATOM 2686 C C . LYS A 1 329 ? 17.62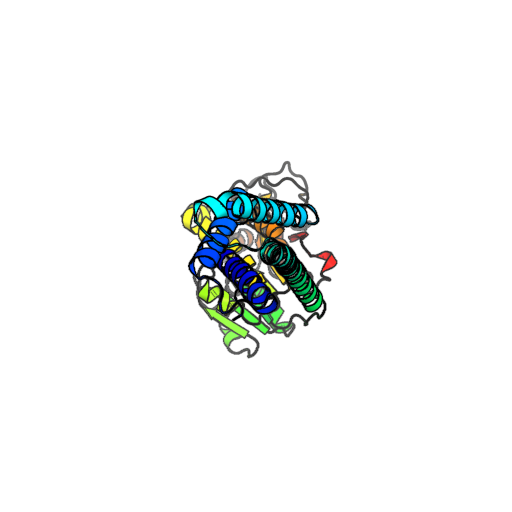2 -4.998 -28.857 1.00 93.81 329 LYS A C 1
ATOM 2688 O O . LYS A 1 329 ? 17.882 -4.879 -30.050 1.00 93.81 329 LYS A O 1
ATOM 2693 N N . ALA A 1 330 ? 17.640 -6.180 -28.244 1.00 94.50 330 ALA A N 1
ATOM 2694 C CA . ALA A 1 330 ? 17.977 -7.419 -28.937 1.00 94.50 330 ALA A CA 1
ATOM 2695 C C . ALA A 1 330 ? 17.072 -7.652 -30.159 1.00 94.50 330 ALA A C 1
ATOM 2697 O O . ALA A 1 330 ? 17.558 -7.976 -31.239 1.00 94.50 330 ALA A O 1
ATOM 2698 N N . VAL A 1 331 ? 15.764 -7.423 -30.011 1.00 94.12 331 VAL A N 1
ATOM 2699 C CA . VAL A 1 331 ? 14.787 -7.628 -31.090 1.00 94.12 331 VAL A CA 1
ATOM 2700 C C . VAL A 1 331 ? 14.850 -6.527 -32.154 1.00 94.12 331 VAL A C 1
ATOM 2702 O O . VAL A 1 331 ? 14.790 -6.823 -33.346 1.00 94.12 331 VAL A O 1
ATOM 2705 N N . LYS A 1 332 ? 14.934 -5.254 -31.750 1.00 95.19 332 LYS A N 1
ATOM 2706 C CA . LYS A 1 332 ? 14.835 -4.102 -32.665 1.00 95.19 332 LYS A CA 1
ATOM 2707 C C . LYS A 1 332 ? 16.167 -3.695 -33.277 1.00 95.19 332 LYS A C 1
ATOM 2709 O O . LYS A 1 332 ? 16.219 -3.396 -34.464 1.00 95.19 332 LYS A O 1
ATOM 2714 N N . GLU A 1 333 ? 17.220 -3.680 -32.473 1.00 95.25 333 GLU A N 1
ATOM 2715 C CA . GLU A 1 333 ? 18.546 -3.192 -32.857 1.00 95.25 333 GLU A CA 1
ATOM 2716 C C . GLU A 1 333 ? 19.502 -4.340 -33.208 1.00 95.25 333 GLU A C 1
ATOM 2718 O O . GLU A 1 333 ? 20.559 -4.093 -33.784 1.00 95.25 333 GLU A O 1
ATOM 2723 N N . LYS A 1 334 ? 19.159 -5.595 -32.864 1.00 95.56 334 LYS A N 1
ATOM 2724 C CA . LYS A 1 334 ? 20.037 -6.779 -32.999 1.00 95.56 334 LYS A CA 1
ATOM 2725 C C . LYS A 1 334 ? 21.394 -6.611 -32.306 1.00 95.56 334 LYS A C 1
ATOM 2727 O O . LYS A 1 334 ? 22.352 -7.323 -32.599 1.00 95.56 334 LYS A O 1
ATOM 2732 N N . LYS A 1 335 ? 21.470 -5.662 -31.376 1.00 92.25 335 LYS A N 1
ATOM 2733 C CA . LYS A 1 335 ? 22.647 -5.305 -30.598 1.00 92.25 335 LYS A CA 1
ATOM 2734 C C . LYS A 1 335 ? 22.179 -4.887 -29.216 1.00 92.25 335 LYS A C 1
ATOM 2736 O O . LYS A 1 335 ? 21.184 -4.185 -29.075 1.00 92.25 335 LYS A O 1
ATOM 2741 N N . ILE A 1 336 ? 22.905 -5.322 -28.196 1.00 90.31 336 ILE A N 1
ATOM 2742 C CA . ILE A 1 336 ? 22.638 -4.957 -26.811 1.00 90.31 336 ILE A CA 1
ATOM 2743 C C . ILE A 1 336 ? 23.792 -4.084 -26.329 1.00 90.31 336 ILE A C 1
ATOM 2745 O O . ILE A 1 336 ? 24.956 -4.454 -26.469 1.00 90.31 336 ILE A O 1
ATOM 2749 N N . THR A 1 337 ? 23.462 -2.935 -25.744 1.00 85.06 337 THR A N 1
ATOM 2750 C CA . THR A 1 337 ? 24.425 -2.107 -25.012 1.00 85.06 337 THR A CA 1
ATOM 2751 C C . THR A 1 337 ? 24.124 -2.235 -23.530 1.00 85.06 337 THR A C 1
ATOM 2753 O O . THR A 1 337 ? 23.062 -1.794 -23.080 1.00 85.06 337 THR A O 1
ATOM 2756 N N . VAL A 1 338 ? 25.044 -2.843 -22.785 1.00 83.31 338 VAL A N 1
ATOM 2757 C CA . VAL A 1 338 ? 24.927 -3.018 -21.337 1.00 83.31 338 VAL A CA 1
ATOM 2758 C C . VAL A 1 338 ? 25.503 -1.782 -20.651 1.00 83.31 338 VAL A C 1
ATOM 2760 O O . VAL A 1 338 ? 26.689 -1.492 -20.763 1.00 83.31 338 VAL A O 1
ATOM 2763 N N . TYR A 1 339 ? 24.640 -1.044 -19.953 1.00 74.50 339 TYR A N 1
ATOM 2764 C CA . TYR A 1 339 ? 25.038 0.015 -19.028 1.00 74.50 339 TYR A CA 1
ATOM 2765 C C . TYR A 1 339 ? 24.892 -0.533 -17.610 1.00 74.50 339 TYR A C 1
ATOM 2767 O O . TYR A 1 339 ? 23.779 -0.724 -17.113 1.00 74.50 339 TYR A O 1
ATOM 2775 N N . GLY A 1 340 ? 26.021 -0.847 -16.987 1.00 70.62 340 GLY A N 1
ATOM 2776 C CA . GLY A 1 340 ? 26.079 -1.579 -15.729 1.00 70.62 340 GLY A CA 1
ATOM 2777 C C . GLY A 1 340 ? 27.412 -1.380 -15.021 1.00 70.62 340 GLY A C 1
ATOM 2778 O O . GLY A 1 340 ? 27.982 -0.293 -15.069 1.00 70.62 340 GLY A O 1
ATOM 2779 N N . GLY A 1 341 ? 27.861 -2.418 -14.331 1.00 74.44 341 GLY A N 1
ATOM 2780 C CA . GLY A 1 341 ? 29.056 -2.418 -13.498 1.00 74.44 341 GLY A CA 1
ATOM 2781 C C . GLY A 1 341 ? 29.036 -3.609 -12.540 1.00 74.44 341 GLY A C 1
ATOM 2782 O O . GLY A 1 341 ? 28.270 -4.557 -12.720 1.00 74.44 341 GLY A O 1
ATOM 2783 N N . GLU A 1 342 ? 29.861 -3.551 -11.501 1.00 81.56 342 GLU A N 1
ATOM 2784 C CA . GLU A 1 342 ? 30.005 -4.628 -10.511 1.00 81.56 342 GLU A CA 1
ATOM 2785 C C . GLU A 1 342 ? 28.873 -4.668 -9.468 1.00 81.56 342 GLU A C 1
ATOM 2787 O O . GLU A 1 342 ? 28.863 -5.520 -8.582 1.00 81.56 342 GLU A O 1
ATOM 2792 N N . GLN A 1 343 ? 27.883 -3.778 -9.561 1.00 83.00 343 GLN A N 1
ATOM 2793 C CA . GLN A 1 343 ? 26.756 -3.759 -8.636 1.00 83.00 343 GLN A CA 1
ATOM 2794 C C . GLN A 1 343 ? 25.827 -4.961 -8.841 1.00 83.00 343 GLN A C 1
ATOM 2796 O O . GLN A 1 343 ? 25.352 -5.230 -9.949 1.00 83.00 343 GLN A O 1
ATOM 2801 N N . TRP A 1 344 ? 25.504 -5.642 -7.743 1.00 87.50 344 TRP A N 1
ATOM 2802 C CA . TRP A 1 344 ? 24.483 -6.682 -7.726 1.00 87.50 344 TRP A CA 1
ATOM 2803 C C . TRP A 1 344 ? 23.089 -6.086 -7.864 1.00 87.50 344 TRP A C 1
ATOM 2805 O O . TRP A 1 344 ? 22.752 -5.074 -7.244 1.00 87.50 344 TRP A O 1
ATOM 2815 N N . ARG A 1 345 ? 22.250 -6.740 -8.665 1.00 89.38 345 ARG A N 1
ATOM 2816 C CA . ARG A 1 345 ? 20.832 -6.417 -8.786 1.00 89.38 345 ARG A CA 1
ATOM 2817 C C . ARG A 1 345 ? 20.007 -7.669 -8.530 1.00 89.38 345 ARG A C 1
ATOM 2819 O O . ARG A 1 345 ? 20.211 -8.657 -9.234 1.00 89.38 345 ARG A O 1
ATOM 2826 N N . PRO A 1 346 ? 19.073 -7.629 -7.567 1.00 93.88 346 PRO A N 1
ATOM 2827 C CA . PRO A 1 346 ? 18.104 -8.694 -7.411 1.00 93.88 346 PRO A CA 1
ATOM 2828 C C . PRO A 1 346 ? 17.021 -8.541 -8.468 1.00 93.88 346 PRO A C 1
ATOM 2830 O O . PRO A 1 346 ? 16.516 -7.430 -8.669 1.00 93.88 346 PRO A O 1
ATOM 2833 N N . PHE A 1 347 ? 16.644 -9.640 -9.109 1.00 95.56 347 PHE A N 1
ATOM 2834 C CA . PHE A 1 347 ? 15.562 -9.695 -10.078 1.00 95.56 347 PHE A CA 1
ATOM 2835 C C . PHE A 1 347 ? 14.411 -10.576 -9.596 1.00 95.56 347 PHE A C 1
ATOM 2837 O O . PHE A 1 347 ? 14.550 -11.413 -8.706 1.00 95.56 347 PHE A O 1
ATOM 2844 N N . ILE A 1 348 ? 13.232 -10.325 -10.156 1.00 97.56 348 ILE A N 1
ATOM 2845 C CA . ILE A 1 348 ? 12.059 -11.177 -9.979 1.00 97.56 348 ILE A CA 1
ATOM 2846 C C . ILE A 1 348 ? 11.160 -11.066 -11.203 1.00 97.56 348 ILE A C 1
ATOM 2848 O O . ILE A 1 348 ? 10.869 -9.962 -11.676 1.00 97.56 348 ILE A O 1
ATOM 2852 N N . HIS A 1 349 ? 10.697 -12.204 -11.711 1.00 97.81 349 HIS A N 1
ATOM 2853 C CA . HIS A 1 349 ? 9.717 -12.205 -12.783 1.00 97.81 349 HIS A CA 1
ATOM 2854 C C . HIS A 1 349 ? 8.370 -11.663 -12.274 1.00 97.81 349 HIS A C 1
ATOM 2856 O O . HIS A 1 349 ? 7.943 -11.933 -11.150 1.00 97.81 349 HIS A O 1
ATOM 2862 N N . ILE A 1 350 ? 7.672 -10.883 -13.098 1.00 98.19 350 ILE A N 1
ATOM 2863 C CA . ILE A 1 350 ? 6.415 -10.223 -12.728 1.00 98.19 350 ILE A CA 1
ATOM 2864 C C . ILE A 1 350 ? 5.323 -11.210 -12.297 1.00 98.19 350 ILE A C 1
ATOM 2866 O O . ILE A 1 350 ? 4.529 -10.887 -11.409 1.00 98.19 350 ILE A O 1
ATOM 2870 N N . ASP A 1 351 ? 5.291 -12.413 -12.876 1.00 97.75 351 ASP A N 1
ATOM 2871 C CA . ASP A 1 351 ? 4.362 -13.453 -12.431 1.00 97.75 351 ASP A CA 1
ATOM 2872 C C . ASP A 1 351 ? 4.657 -13.902 -11.000 1.00 97.75 351 ASP A C 1
ATOM 2874 O O . ASP A 1 351 ? 3.734 -13.902 -10.185 1.00 97.75 351 ASP A O 1
ATOM 2878 N N . ASP A 1 352 ? 5.918 -14.200 -10.670 1.00 98.12 352 ASP A N 1
ATOM 2879 C CA . ASP A 1 352 ? 6.326 -14.637 -9.328 1.00 98.12 352 ASP A CA 1
ATOM 2880 C C . ASP A 1 352 ? 6.109 -13.541 -8.289 1.00 98.12 352 ASP A C 1
ATOM 2882 O O . ASP A 1 352 ? 5.645 -13.803 -7.177 1.00 98.12 352 ASP A O 1
ATOM 2886 N N . LEU A 1 353 ? 6.357 -12.286 -8.672 1.00 98.56 353 LEU A N 1
ATOM 2887 C CA . LEU A 1 353 ? 6.033 -11.129 -7.849 1.00 98.56 353 LEU A CA 1
ATOM 2888 C C . LEU A 1 353 ? 4.536 -11.101 -7.506 1.00 98.56 353 LEU A C 1
ATOM 2890 O O . LEU A 1 353 ? 4.163 -10.941 -6.342 1.00 98.56 353 LEU A O 1
ATOM 2894 N N . CYS A 1 354 ? 3.666 -11.260 -8.506 1.00 98.75 354 CYS A N 1
ATOM 2895 C CA . CYS A 1 354 ? 2.223 -11.252 -8.284 1.00 98.75 354 CYS A CA 1
ATOM 2896 C C . CYS A 1 354 ? 1.764 -12.455 -7.447 1.00 98.75 354 CYS A C 1
ATOM 2898 O O . CYS A 1 354 ? 0.927 -12.282 -6.561 1.00 98.75 354 CYS A O 1
ATOM 2900 N N . GLU A 1 355 ? 2.329 -13.646 -7.671 1.00 98.31 355 GLU A N 1
ATOM 2901 C CA . GLU A 1 355 ? 2.082 -14.822 -6.825 1.00 98.31 355 GLU A CA 1
ATOM 2902 C C . GLU A 1 355 ? 2.512 -14.571 -5.374 1.00 98.31 355 GLU A C 1
ATOM 2904 O O . GLU A 1 355 ? 1.788 -14.917 -4.442 1.00 98.31 355 GLU A O 1
ATOM 2909 N N . GLY A 1 356 ? 3.649 -13.908 -5.157 1.00 98.44 356 GLY A N 1
ATOM 2910 C CA . GLY A 1 356 ? 4.112 -13.504 -3.831 1.00 98.44 356 GLY A CA 1
ATOM 2911 C C . GLY A 1 356 ? 3.145 -12.558 -3.119 1.00 98.44 356 GLY A C 1
ATOM 2912 O O . GLY A 1 356 ? 2.786 -12.792 -1.964 1.00 98.44 356 GLY A O 1
ATOM 2913 N N . ILE A 1 357 ? 2.651 -11.530 -3.820 1.00 98.75 357 ILE A N 1
ATOM 2914 C CA . ILE A 1 357 ? 1.631 -10.608 -3.290 1.00 98.75 357 ILE A CA 1
ATOM 2915 C C . ILE A 1 357 ? 0.360 -11.376 -2.896 1.00 98.75 357 ILE A C 1
ATOM 2917 O O . ILE A 1 357 ? -0.200 -11.137 -1.824 1.00 98.75 357 ILE A O 1
ATOM 2921 N N . ILE A 1 358 ? -0.088 -12.314 -3.735 1.00 98.62 358 ILE A N 1
ATOM 2922 C CA . ILE A 1 358 ? -1.269 -13.145 -3.470 1.00 98.62 358 ILE A CA 1
ATOM 2923 C C . ILE A 1 358 ? -1.029 -14.065 -2.270 1.00 98.62 358 ILE A C 1
ATOM 2925 O O . ILE A 1 358 ? -1.872 -14.132 -1.380 1.00 98.62 358 ILE A O 1
ATOM 2929 N N . LYS A 1 359 ? 0.128 -14.727 -2.172 1.00 98.12 359 LYS A N 1
ATOM 2930 C CA . LYS A 1 359 ? 0.472 -15.555 -1.005 1.00 98.12 359 LYS A CA 1
ATOM 2931 C C . LYS A 1 359 ? 0.410 -14.747 0.285 1.00 98.12 359 LYS A C 1
ATOM 2933 O O . LYS A 1 359 ? -0.178 -15.207 1.259 1.00 98.12 359 LYS A O 1
ATOM 2938 N N . VAL A 1 360 ? 0.938 -13.524 0.279 1.00 98.06 360 VAL A N 1
ATOM 2939 C CA . VAL A 1 360 ? 0.847 -12.611 1.425 1.00 98.06 360 VAL A CA 1
ATOM 2940 C C . VAL A 1 360 ? -0.606 -12.262 1.725 1.00 98.06 360 VAL A C 1
ATOM 2942 O O . VAL A 1 360 ? -1.001 -12.325 2.888 1.00 98.06 360 VAL A O 1
ATOM 2945 N N . LEU A 1 361 ? -1.413 -11.943 0.707 1.00 97.56 361 LEU A N 1
ATOM 2946 C CA . LEU A 1 361 ? -2.842 -11.646 0.845 1.00 97.56 361 LEU A CA 1
ATOM 2947 C C . LEU A 1 361 ? -3.615 -12.788 1.530 1.00 97.56 361 LEU A C 1
ATOM 2949 O O . LEU A 1 361 ? -4.453 -12.518 2.392 1.00 97.56 361 LEU A O 1
ATOM 2953 N N . LEU A 1 362 ? -3.311 -14.036 1.169 1.00 95.62 362 LEU A N 1
ATOM 2954 C CA . LEU A 1 362 ? -3.989 -15.243 1.654 1.00 95.62 362 LEU A CA 1
ATOM 2955 C C . LEU A 1 362 ? -3.408 -15.808 2.958 1.00 95.62 362 LEU A C 1
ATOM 2957 O O . LEU A 1 362 ? -4.053 -16.628 3.610 1.00 95.62 362 LEU A O 1
ATOM 2961 N N . ALA A 1 363 ? -2.199 -15.398 3.344 1.00 95.62 363 ALA A N 1
ATOM 2962 C CA . ALA A 1 363 ? -1.516 -15.920 4.521 1.00 95.62 363 ALA A CA 1
ATOM 2963 C C . ALA A 1 363 ? -2.289 -15.645 5.820 1.00 95.62 363 ALA A C 1
ATOM 2965 O O . ALA A 1 363 ? -3.035 -14.670 5.937 1.00 95.62 363 ALA A O 1
ATOM 2966 N N . LYS A 1 364 ? -2.051 -16.467 6.846 1.00 93.62 364 LYS A N 1
ATOM 2967 C CA . LYS A 1 364 ? -2.562 -16.198 8.197 1.00 93.62 364 LYS A CA 1
ATOM 2968 C C . LYS A 1 364 ? -2.049 -14.851 8.695 1.00 93.62 364 LYS A C 1
ATOM 2970 O O . LYS A 1 364 ? -0.887 -14.511 8.488 1.00 93.62 364 LYS A O 1
ATOM 2975 N N . GLU A 1 365 ? -2.911 -14.089 9.362 1.00 93.75 365 GLU A N 1
ATOM 2976 C CA . GLU A 1 365 ? -2.573 -12.730 9.795 1.00 93.75 365 GLU A CA 1
ATOM 2977 C C . GLU A 1 365 ? -1.368 -12.691 10.729 1.00 93.75 365 GLU A C 1
ATOM 2979 O O . GLU A 1 365 ? -0.550 -11.788 10.588 1.00 93.75 365 GLU A O 1
ATOM 2984 N N . GLU A 1 366 ? -1.231 -13.656 11.647 1.00 92.94 366 GLU A N 1
ATOM 2985 C CA . GLU A 1 366 ? -0.093 -13.698 12.572 1.00 92.94 366 GLU A CA 1
ATOM 2986 C C . GLU A 1 366 ? 1.272 -13.792 11.874 1.00 92.94 366 GLU A C 1
ATOM 2988 O O . GLU A 1 366 ? 2.265 -13.366 12.452 1.00 92.94 366 GLU A O 1
ATOM 2993 N N . LEU A 1 367 ? 1.323 -14.291 10.634 1.00 95.06 367 LEU A N 1
ATOM 2994 C CA . LEU A 1 367 ? 2.568 -14.445 9.880 1.00 95.06 367 LEU A CA 1
ATOM 2995 C C . LEU A 1 367 ? 2.983 -13.175 9.136 1.00 95.06 367 LEU A C 1
ATOM 2997 O O . LEU A 1 367 ? 4.143 -13.035 8.776 1.00 95.06 367 LEU A O 1
ATOM 3001 N N . VAL A 1 368 ? 2.041 -12.274 8.849 1.00 96.94 368 VAL A N 1
ATOM 3002 C CA . VAL A 1 368 ? 2.255 -11.159 7.905 1.00 96.94 368 VAL A CA 1
ATOM 3003 C C . VAL A 1 368 ? 1.913 -9.792 8.486 1.00 96.94 368 VAL A C 1
ATOM 3005 O O . VAL A 1 368 ? 2.225 -8.765 7.881 1.00 96.94 368 VAL A O 1
ATOM 3008 N N . ARG A 1 369 ? 1.268 -9.754 9.654 1.00 96.62 369 ARG A N 1
ATOM 3009 C CA . ARG A 1 369 ? 0.917 -8.520 10.352 1.00 96.62 369 ARG A CA 1
ATOM 3010 C C . ARG A 1 369 ? 2.171 -7.780 10.803 1.00 96.62 369 ARG A C 1
ATOM 3012 O O . ARG A 1 369 ? 3.002 -8.327 11.523 1.00 96.62 369 ARG A O 1
ATOM 3019 N N . ASP A 1 370 ? 2.231 -6.510 10.421 1.00 95.69 370 ASP A N 1
ATOM 3020 C CA . ASP A 1 370 ? 3.300 -5.570 10.755 1.00 95.69 370 ASP A CA 1
ATOM 3021 C C . ASP A 1 370 ? 4.692 -6.067 10.317 1.00 95.69 370 ASP A C 1
ATOM 3023 O O . ASP A 1 370 ? 5.705 -5.666 10.886 1.00 95.69 370 ASP A O 1
ATOM 3027 N N . GLN A 1 371 ? 4.736 -6.935 9.297 1.00 97.81 371 GLN A N 1
ATOM 3028 C CA . GLN A 1 371 ? 5.966 -7.499 8.745 1.00 97.81 371 GLN A CA 1
ATOM 3029 C C . GLN A 1 371 ? 6.428 -6.754 7.491 1.00 97.81 371 GLN A C 1
ATOM 3031 O O . GLN A 1 371 ? 5.626 -6.211 6.719 1.00 97.81 371 GLN A O 1
ATOM 3036 N N . ILE A 1 372 ? 7.741 -6.790 7.281 1.00 98.56 372 ILE A N 1
ATOM 3037 C CA . ILE A 1 372 ? 8.403 -6.438 6.028 1.00 98.56 372 ILE A CA 1
ATOM 3038 C C . ILE A 1 372 ? 8.945 -7.736 5.435 1.00 98.56 372 ILE A C 1
ATOM 3040 O O . ILE A 1 372 ? 9.527 -8.524 6.171 1.00 98.56 372 ILE A O 1
ATOM 3044 N N . PHE A 1 373 ? 8.780 -7.932 4.128 1.00 98.44 373 PHE A N 1
ATOM 3045 C CA .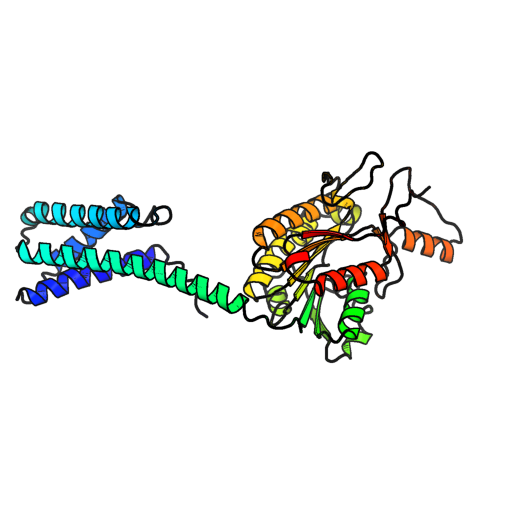 PHE A 1 373 ? 9.409 -9.030 3.396 1.00 98.44 373 PHE A CA 1
ATOM 3046 C C . PHE A 1 373 ? 10.137 -8.510 2.165 1.00 98.44 373 PHE A C 1
ATOM 3048 O O . PHE A 1 373 ? 9.597 -7.687 1.421 1.00 98.44 373 PHE A O 1
ATOM 3055 N N . ASN A 1 374 ? 11.329 -9.029 1.911 1.00 97.94 374 ASN A N 1
ATOM 3056 C CA . ASN A 1 374 ? 11.942 -8.990 0.599 1.00 97.94 374 ASN A CA 1
ATOM 3057 C C . ASN A 1 374 ? 11.158 -9.922 -0.318 1.00 97.94 374 ASN A C 1
ATOM 3059 O O . ASN A 1 374 ? 10.910 -11.080 0.009 1.00 97.94 374 ASN A O 1
ATOM 3063 N N . LEU A 1 375 ? 10.751 -9.409 -1.476 1.00 97.75 375 LEU A N 1
ATOM 3064 C CA . LEU A 1 375 ? 10.068 -10.203 -2.487 1.00 97.75 375 LEU A CA 1
ATOM 3065 C C . LEU A 1 375 ? 10.925 -10.245 -3.749 1.00 97.75 375 LEU A C 1
ATOM 3067 O O . LEU A 1 375 ? 10.884 -9.336 -4.582 1.00 97.75 375 LEU A O 1
ATOM 3071 N N . GLY A 1 376 ? 11.731 -11.300 -3.828 1.00 94.50 376 GLY A N 1
ATOM 3072 C CA . GLY A 1 376 ? 12.703 -11.588 -4.877 1.00 94.50 376 GLY A CA 1
ATOM 3073 C C . GLY A 1 376 ? 13.048 -13.078 -4.904 1.00 94.50 376 GLY A C 1
ATOM 3074 O O . GLY A 1 376 ? 12.565 -13.832 -4.059 1.00 94.50 376 GLY A O 1
ATOM 3075 N N . ASP A 1 377 ? 13.899 -13.486 -5.842 1.00 91.06 377 ASP A N 1
ATOM 3076 C CA . ASP A 1 377 ? 14.517 -14.815 -5.848 1.00 91.06 377 ASP A CA 1
ATOM 3077 C C . ASP A 1 377 ? 16.033 -14.666 -5.665 1.00 91.06 377 ASP A C 1
ATOM 3079 O O . ASP A 1 377 ? 16.699 -13.956 -6.414 1.00 91.06 377 ASP A O 1
ATOM 3083 N N . THR A 1 378 ? 16.595 -15.337 -4.656 1.00 90.38 378 THR A N 1
ATOM 3084 C CA . THR A 1 378 ? 18.038 -15.341 -4.372 1.00 90.38 378 THR A CA 1
ATOM 3085 C C . THR A 1 378 ? 18.865 -15.848 -5.558 1.00 90.38 378 THR A C 1
ATOM 3087 O O . THR A 1 378 ? 20.010 -15.432 -5.721 1.00 90.38 378 THR A O 1
ATOM 3090 N N . LYS A 1 379 ? 18.296 -16.724 -6.397 1.00 92.62 379 LYS A N 1
ATOM 3091 C CA . LYS A 1 379 ? 18.945 -17.243 -7.610 1.00 92.62 379 LYS A CA 1
ATOM 3092 C C . LYS A 1 379 ? 18.972 -16.233 -8.756 1.00 92.62 379 LYS A C 1
ATOM 3094 O O . LYS A 1 379 ? 19.765 -16.395 -9.676 1.00 92.62 379 LYS A O 1
ATOM 3099 N N . GLU A 1 380 ? 18.152 -15.190 -8.674 1.00 93.19 380 GLU A N 1
ATOM 3100 C CA . GLU A 1 380 ? 17.995 -14.146 -9.688 1.00 93.19 380 GLU A CA 1
ATOM 3101 C C . GLU A 1 380 ? 18.795 -12.878 -9.322 1.00 93.19 380 GLU A C 1
ATOM 3103 O O . GLU A 1 380 ? 18.429 -11.758 -9.677 1.00 93.19 380 GLU A O 1
ATOM 3108 N N . ASN A 1 381 ? 19.898 -13.027 -8.585 1.00 92.00 381 ASN A N 1
ATOM 3109 C CA . ASN A 1 381 ? 20.826 -11.937 -8.297 1.00 92.00 381 ASN A CA 1
ATOM 3110 C C . ASN A 1 381 ? 21.937 -11.916 -9.351 1.00 92.00 381 ASN A C 1
ATOM 3112 O O . ASN A 1 381 ? 22.741 -12.843 -9.419 1.00 92.00 381 ASN A O 1
ATOM 3116 N N . TYR A 1 382 ? 22.019 -10.840 -10.138 1.00 90.50 382 TYR A N 1
ATOM 3117 C CA . TYR A 1 382 ? 22.996 -10.724 -11.225 1.00 90.50 382 TYR A CA 1
ATOM 3118 C C . TYR A 1 382 ? 23.743 -9.389 -11.202 1.00 90.50 382 TYR A C 1
ATOM 3120 O O . TYR A 1 382 ? 23.182 -8.341 -10.872 1.00 90.50 382 TYR A O 1
ATOM 3128 N N . GLN A 1 383 ? 25.009 -9.426 -11.618 1.00 88.94 383 GLN A N 1
ATOM 3129 C CA . GLN A 1 383 ? 25.750 -8.247 -12.064 1.00 88.94 383 GLN A CA 1
ATOM 3130 C C . GLN A 1 383 ? 25.497 -8.046 -13.561 1.00 88.94 383 GLN A C 1
ATOM 3132 O O . GLN A 1 383 ? 25.485 -9.007 -14.328 1.00 88.94 383 GLN A O 1
ATOM 3137 N N . LEU A 1 384 ? 25.306 -6.799 -13.984 1.00 83.69 384 LEU A N 1
ATOM 3138 C CA . LEU A 1 384 ? 25.124 -6.457 -15.396 1.00 83.69 384 LEU A CA 1
ATOM 3139 C C . LEU A 1 384 ? 26.487 -6.110 -16.002 1.00 83.69 384 LEU A C 1
ATOM 3141 O O . LEU A 1 384 ? 26.880 -4.940 -15.974 1.00 83.69 384 LEU A O 1
ATOM 3145 N N . LYS A 1 385 ? 27.199 -7.123 -16.501 1.00 81.12 385 LYS A N 1
ATOM 3146 C CA . LYS A 1 385 ? 28.536 -7.007 -17.097 1.00 81.12 385 LYS A CA 1
ATOM 3147 C C . LYS A 1 385 ? 28.645 -7.742 -18.424 1.00 81.12 385 LYS A C 1
ATOM 3149 O O . LYS A 1 385 ? 27.893 -8.727 -18.599 1.00 81.12 385 LYS A O 1
#

Sequence (385 aa):
MLKKLNFSISYRLLADVLILTFSYSFVNFLTNHRLPNFLSLYFLVTFCLFIFSLCGFYTYGRTYRGRYKFLLILFANSLAFFLFYYLSPLFLFPQQLRTLFFTYLLATFLLSFARLFLLLSNHFTYLEKKRARVIKKPIERILVIGGAGYIGSVLVRKLLKLGYKVRILDNFLYGKESIKELMKNKSFEVVEGDFRHINILTEALENCDALIHLGAIVGDSACALSEKLTIETNLLATKFIIQVAKSKNCQRFIFASTCSVYGASDNEYLTEESKTFPVSLYAKTKLDSEKILLKEGKELVTTILRFATVYGPSYRERYDLVVNLLSLKAVKEKKITVYGGEQWRPFIHIDDLCEGIIKVLLAKEELVRDQIFNLGDTKENYQLK

Organism: NCBI:txid2052148